Protein AF-0000000065975024 (afdb_homodimer)

InterPro domains:
  IPR018094 Thymidylate kinase [MF_00165] (4-207)
  IPR018094 Thymidylate kinase [TIGR00041] (2-199)
  IPR018095 Thymidylate kinase, conserved site [PS01331] (93-105)
  IPR027417 P-loop containing nucleoside triphosphate hydrolase [G3DSA:3.40.50.300] (2-207)
  IPR027417 P-loop containing nucleoside triphosphate hydrolase [SSF52540] (1-202)
  IPR039430 Thymidylate kinase-like domain [PF02223] (8-199)

Structure (mmCIF, N/CA/C/O backbone):
data_AF-0000000065975024-model_v1
#
loop_
_entity.id
_entity.type
_entity.pdbx_description
1 polymer 'Thymidylate kinase'
#
loop_
_atom_site.group_PDB
_atom_site.id
_atom_site.type_symbol
_atom_site.label_atom_id
_atom_site.label_alt_id
_atom_site.label_comp_id
_atom_site.label_asym_id
_atom_site.label_entity_id
_atom_site.label_seq_id
_atom_site.pdbx_PDB_ins_code
_atom_site.Cartn_x
_atom_site.Cartn_y
_atom_site.Cartn_z
_atom_site.occupancy
_atom_site.B_iso_or_equiv
_atom_site.auth_seq_id
_atom_site.auth_comp_id
_atom_site.auth_asym_id
_atom_site.auth_atom_id
_atom_site.pdbx_PDB_model_num
ATOM 1 N N . MET A 1 1 ? 21.141 -22.781 -18.109 1 58.66 1 MET A N 1
ATOM 2 C CA . MET A 1 1 ? 19.688 -22.719 -18.281 1 58.66 1 MET A CA 1
ATOM 3 C C . MET A 1 1 ? 19.125 -21.453 -17.641 1 58.66 1 MET A C 1
ATOM 5 O O . MET A 1 1 ? 19.656 -20.953 -16.656 1 58.66 1 MET A O 1
ATOM 9 N N . LYS A 1 2 ? 18.359 -20.641 -18.391 1 86.19 2 LYS A N 1
ATOM 10 C CA . LYS A 1 2 ? 17.938 -19.328 -17.906 1 86.19 2 LYS A CA 1
ATOM 11 C C . LYS A 1 2 ? 16.875 -19.469 -16.828 1 86.19 2 LYS A C 1
ATOM 13 O O . LYS A 1 2 ? 15.906 -20.219 -16.984 1 86.19 2 LYS A O 1
ATOM 18 N N . ALA A 1 3 ? 17.109 -19.047 -15.586 1 95.06 3 ALA A N 1
ATOM 19 C CA . ALA A 1 3 ? 16.141 -19.016 -14.5 1 95.06 3 ALA A CA 1
ATOM 20 C C . ALA A 1 3 ? 14.867 -18.281 -14.93 1 95.06 3 ALA A C 1
ATOM 22 O O . ALA A 1 3 ? 14.922 -17.328 -15.695 1 95.06 3 ALA A O 1
ATOM 23 N N . ILE A 1 4 ? 13.695 -18.859 -14.562 1 98 4 ILE A N 1
ATOM 24 C CA . ILE A 1 4 ? 12.438 -18.234 -14.953 1 98 4 ILE A CA 1
ATOM 25 C C . ILE A 1 4 ? 11.578 -17.984 -13.711 1 98 4 ILE A C 1
ATOM 27 O O . ILE A 1 4 ? 11.742 -18.656 -12.688 1 98 4 ILE A O 1
ATOM 31 N N . PHE A 1 5 ? 10.703 -17.078 -13.75 1 98.75 5 PHE A N 1
ATOM 32 C CA . PHE A 1 5 ? 9.719 -16.734 -12.734 1 98.75 5 PHE A CA 1
ATOM 33 C C . PHE A 1 5 ? 8.359 -17.328 -13.086 1 98.75 5 PHE A C 1
ATOM 35 O O . PHE A 1 5 ? 7.719 -16.906 -14.055 1 98.75 5 PHE A O 1
ATOM 42 N N . ILE A 1 6 ? 7.898 -18.281 -12.258 1 98.44 6 ILE A N 1
ATOM 43 C CA . ILE A 1 6 ? 6.676 -19.031 -12.508 1 98.44 6 ILE A CA 1
ATOM 44 C C . ILE A 1 6 ? 5.668 -18.766 -11.391 1 98.44 6 ILE A C 1
ATOM 46 O O . ILE A 1 6 ? 6.035 -18.703 -10.219 1 98.44 6 ILE A O 1
ATOM 50 N N . THR A 1 7 ? 4.406 -18.578 -11.805 1 98.69 7 THR A N 1
ATOM 51 C CA . THR A 1 7 ? 3.369 -18.422 -10.789 1 98.69 7 THR A CA 1
ATOM 52 C C . THR A 1 7 ? 2.271 -19.469 -10.977 1 98.69 7 THR A C 1
ATOM 54 O O . THR A 1 7 ? 2 -19.891 -12.102 1 98.69 7 THR A O 1
ATOM 57 N N . LEU A 1 8 ? 1.709 -19.906 -9.867 1 98.44 8 LEU A N 1
ATOM 58 C CA . LEU A 1 8 ? 0.507 -20.719 -9.828 1 98.44 8 LEU A CA 1
ATOM 59 C C . LEU A 1 8 ? -0.711 -19.891 -9.438 1 98.44 8 LEU A C 1
ATOM 61 O O . LEU A 1 8 ? -0.723 -19.266 -8.383 1 98.44 8 LEU A O 1
ATOM 65 N N . GLU A 1 9 ? -1.711 -19.875 -10.32 1 98.5 9 GLU A N 1
ATOM 66 C CA . GLU A 1 9 ? -2.926 -19.094 -10.102 1 98.5 9 GLU A CA 1
ATOM 67 C C . GLU A 1 9 ? -4.172 -19.969 -10.219 1 98.5 9 GLU A C 1
ATOM 69 O O . GLU A 1 9 ? -4.129 -21.031 -10.828 1 98.5 9 GLU A O 1
ATOM 74 N N . GLY A 1 10 ? -5.258 -19.438 -9.711 1 95.94 10 GLY A N 1
ATOM 75 C CA . GLY A 1 10 ? -6.547 -20.125 -9.734 1 95.94 10 GLY A CA 1
ATOM 76 C C . GLY A 1 10 ? -7.469 -19.688 -8.609 1 95.94 10 GLY A C 1
ATOM 77 O O . GLY A 1 10 ? -7.008 -19.188 -7.582 1 95.94 10 GLY A O 1
ATOM 78 N N . PRO A 1 11 ? -8.766 -19.891 -8.844 1 92.06 11 PRO A N 1
ATOM 79 C CA . PRO A 1 11 ? -9.703 -19.531 -7.777 1 92.06 11 PRO A CA 1
ATOM 80 C C . PRO A 1 11 ? -9.57 -20.438 -6.547 1 92.06 11 PRO A C 1
ATOM 82 O O . PRO A 1 11 ? -8.836 -21.422 -6.578 1 92.06 11 PRO A O 1
ATOM 85 N N . ASP A 1 12 ? -10.172 -20.016 -5.488 1 85.94 12 ASP A N 1
ATOM 86 C CA . ASP A 1 12 ? -10.203 -20.844 -4.285 1 85.94 12 ASP A CA 1
ATOM 87 C C . ASP A 1 12 ? -10.812 -22.219 -4.574 1 85.94 12 ASP A C 1
ATOM 89 O O . ASP A 1 12 ? -11.789 -22.328 -5.316 1 85.94 12 ASP A O 1
ATOM 93 N N . GLY A 1 13 ? -10.133 -23.203 -4.07 1 87 13 GLY A N 1
ATOM 94 C CA . GLY A 1 13 ? -10.625 -24.562 -4.285 1 87 13 GLY A CA 1
ATOM 95 C C . GLY A 1 13 ? -10.086 -25.203 -5.555 1 87 13 GLY A C 1
ATOM 96 O O . GLY A 1 13 ? -10.453 -26.312 -5.902 1 87 13 GLY A O 1
ATOM 97 N N . SER A 1 14 ? -9.219 -24.516 -6.234 1 92.56 14 SER A N 1
ATOM 98 C CA . SER A 1 14 ? -8.695 -25.016 -7.508 1 92.56 14 SER A CA 1
ATOM 99 C C . SER A 1 14 ? -7.641 -26.094 -7.293 1 92.56 14 SER A C 1
ATOM 101 O O . SER A 1 14 ? -7.262 -26.797 -8.227 1 92.56 14 SER A O 1
ATOM 103 N N . GLY A 1 15 ? -7.113 -26.234 -6.082 1 92 15 GLY A N 1
ATOM 104 C CA . GLY A 1 15 ? -6.113 -27.25 -5.785 1 92 15 GLY A CA 1
ATOM 105 C C . GLY A 1 15 ? -4.691 -26.719 -5.855 1 92 15 GLY A C 1
ATOM 106 O O . GLY A 1 15 ? -3.736 -27.5 -5.926 1 92 15 GLY A O 1
ATOM 107 N N . LYS A 1 16 ? -4.551 -25.391 -5.816 1 93.94 16 LYS A N 1
ATOM 108 C CA . LYS A 1 16 ? -3.248 -24.734 -5.934 1 93.94 16 LYS A CA 1
ATOM 109 C C . LYS A 1 16 ? -2.281 -25.25 -4.867 1 93.94 16 LYS A C 1
ATOM 111 O O . LYS A 1 16 ? -1.111 -25.5 -5.16 1 93.94 16 LYS A O 1
ATOM 116 N N . THR A 1 17 ? -2.799 -25.375 -3.67 1 92.44 17 THR A N 1
ATOM 117 C CA . THR A 1 17 ? -1.938 -25.781 -2.568 1 92.44 17 THR A CA 1
ATOM 118 C C . THR A 1 17 ? -1.394 -27.188 -2.807 1 92.44 17 THR A C 1
ATOM 120 O O . THR A 1 17 ? -0.193 -27.438 -2.66 1 92.44 17 THR A O 1
ATOM 123 N N . THR A 1 18 ? -2.268 -28.125 -3.145 1 95.19 18 THR A N 1
ATOM 124 C CA . THR A 1 18 ? -1.877 -29.5 -3.406 1 95.19 18 THR A CA 1
ATOM 125 C C . THR A 1 18 ? -0.925 -29.578 -4.594 1 95.19 18 THR A C 1
ATOM 127 O O . THR A 1 18 ? 0.123 -30.219 -4.516 1 95.19 18 THR A O 1
ATOM 130 N N . VAL A 1 19 ? -1.266 -28.953 -5.648 1 97.5 19 VAL A N 1
ATOM 131 C CA . VAL A 1 19 ? -0.448 -28.953 -6.855 1 97.5 19 VAL A CA 1
ATOM 132 C C . VAL A 1 19 ? 0.902 -28.297 -6.57 1 97.5 19 VAL A C 1
ATOM 134 O O . VAL A 1 19 ? 1.944 -28.797 -7.004 1 97.5 19 VAL A O 1
ATOM 137 N N . GLY A 1 20 ? 0.917 -27.188 -5.859 1 97.31 20 GLY A N 1
ATOM 138 C CA . GLY A 1 20 ? 2.154 -26.516 -5.492 1 97.31 20 GLY A CA 1
ATOM 139 C C . GLY A 1 20 ? 3.104 -27.406 -4.711 1 97.31 20 GLY A C 1
ATOM 140 O O . GLY A 1 20 ? 4.316 -27.375 -4.93 1 97.31 20 GLY A O 1
ATOM 141 N N . THR A 1 21 ? 2.533 -28.125 -3.787 1 97.62 21 THR A N 1
ATOM 142 C CA . THR A 1 21 ? 3.326 -29.031 -2.971 1 97.62 21 THR A CA 1
ATOM 143 C C . THR A 1 21 ? 3.943 -30.125 -3.83 1 97.62 21 THR A C 1
ATOM 145 O O . THR A 1 21 ? 5.133 -30.422 -3.707 1 97.62 21 THR A O 1
ATOM 148 N N . LEU A 1 22 ? 3.174 -30.75 -4.684 1 98.25 22 LEU A N 1
ATOM 149 C CA . LEU A 1 22 ? 3.654 -31.812 -5.57 1 98.25 22 LEU A CA 1
ATOM 150 C C . LEU A 1 22 ? 4.699 -31.266 -6.543 1 98.25 22 LEU A C 1
ATOM 152 O O . LEU A 1 22 ? 5.695 -31.938 -6.82 1 98.25 22 LEU A O 1
ATOM 156 N N . LEU A 1 23 ? 4.438 -30.094 -7.047 1 98.31 23 LEU A N 1
ATOM 157 C CA . LEU A 1 23 ? 5.379 -29.469 -7.973 1 98.31 23 LEU A CA 1
ATOM 158 C C . LEU A 1 23 ? 6.723 -29.234 -7.297 1 98.31 23 LEU A C 1
ATOM 160 O O . LEU A 1 23 ? 7.773 -29.422 -7.91 1 98.31 23 LEU A O 1
ATOM 164 N N . ASN A 1 24 ? 6.648 -28.703 -6.047 1 98.25 24 ASN A N 1
ATOM 165 C CA . ASN A 1 24 ? 7.875 -28.516 -5.273 1 98.25 24 ASN A CA 1
ATOM 166 C C . ASN A 1 24 ? 8.703 -29.797 -5.215 1 98.25 24 ASN A C 1
ATOM 168 O O . ASN A 1 24 ? 9.914 -29.766 -5.438 1 98.25 24 ASN A O 1
ATOM 172 N N . GLN A 1 25 ? 8.07 -30.891 -4.953 1 98.38 25 GLN A N 1
ATOM 173 C CA . GLN A 1 25 ? 8.727 -32.188 -4.863 1 98.38 25 GLN A CA 1
ATOM 174 C C . GLN A 1 25 ? 9.289 -32.625 -6.215 1 98.38 25 GLN A C 1
ATOM 176 O O . GLN A 1 25 ? 10.453 -33 -6.312 1 98.38 25 GLN A O 1
ATOM 181 N N . LYS A 1 26 ? 8.516 -32.531 -7.227 1 98.44 26 LYS A N 1
ATOM 182 C CA . LYS A 1 26 ? 8.898 -33 -8.547 1 98.44 26 LYS A CA 1
ATOM 183 C C . LYS A 1 26 ? 10.016 -32.156 -9.148 1 98.44 26 LYS A C 1
ATOM 185 O O . LYS A 1 26 ? 10.891 -32.688 -9.836 1 98.44 26 LYS A O 1
ATOM 190 N N . MET A 1 27 ? 9.945 -30.875 -8.945 1 98.31 27 MET A N 1
ATOM 191 C CA . MET A 1 27 ? 11.008 -29.984 -9.43 1 98.31 27 MET A CA 1
ATOM 192 C C . MET A 1 27 ? 12.328 -30.281 -8.727 1 98.31 27 MET A C 1
ATOM 194 O O . MET A 1 27 ? 13.391 -30.266 -9.352 1 98.31 27 MET A O 1
ATOM 198 N N . THR A 1 28 ? 12.211 -30.547 -7.375 1 98.25 28 THR A N 1
ATOM 199 C CA . THR A 1 28 ? 13.398 -30.953 -6.625 1 98.25 28 THR A CA 1
ATOM 200 C C . THR A 1 28 ? 13.977 -32.25 -7.18 1 98.25 28 THR A C 1
ATOM 202 O O . THR A 1 28 ? 15.188 -32.344 -7.402 1 98.25 28 THR A O 1
ATOM 205 N N . GLU A 1 29 ? 13.148 -33.188 -7.453 1 98.06 29 GLU A N 1
ATOM 206 C CA . GLU A 1 29 ? 13.562 -34.469 -7.984 1 98.06 29 GLU A CA 1
ATOM 207 C C . GLU A 1 29 ? 14.188 -34.344 -9.367 1 98.06 29 GLU A C 1
ATOM 209 O O . GLU A 1 29 ? 15.094 -35.094 -9.734 1 98.06 29 GLU A O 1
ATOM 214 N N . ALA A 1 30 ? 13.711 -33.375 -10.094 1 97.19 30 ALA A N 1
ATOM 215 C CA . ALA A 1 30 ? 14.195 -33.156 -11.453 1 97.19 30 ALA A CA 1
ATOM 216 C C . ALA A 1 30 ? 15.508 -32.406 -11.445 1 97.19 30 ALA A C 1
ATOM 218 O O . ALA A 1 30 ? 16.109 -32.156 -12.508 1 97.19 30 ALA A O 1
ATOM 219 N N . GLY A 1 31 ? 15.969 -31.938 -10.297 1 97 31 GLY A N 1
ATOM 220 C CA . GLY A 1 31 ? 17.25 -31.266 -10.156 1 97 31 GLY A CA 1
ATOM 221 C C . GLY A 1 31 ? 17.203 -29.797 -10.539 1 97 31 GLY A C 1
ATOM 222 O O . GLY A 1 31 ? 18.234 -29.203 -10.844 1 97 31 GLY A O 1
ATOM 223 N N . ILE A 1 32 ? 16.016 -29.219 -10.602 1 97.38 32 ILE A N 1
ATOM 224 C CA . ILE A 1 32 ? 15.867 -27.812 -10.922 1 97.38 32 ILE A CA 1
ATOM 225 C C . ILE A 1 32 ? 16.297 -26.953 -9.727 1 97.38 32 ILE A C 1
ATOM 227 O O . ILE A 1 32 ? 15.914 -27.25 -8.594 1 97.38 32 ILE A O 1
ATOM 231 N N . ASP A 1 33 ? 17.156 -26 -9.891 1 98 33 ASP A N 1
ATOM 232 C CA . ASP A 1 33 ? 17.516 -25.031 -8.859 1 98 33 ASP A CA 1
ATOM 233 C C . ASP A 1 33 ? 16.469 -23.922 -8.758 1 98 33 ASP A C 1
ATOM 235 O O . ASP A 1 33 ? 16.406 -23.047 -9.617 1 98 33 ASP A O 1
ATOM 239 N N . PHE A 1 34 ? 15.68 -24.016 -7.684 1 98.56 34 PHE A N 1
ATOM 240 C CA . PHE A 1 34 ? 14.57 -23.078 -7.574 1 98.56 34 PHE A CA 1
ATOM 241 C C . PHE A 1 34 ? 14.258 -22.766 -6.113 1 98.56 34 PHE A C 1
ATOM 243 O O . PHE A 1 34 ? 14.75 -23.453 -5.215 1 98.56 34 PHE A O 1
ATOM 250 N N . ILE A 1 35 ? 13.516 -21.672 -5.918 1 98.62 35 ILE A N 1
ATOM 251 C CA . ILE A 1 35 ? 12.898 -21.406 -4.621 1 98.62 35 ILE A CA 1
ATOM 252 C C . ILE A 1 35 ? 11.383 -21.391 -4.762 1 98.62 35 ILE A C 1
ATOM 254 O O . ILE A 1 35 ? 10.852 -21.078 -5.832 1 98.62 35 ILE A O 1
ATOM 258 N N . LYS A 1 36 ? 10.727 -21.766 -3.715 1 98.5 36 LYS A N 1
ATOM 259 C CA . LYS A 1 36 ? 9.273 -21.656 -3.617 1 98.5 36 LYS A CA 1
ATOM 260 C C . LYS A 1 36 ? 8.867 -20.516 -2.697 1 98.5 36 LYS A C 1
ATOM 262 O O . LYS A 1 36 ? 9.484 -20.297 -1.649 1 98.5 36 LYS A O 1
ATOM 267 N N . THR A 1 37 ? 7.918 -19.719 -3.09 1 98.38 37 THR A N 1
ATOM 268 C CA . THR A 1 37 ? 7.406 -18.609 -2.293 1 98.38 37 THR A CA 1
ATOM 269 C C . THR A 1 37 ? 5.91 -18.438 -2.518 1 98.38 37 THR A C 1
ATOM 271 O O . THR A 1 37 ? 5.266 -19.266 -3.148 1 98.38 37 THR A O 1
ATOM 274 N N . ARG A 1 38 ? 5.348 -17.406 -1.85 1 97.94 38 ARG A N 1
ATOM 275 C CA . ARG A 1 38 ? 3.904 -17.203 -1.945 1 97.94 38 ARG A CA 1
ATOM 276 C C . ARG A 1 38 ? 3.539 -15.742 -1.665 1 97.94 38 ARG A C 1
ATOM 278 O O . ARG A 1 38 ? 4.281 -15.031 -0.988 1 97.94 38 ARG A O 1
ATOM 285 N N . GLU A 1 39 ? 2.354 -15.406 -2.223 1 97.75 39 GLU A N 1
ATOM 286 C CA . GLU A 1 39 ? 1.778 -14.102 -1.923 1 97.75 39 GLU A CA 1
ATOM 287 C C . GLU A 1 39 ? 0.343 -14.227 -1.422 1 97.75 39 GLU A C 1
ATOM 289 O O . GLU A 1 39 ? -0.363 -15.172 -1.783 1 97.75 39 GLU A O 1
ATOM 294 N N . PRO A 1 40 ? -0.132 -13.227 -0.703 1 97.19 40 PRO A N 1
ATOM 295 C CA . PRO A 1 40 ? 0.742 -12.234 -0.071 1 97.19 40 PRO A CA 1
ATOM 296 C C . PRO A 1 40 ? 1.733 -12.859 0.908 1 97.19 40 PRO A C 1
ATOM 298 O O . PRO A 1 40 ? 1.445 -13.906 1.5 1 97.19 40 PRO A O 1
ATOM 301 N N . GLY A 1 41 ? 2.859 -12.266 1.111 1 97.69 41 GLY A N 1
ATOM 302 C CA . GLY A 1 41 ? 3.951 -12.781 1.924 1 97.69 41 GLY A CA 1
ATOM 303 C C . GLY A 1 41 ? 5.254 -12.914 1.157 1 97.69 41 GLY A C 1
ATOM 304 O O . GLY A 1 41 ? 5.5 -12.164 0.21 1 97.69 41 GLY A O 1
ATOM 305 N N . GLY A 1 42 ? 6.129 -13.789 1.637 1 97.31 42 GLY A N 1
ATOM 306 C CA . GLY A 1 42 ? 7.312 -14.148 0.873 1 97.31 42 GLY A CA 1
ATOM 307 C C . GLY A 1 42 ? 8.562 -13.422 1.334 1 97.31 42 GLY A C 1
ATOM 308 O O . GLY A 1 42 ? 9.664 -13.703 0.854 1 97.31 42 GLY A O 1
ATOM 309 N N . SER A 1 43 ? 8.453 -12.492 2.244 1 96.69 43 SER A N 1
ATOM 310 C CA . SER A 1 43 ? 9.555 -11.828 2.936 1 96.69 4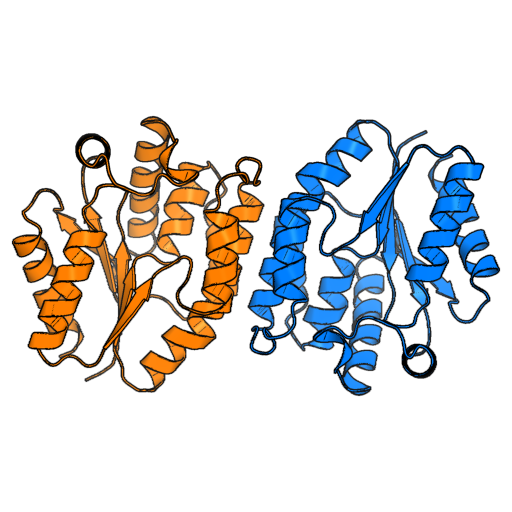3 SER A CA 1
ATOM 311 C C . SER A 1 43 ? 9.148 -11.406 4.34 1 96.69 43 SER A C 1
ATOM 313 O O . SER A 1 43 ? 7.957 -11.367 4.664 1 96.69 43 SER A O 1
ATOM 315 N N . PRO A 1 44 ? 10.117 -11.156 5.195 1 95.81 44 PRO A N 1
ATOM 316 C CA . PRO A 1 44 ? 9.766 -10.844 6.582 1 95.81 44 PRO A CA 1
ATOM 317 C C . PRO A 1 44 ? 8.766 -9.695 6.691 1 95.81 44 PRO A C 1
ATOM 319 O O . PRO A 1 44 ? 7.75 -9.812 7.379 1 95.81 44 PRO A O 1
ATOM 322 N N . ILE A 1 45 ? 8.969 -8.609 6.008 1 96.56 45 ILE A N 1
ATOM 323 C CA . ILE A 1 45 ? 8.062 -7.469 6.051 1 96.56 45 ILE A CA 1
ATOM 324 C C . ILE A 1 45 ? 6.742 -7.828 5.375 1 96.56 45 ILE A C 1
ATOM 326 O O . ILE A 1 45 ? 5.668 -7.48 5.871 1 96.56 45 ILE A O 1
ATOM 330 N N . SER A 1 46 ? 6.812 -8.531 4.266 1 97.94 46 SER A N 1
ATOM 331 C CA . SER A 1 46 ? 5.617 -8.938 3.533 1 97.94 46 SER A CA 1
ATOM 332 C C . SER A 1 46 ? 4.715 -9.812 4.395 1 97.94 46 SER A C 1
ATOM 334 O O . SER A 1 46 ? 3.486 -9.734 4.293 1 97.94 46 SER A O 1
ATOM 336 N N . GLU A 1 47 ? 5.336 -10.648 5.25 1 97.56 47 GLU A N 1
ATOM 337 C CA . GLU A 1 47 ? 4.559 -11.508 6.133 1 97.56 47 GLU A CA 1
ATOM 338 C C . GLU A 1 47 ? 3.807 -10.695 7.18 1 97.56 47 GLU A C 1
ATOM 340 O O . GLU A 1 47 ? 2.684 -11.039 7.555 1 97.56 47 GLU A O 1
ATOM 345 N N . LYS A 1 48 ? 4.422 -9.672 7.691 1 96.38 48 LYS A N 1
ATOM 346 C CA . LYS A 1 48 ? 3.734 -8.781 8.625 1 96.38 48 LYS A CA 1
ATOM 347 C C . LYS A 1 48 ? 2.504 -8.156 7.977 1 96.38 48 LYS A C 1
ATOM 349 O O . LYS A 1 48 ? 1.443 -8.07 8.602 1 96.38 48 LYS A O 1
ATOM 354 N N . VAL A 1 49 ? 2.664 -7.723 6.707 1 97.38 49 VAL A N 1
ATOM 355 C CA . VAL A 1 49 ? 1.557 -7.105 5.984 1 97.38 49 VAL A CA 1
ATOM 356 C C . VAL A 1 49 ? 0.467 -8.141 5.723 1 97.38 49 VAL A C 1
ATOM 358 O O . VAL A 1 49 ? -0.723 -7.848 5.855 1 97.38 49 VAL A O 1
ATOM 361 N N . ARG A 1 50 ? 0.888 -9.367 5.363 1 96.25 50 ARG A N 1
ATOM 362 C CA . ARG A 1 50 ? -0.047 -10.469 5.156 1 96.25 50 ARG A CA 1
ATOM 363 C C . ARG A 1 50 ? -0.94 -10.672 6.375 1 96.25 50 ARG A C 1
ATOM 365 O O . ARG A 1 50 ? -2.152 -10.844 6.242 1 96.25 50 ARG A O 1
ATOM 372 N N . ASN A 1 51 ? -0.339 -10.617 7.516 1 95.56 51 ASN A N 1
ATOM 373 C CA . ASN A 1 51 ? -1.085 -10.812 8.758 1 95.56 51 ASN A CA 1
ATOM 374 C C . ASN A 1 51 ? -2.146 -9.742 8.953 1 95.56 51 ASN A C 1
ATOM 376 O O . ASN A 1 51 ? -3.213 -10.008 9.508 1 95.56 51 ASN A O 1
ATOM 380 N N . ILE A 1 52 ? -1.881 -8.555 8.531 1 95.62 52 ILE A N 1
ATOM 381 C CA . ILE A 1 52 ? -2.861 -7.48 8.633 1 95.62 52 ILE A CA 1
ATOM 382 C C . ILE A 1 52 ? -3.986 -7.707 7.625 1 95.62 52 ILE A C 1
ATOM 384 O O . ILE A 1 52 ? -5.168 -7.605 7.969 1 95.62 52 ILE A O 1
ATOM 388 N N . VAL A 1 53 ? -3.623 -8.039 6.371 1 95.25 53 VAL A N 1
ATOM 389 C CA . VAL A 1 53 ? -4.574 -8.133 5.266 1 95.25 53 VAL A CA 1
ATOM 390 C C . VAL A 1 53 ? -5.496 -9.336 5.484 1 95.25 53 VAL A C 1
ATOM 392 O O . VAL A 1 53 ? -6.695 -9.258 5.219 1 95.25 53 VAL A O 1
ATOM 395 N N . LEU A 1 54 ? -4.926 -10.422 5.984 1 90.44 54 LEU A N 1
ATOM 396 C CA . LEU A 1 54 ? -5.695 -11.648 6.121 1 90.44 54 LEU A CA 1
ATOM 397 C C . LEU A 1 54 ? -6.254 -11.789 7.531 1 90.44 54 LEU A C 1
ATOM 399 O O . LEU A 1 54 ? -7.062 -12.68 7.801 1 90.44 54 LEU A O 1
ATOM 403 N N . GLY A 1 55 ? -5.77 -10.891 8.406 1 84.06 55 GLY A N 1
ATOM 404 C CA . GLY A 1 55 ? -6.113 -11.023 9.812 1 84.06 55 GLY A CA 1
ATOM 405 C C . GLY A 1 55 ? -7.602 -10.883 10.078 1 84.06 55 GLY A C 1
ATOM 406 O O . GLY A 1 55 ? -8.281 -10.086 9.43 1 84.06 55 GLY A O 1
ATOM 407 N N . ILE A 1 56 ? -8 -11.711 11.055 1 73 56 ILE A N 1
ATOM 408 C CA . ILE A 1 56 ? -9.375 -11.633 11.539 1 73 56 ILE A CA 1
ATOM 409 C C . ILE A 1 56 ? -9.586 -10.328 12.297 1 73 56 ILE A C 1
ATOM 411 O O . ILE A 1 56 ? -8.711 -9.898 13.055 1 73 56 ILE A O 1
ATOM 415 N N . GLY A 1 57 ? -10.664 -9.641 12.141 1 73.06 57 GLY A N 1
ATOM 416 C CA . GLY A 1 57 ? -10.961 -8.398 12.828 1 73.06 57 GLY A CA 1
ATOM 417 C C . GLY A 1 57 ? -10.75 -7.168 11.961 1 73.06 57 GLY A C 1
ATOM 418 O O . GLY A 1 57 ? -10.961 -6.039 12.406 1 73.06 57 GLY A O 1
ATOM 419 N N . ASN A 1 58 ? -10.297 -7.43 10.766 1 78.81 58 ASN A N 1
ATOM 420 C CA . ASN A 1 58 ? -10.086 -6.32 9.844 1 78.81 58 ASN A CA 1
ATOM 421 C C . ASN A 1 58 ? -11.109 -6.332 8.711 1 78.81 58 ASN A C 1
ATOM 423 O O . ASN A 1 58 ? -10.789 -5.984 7.574 1 78.81 58 ASN A O 1
ATOM 427 N N . GLU A 1 59 ? -12.219 -6.742 9.078 1 79.12 59 GLU A N 1
ATOM 428 C CA . GLU A 1 59 ? -13.281 -6.902 8.094 1 79.12 59 GLU A CA 1
ATOM 429 C C . GLU A 1 59 ? -13.711 -5.551 7.523 1 79.12 59 GLU A C 1
ATOM 431 O O . GLU A 1 59 ? -14.312 -5.488 6.449 1 79.12 59 GLU A O 1
ATOM 436 N N . GLU A 1 60 ? -13.375 -4.5 8.242 1 88.12 60 GLU A N 1
ATOM 437 C CA . GLU A 1 60 ? -13.766 -3.158 7.82 1 88.12 60 GLU A CA 1
ATOM 438 C C . GLU A 1 60 ? -12.766 -2.584 6.816 1 88.12 60 GLU A C 1
ATOM 440 O O . GLU A 1 60 ? -12.898 -1.436 6.391 1 88.12 60 GLU A O 1
ATOM 445 N N . MET A 1 61 ? -11.828 -3.406 6.406 1 94.06 61 MET A N 1
ATOM 446 C CA . MET A 1 61 ? -10.805 -2.908 5.492 1 94.06 61 MET A CA 1
ATOM 447 C C . MET A 1 61 ? -11.422 -2.498 4.156 1 94.06 61 MET A C 1
ATOM 449 O O . MET A 1 61 ? -12.156 -3.275 3.543 1 94.06 61 MET A O 1
ATOM 453 N N . ASP A 1 62 ? -11.078 -1.288 3.766 1 96 62 ASP A N 1
ATOM 454 C CA . ASP A 1 62 ? -11.508 -0.776 2.465 1 96 62 ASP A CA 1
ATOM 455 C C . ASP A 1 62 ? -10.82 -1.527 1.328 1 96 62 ASP A C 1
ATOM 457 O O . ASP A 1 62 ? -9.625 -1.838 1.413 1 96 62 ASP A O 1
ATOM 461 N N . PRO A 1 63 ? -11.531 -1.801 0.205 1 94.31 63 PRO A N 1
ATOM 462 C CA . PRO A 1 63 ? -10.938 -2.547 -0.906 1 94.31 63 PRO A CA 1
ATOM 463 C C . PRO A 1 63 ? -9.68 -1.887 -1.453 1 94.31 63 PRO A C 1
ATOM 465 O O . PRO A 1 63 ? -8.727 -2.578 -1.821 1 94.31 63 PRO A O 1
ATOM 468 N N . LYS A 1 64 ? -9.641 -0.542 -1.56 1 97.38 64 LYS A N 1
ATOM 469 C CA . LYS A 1 64 ? -8.438 0.127 -2.051 1 97.38 64 LYS A CA 1
ATOM 470 C C . LYS A 1 64 ? -7.285 -0.017 -1.061 1 97.38 64 LYS A C 1
ATOM 472 O O . LYS A 1 64 ? -6.125 -0.098 -1.461 1 97.38 64 LYS A O 1
ATOM 477 N N . THR A 1 65 ? -7.625 0.003 0.268 1 98 65 THR A N 1
ATOM 478 C CA . THR A 1 65 ? -6.609 -0.296 1.271 1 98 65 THR A CA 1
ATOM 479 C C . THR A 1 65 ? -5.98 -1.662 1.011 1 98 65 THR A C 1
ATOM 481 O O . THR A 1 65 ? -4.754 -1.796 1.01 1 98 65 THR A O 1
ATOM 484 N N . GLU A 1 66 ? -6.82 -2.639 0.772 1 96.31 66 GLU A N 1
ATOM 485 C CA . GLU A 1 66 ? -6.359 -3.998 0.507 1 96.31 66 GLU A CA 1
ATOM 486 C C . GLU A 1 66 ? -5.426 -4.039 -0.698 1 96.31 66 GLU A C 1
ATOM 488 O O . GLU A 1 66 ? -4.363 -4.66 -0.646 1 96.31 66 GLU A O 1
ATOM 493 N N . VAL A 1 67 ? -5.828 -3.361 -1.81 1 97.88 67 VAL A N 1
ATOM 494 C CA . VAL A 1 67 ? -5.023 -3.314 -3.027 1 97.88 67 VAL A CA 1
ATOM 495 C C . VAL A 1 67 ? -3.643 -2.746 -2.715 1 97.88 67 VAL A C 1
ATOM 497 O O . VAL A 1 67 ? -2.625 -3.34 -3.078 1 97.88 67 VAL A O 1
ATOM 500 N N . LEU A 1 68 ? -3.594 -1.666 -2.004 1 98.75 68 LEU A N 1
ATOM 501 C CA . LEU A 1 68 ? -2.354 -0.942 -1.746 1 98.75 68 LEU A CA 1
ATOM 502 C C . LEU A 1 68 ? -1.453 -1.728 -0.798 1 98.75 68 LEU A C 1
ATOM 504 O O . LEU A 1 68 ? -0.237 -1.79 -0.998 1 98.75 68 LEU A O 1
ATOM 508 N N . LEU A 1 69 ? -2.039 -2.33 0.246 1 98.56 69 LEU A N 1
ATOM 509 C CA . LEU A 1 69 ? -1.239 -3.098 1.194 1 98.56 69 LEU A CA 1
ATOM 510 C C . LEU A 1 69 ? -0.651 -4.336 0.53 1 98.56 69 LEU A C 1
ATOM 512 O O . LEU A 1 69 ? 0.528 -4.648 0.718 1 98.56 69 LEU A O 1
ATOM 516 N N . ILE A 1 70 ? -1.433 -5.051 -0.264 1 98.38 70 ILE A N 1
ATOM 517 C CA . ILE A 1 70 ? -0.951 -6.254 -0.939 1 98.38 70 ILE A CA 1
ATOM 518 C C . ILE A 1 70 ? 0.135 -5.879 -1.945 1 98.38 70 ILE A C 1
ATOM 520 O O . ILE A 1 70 ? 1.146 -6.574 -2.066 1 98.38 70 ILE A O 1
ATOM 524 N N . ALA A 1 71 ? -0.052 -4.762 -2.666 1 98.81 71 ALA A N 1
ATOM 525 C CA . ALA A 1 71 ? 0.962 -4.293 -3.607 1 98.81 71 ALA A CA 1
ATOM 526 C C . ALA A 1 71 ? 2.256 -3.93 -2.883 1 98.81 71 ALA A C 1
ATOM 528 O O . ALA A 1 71 ? 3.352 -4.18 -3.393 1 98.81 71 ALA A O 1
ATOM 529 N N . GLY A 1 72 ? 2.09 -3.27 -1.702 1 98.75 72 GLY A N 1
ATOM 530 C CA . GLY A 1 72 ? 3.268 -2.967 -0.906 1 98.75 72 GLY A CA 1
ATOM 531 C C . GLY A 1 72 ? 4.023 -4.207 -0.462 1 98.75 72 GLY A C 1
ATOM 532 O O . GLY A 1 72 ? 5.254 -4.25 -0.54 1 98.75 72 GLY A O 1
ATOM 533 N N . ALA A 1 73 ? 3.314 -5.211 0.026 1 98.62 73 ALA A N 1
ATOM 534 C CA . ALA A 1 73 ? 3.924 -6.484 0.389 1 98.62 73 ALA A CA 1
ATOM 535 C C . ALA A 1 73 ? 4.617 -7.125 -0.812 1 98.62 73 ALA A C 1
ATOM 537 O O . ALA A 1 73 ? 5.715 -7.668 -0.685 1 98.62 73 ALA A O 1
ATOM 538 N N . ARG A 1 74 ? 3.988 -7.066 -1.968 1 98.88 74 ARG A N 1
ATOM 539 C CA . ARG A 1 74 ? 4.527 -7.645 -3.193 1 98.88 74 ARG A CA 1
ATOM 540 C C . ARG A 1 74 ? 5.828 -6.961 -3.598 1 98.88 74 ARG A C 1
ATOM 542 O O . ARG A 1 74 ? 6.781 -7.625 -4.016 1 98.88 74 ARG A O 1
ATOM 549 N N . ARG A 1 75 ? 5.891 -5.609 -3.482 1 98.81 75 ARG A N 1
ATOM 550 C CA . ARG A 1 75 ? 7.121 -4.887 -3.789 1 98.81 75 ARG A CA 1
ATOM 551 C C . ARG A 1 75 ? 8.281 -5.402 -2.945 1 98.81 75 ARG A C 1
ATOM 553 O O . ARG A 1 75 ? 9.367 -5.676 -3.471 1 98.81 75 ARG A O 1
ATOM 560 N N . GLN A 1 76 ? 8.031 -5.523 -1.659 1 98.69 76 GLN A N 1
ATOM 561 C CA . GLN A 1 76 ? 9.078 -6.008 -0.768 1 98.69 76 GLN A CA 1
ATOM 562 C C . GLN A 1 76 ? 9.469 -7.441 -1.114 1 98.69 76 GLN A C 1
ATOM 564 O O . GLN A 1 76 ? 10.656 -7.789 -1.081 1 98.69 76 GLN A O 1
ATOM 569 N N . HIS A 1 77 ? 8.531 -8.305 -1.406 1 98.81 77 HIS A N 1
ATOM 570 C CA . HIS A 1 77 ? 8.742 -9.688 -1.832 1 98.81 77 HIS A CA 1
ATOM 571 C C . HIS A 1 77 ? 9.609 -9.75 -3.084 1 98.81 77 HIS A C 1
ATOM 573 O O . HIS A 1 77 ? 10.57 -10.523 -3.141 1 98.81 77 HIS A O 1
ATOM 579 N N . VAL A 1 78 ? 9.328 -8.891 -4.035 1 98.88 78 VAL A N 1
ATOM 580 C CA . VAL A 1 78 ? 10.031 -8.852 -5.309 1 98.88 78 VAL A CA 1
ATOM 581 C C . VAL A 1 78 ? 11.492 -8.469 -5.082 1 98.88 78 VAL A C 1
ATOM 583 O O . VAL A 1 78 ? 12.398 -9.156 -5.559 1 98.88 78 VAL A O 1
ATOM 586 N N . VAL A 1 79 ? 11.711 -7.434 -4.293 1 98.38 79 VAL A N 1
ATOM 587 C CA . VAL A 1 79 ? 13.055 -6.879 -4.207 1 98.38 79 VAL A CA 1
ATOM 588 C C . VAL A 1 79 ? 13.906 -7.727 -3.266 1 98.38 79 VAL A C 1
ATOM 590 O O . VAL A 1 79 ? 15.125 -7.832 -3.439 1 98.38 79 VAL A O 1
ATOM 593 N N . GLU A 1 80 ? 13.266 -8.391 -2.332 1 98.12 80 GLU A N 1
ATOM 594 C CA . GLU A 1 80 ? 14.039 -9.086 -1.308 1 98.12 80 GLU A CA 1
ATOM 595 C C . GLU A 1 80 ? 14.172 -10.57 -1.631 1 98.12 80 GLU A C 1
ATOM 597 O O . GLU A 1 80 ? 15.102 -11.227 -1.164 1 98.12 80 GLU A O 1
ATOM 602 N N . THR A 1 81 ? 13.219 -11.133 -2.41 1 98.62 81 THR A N 1
ATOM 603 C CA . THR A 1 81 ? 13.203 -12.586 -2.58 1 98.62 81 THR A CA 1
ATOM 604 C C . THR A 1 81 ? 13.266 -12.953 -4.059 1 98.62 81 THR A C 1
ATOM 606 O O . THR A 1 81 ? 14.18 -13.664 -4.484 1 98.62 81 THR A O 1
ATOM 609 N N . ILE A 1 82 ? 12.438 -12.414 -4.902 1 98.81 82 ILE A N 1
ATOM 610 C CA . ILE A 1 82 ? 12.242 -12.891 -6.27 1 98.81 82 ILE A CA 1
ATOM 611 C C . ILE A 1 82 ? 13.422 -12.445 -7.141 1 98.81 82 ILE A C 1
ATOM 613 O O . ILE A 1 82 ? 14.094 -13.281 -7.758 1 98.81 82 ILE A O 1
ATOM 617 N N . ARG A 1 83 ? 13.688 -11.125 -7.148 1 98.69 83 ARG A N 1
ATOM 618 C CA . ARG A 1 83 ? 14.742 -10.602 -8.008 1 98.69 83 ARG A CA 1
ATOM 619 C C . ARG A 1 83 ? 16.094 -11.188 -7.633 1 98.69 83 ARG A C 1
ATOM 621 O O . ARG A 1 83 ? 16.844 -11.648 -8.5 1 98.69 83 ARG A O 1
ATOM 628 N N . PRO A 1 84 ? 16.422 -11.188 -6.297 1 98.44 84 PRO A N 1
ATOM 629 C CA . PRO A 1 84 ? 17.734 -11.766 -5.945 1 98.44 84 PRO A CA 1
ATOM 630 C C . PRO A 1 84 ? 17.859 -13.227 -6.363 1 98.44 84 PRO A C 1
ATOM 632 O O . PRO A 1 84 ? 18.922 -13.656 -6.805 1 98.44 84 PRO A O 1
ATOM 635 N N . ALA A 1 85 ? 16.828 -14.055 -6.23 1 98.62 85 ALA A N 1
ATOM 636 C CA . ALA A 1 85 ? 16.859 -15.453 -6.645 1 98.62 85 ALA A CA 1
ATOM 637 C C . ALA A 1 85 ? 17.094 -15.57 -8.148 1 98.62 85 ALA A C 1
ATOM 639 O O . ALA A 1 85 ? 17.969 -16.328 -8.594 1 98.62 85 ALA A O 1
ATOM 640 N N . LEU A 1 86 ? 16.375 -14.82 -8.938 1 98.44 86 LEU A N 1
ATOM 641 C CA . LEU A 1 86 ? 16.5 -14.852 -10.391 1 98.44 86 LEU A CA 1
ATOM 642 C C . LEU A 1 86 ? 17.906 -14.422 -10.812 1 98.44 86 LEU A C 1
ATOM 644 O O . LEU A 1 86 ? 18.5 -15.023 -11.711 1 98.44 86 LEU A O 1
ATOM 648 N N . ALA A 1 87 ? 18.391 -13.375 -10.141 1 97.69 87 ALA A N 1
ATOM 649 C CA . ALA A 1 87 ? 19.734 -12.875 -10.438 1 97.69 87 ALA A CA 1
ATOM 650 C C . ALA A 1 87 ? 20.797 -13.938 -10.141 1 97.69 87 ALA A C 1
ATOM 652 O O . ALA A 1 87 ? 21.828 -13.992 -10.812 1 97.69 87 ALA A O 1
ATOM 653 N N . ALA A 1 88 ? 20.531 -14.773 -9.195 1 97.94 88 ALA A N 1
ATOM 654 C CA . ALA A 1 88 ? 21.453 -15.836 -8.797 1 97.94 88 ALA A CA 1
ATOM 655 C C . ALA A 1 88 ? 21.281 -17.078 -9.672 1 97.94 88 ALA A C 1
ATOM 657 O O . ALA A 1 88 ? 21.922 -18.094 -9.453 1 97.94 88 ALA A O 1
ATOM 658 N N . GLY A 1 89 ? 20.344 -16.984 -10.641 1 97.5 89 GLY A N 1
ATOM 659 C CA . GLY A 1 89 ? 20.141 -18.078 -11.578 1 97.5 89 GLY A CA 1
ATOM 660 C C . GLY A 1 89 ? 19.172 -19.125 -11.062 1 97.5 89 GLY A C 1
ATOM 661 O O . GLY A 1 89 ? 19.125 -20.25 -11.57 1 97.5 89 GLY A O 1
ATOM 662 N N . LYS A 1 90 ? 18.375 -18.766 -10.008 1 98.25 90 LYS A N 1
ATOM 663 C CA . LYS A 1 90 ? 17.391 -19.688 -9.453 1 98.25 90 LYS A CA 1
ATOM 664 C C . LYS A 1 90 ? 16 -19.406 -10.016 1 98.25 90 LYS A C 1
ATOM 666 O O . LYS A 1 90 ? 15.57 -18.25 -10.078 1 98.25 90 LYS A O 1
ATOM 671 N N . THR A 1 91 ? 15.359 -20.469 -10.492 1 98.56 91 THR A N 1
ATOM 672 C CA . THR A 1 91 ? 13.953 -20.359 -10.859 1 98.56 91 THR A CA 1
ATOM 673 C C . THR A 1 91 ? 13.094 -20.047 -9.641 1 98.56 91 THR A C 1
ATOM 675 O O . THR A 1 91 ? 13.438 -20.438 -8.516 1 98.56 91 THR A O 1
ATOM 678 N N . VAL A 1 92 ? 12.016 -19.266 -9.836 1 98.81 92 VAL A N 1
ATOM 679 C CA . VAL A 1 92 ? 11.109 -18.938 -8.734 1 98.81 92 VAL A CA 1
ATOM 680 C C . VAL A 1 92 ? 9.727 -19.516 -9.016 1 98.81 92 VAL A C 1
ATOM 682 O O . VAL A 1 92 ? 9.148 -19.281 -10.078 1 98.81 92 VAL A O 1
ATOM 685 N N . LEU A 1 93 ? 9.266 -20.344 -8.148 1 98.69 93 LEU A N 1
ATOM 686 C CA . LEU A 1 93 ? 7.891 -20.828 -8.117 1 98.69 93 LEU A CA 1
ATOM 687 C C . LEU A 1 93 ? 7.082 -20.109 -7.047 1 98.69 93 LEU A C 1
ATOM 689 O O . LEU A 1 93 ? 7.293 -20.312 -5.852 1 98.69 93 LEU A O 1
ATOM 693 N N . CYS A 1 94 ? 6.152 -19.312 -7.461 1 98.56 94 CYS A N 1
ATOM 694 C CA . CYS A 1 94 ? 5.414 -18.453 -6.539 1 98.56 94 CYS A CA 1
ATOM 695 C C . CYS A 1 94 ? 3.924 -18.781 -6.574 1 98.56 94 CYS A C 1
ATOM 697 O O . CYS A 1 94 ? 3.295 -18.719 -7.633 1 98.56 94 CYS A O 1
ATOM 699 N N . ASP A 1 95 ? 3.34 -19.094 -5.402 1 97.94 95 ASP A N 1
ATOM 700 C CA . ASP A 1 95 ? 1.893 -19.219 -5.27 1 97.94 95 ASP A CA 1
ATOM 701 C C . ASP A 1 95 ? 1.223 -17.844 -5.266 1 97.94 95 ASP A C 1
ATOM 703 O O . ASP A 1 95 ? 1.343 -17.094 -4.297 1 97.94 95 ASP A O 1
ATOM 707 N N . ARG A 1 96 ? 0.483 -17.562 -6.301 1 98.06 96 ARG A N 1
ATOM 708 C CA . ARG A 1 96 ? -0.2 -16.297 -6.551 1 98.06 96 ARG A CA 1
ATOM 709 C C . ARG A 1 96 ? 0.801 -15.164 -6.754 1 98.06 96 ARG A C 1
ATOM 711 O O . ARG A 1 96 ? 1.978 -15.297 -6.414 1 98.06 96 ARG A O 1
ATOM 718 N N . PHE A 1 97 ? 0.393 -14.102 -7.375 1 98.44 97 PHE A N 1
ATOM 719 C CA . PHE A 1 97 ? 1.114 -12.859 -7.621 1 98.44 97 PHE A CA 1
ATOM 720 C C . PHE A 1 97 ? 0.153 -11.742 -8.016 1 98.44 97 PHE A C 1
ATOM 722 O O . PHE A 1 97 ? -0.928 -11.617 -7.434 1 98.44 97 PHE A O 1
ATOM 729 N N . MET A 1 98 ? 0.541 -10.859 -8.906 1 98.06 98 MET A N 1
ATOM 730 C CA . MET A 1 98 ? -0.265 -9.68 -9.211 1 98.06 98 MET A CA 1
ATOM 731 C C . MET A 1 98 ? -1.586 -10.078 -9.859 1 98.06 98 MET A C 1
ATOM 733 O O . MET A 1 98 ? -2.59 -9.383 -9.719 1 98.06 98 MET A O 1
ATOM 737 N N . ASP A 1 99 ? -1.666 -11.211 -10.555 1 98.25 99 ASP A N 1
ATOM 738 C CA . ASP A 1 99 ? -2.865 -11.633 -11.273 1 98.25 99 ASP A CA 1
ATOM 739 C C . ASP A 1 99 ? -4.023 -11.883 -10.312 1 98.25 99 ASP A C 1
ATOM 741 O O . ASP A 1 99 ? -5.18 -11.625 -10.641 1 98.25 99 ASP A O 1
ATOM 745 N N . SER A 1 100 ? -3.682 -12.391 -9.141 1 97.38 100 SER A N 1
ATOM 746 C CA . SER A 1 100 ? -4.695 -12.555 -8.109 1 97.38 100 SER A CA 1
ATOM 747 C C . SER A 1 100 ? -5.316 -11.219 -7.719 1 97.38 100 SER A C 1
ATOM 749 O O . SER A 1 100 ? -6.535 -11.117 -7.539 1 97.38 100 SER A O 1
ATOM 751 N N . SER A 1 101 ? -4.48 -10.164 -7.59 1 97 101 SER A N 1
ATOM 752 C CA . SER A 1 101 ? -5.004 -8.852 -7.238 1 97 101 SER A CA 1
ATOM 753 C C . SER A 1 101 ? -5.996 -8.352 -8.281 1 97 101 SER A C 1
ATOM 755 O O . SER A 1 101 ? -7.031 -7.773 -7.941 1 97 101 SER A O 1
ATOM 757 N N . LEU A 1 102 ? -5.711 -8.578 -9.531 1 97.25 102 LEU A N 1
ATOM 758 C CA . LEU A 1 102 ? -6.609 -8.164 -10.609 1 97.25 102 LEU A CA 1
ATOM 759 C C . LEU A 1 102 ? -7.918 -8.945 -10.555 1 97.25 102 LEU A C 1
ATOM 761 O O . LEU A 1 102 ? -9 -8.367 -10.695 1 97.25 102 LEU A O 1
ATOM 765 N N . ALA A 1 103 ? -7.824 -10.203 -10.266 1 96.19 103 ALA A N 1
ATOM 766 C CA . ALA A 1 103 ? -9.008 -11.055 -10.25 1 96.19 103 ALA A CA 1
ATOM 767 C C . ALA A 1 103 ? -9.859 -10.789 -9.008 1 96.19 103 ALA A C 1
ATOM 769 O O . ALA A 1 103 ? -11.078 -10.602 -9.109 1 96.19 103 ALA A O 1
ATOM 770 N N . TYR A 1 104 ? -9.25 -10.695 -7.859 1 92.81 104 TYR A N 1
ATOM 771 C CA . TYR A 1 104 ? -9.984 -10.617 -6.602 1 92.81 104 TYR A CA 1
ATOM 772 C C . TYR A 1 104 ? -10.406 -9.188 -6.309 1 92.81 104 TYR A C 1
ATOM 774 O O . TYR A 1 104 ? -11.57 -8.922 -5.996 1 92.81 104 TYR A O 1
ATOM 782 N N . GLN A 1 105 ? -9.461 -8.266 -6.43 1 91.56 105 GLN A N 1
ATOM 783 C CA . GLN A 1 105 ? -9.797 -6.883 -6.129 1 91.56 105 GLN A CA 1
ATOM 784 C C . GLN A 1 105 ? -10.391 -6.184 -7.348 1 91.56 105 GLN A C 1
ATOM 786 O O . GLN A 1 105 ? -11.414 -5.5 -7.246 1 91.56 105 GLN A O 1
ATOM 791 N N . GLY A 1 106 ? -9.828 -6.359 -8.484 1 91.31 106 GLY A N 1
ATOM 792 C CA . GLY A 1 106 ? -10.352 -5.73 -9.688 1 91.31 106 GLY A CA 1
ATOM 793 C C . GLY A 1 106 ? -11.766 -6.18 -10.023 1 91.31 106 GLY A C 1
ATOM 794 O O . GLY A 1 106 ? -12.68 -5.359 -10.094 1 91.31 106 GLY A O 1
ATOM 795 N N . ALA A 1 107 ? -11.867 -7.461 -10.164 1 88.81 107 ALA A N 1
ATOM 796 C CA . ALA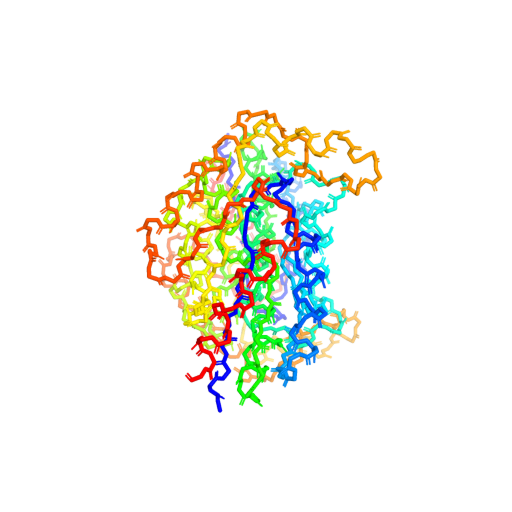 A 1 107 ? -13.141 -8 -10.617 1 88.81 107 ALA A CA 1
ATOM 797 C C . ALA A 1 107 ? -14.031 -8.375 -9.43 1 88.81 107 ALA A C 1
ATOM 799 O O . ALA A 1 107 ? -15.188 -7.949 -9.352 1 88.81 107 ALA A O 1
ATOM 800 N N . GLY A 1 108 ? -13.5 -9.055 -8.445 1 86.81 108 GLY A N 1
ATOM 801 C CA . GLY A 1 108 ? -14.273 -9.531 -7.312 1 86.81 108 GLY A CA 1
ATOM 802 C C . GLY A 1 108 ? -14.906 -8.406 -6.504 1 86.81 108 GLY A C 1
ATOM 803 O O . GLY A 1 108 ? -16.062 -8.5 -6.105 1 86.81 108 GLY A O 1
ATOM 804 N N . ARG A 1 109 ? -14.195 -7.344 -6.285 1 86 109 ARG A N 1
ATOM 805 C CA . ARG A 1 109 ? -14.664 -6.227 -5.473 1 86 109 ARG A CA 1
ATOM 806 C C . ARG A 1 109 ? -15.188 -5.094 -6.352 1 86 109 ARG A C 1
ATOM 808 O O . ARG A 1 109 ? -15.383 -3.975 -5.875 1 86 109 ARG A O 1
ATOM 815 N N . ASP A 1 110 ? -15.266 -5.348 -7.691 1 88.38 110 ASP A N 1
ATOM 816 C CA . ASP A 1 110 ? -15.805 -4.41 -8.672 1 88.38 110 ASP A CA 1
ATOM 817 C C . ASP A 1 110 ? -15 -3.115 -8.695 1 88.38 110 ASP A C 1
ATOM 819 O O . ASP A 1 110 ? -15.562 -2.023 -8.742 1 88.38 110 ASP A O 1
ATOM 823 N N . MET A 1 111 ? -13.758 -3.271 -8.547 1 92.25 111 MET A N 1
ATOM 824 C CA . MET A 1 111 ? -12.875 -2.119 -8.672 1 92.25 111 MET A CA 1
ATOM 825 C C . MET A 1 111 ? -12.453 -1.913 -10.117 1 92.25 111 MET A C 1
ATOM 827 O O . MET A 1 111 ? -12.688 -2.775 -10.969 1 92.25 111 MET A O 1
ATOM 831 N N . ASN A 1 112 ? -11.938 -0.738 -10.422 1 94.69 112 ASN A N 1
ATOM 832 C CA . ASN A 1 112 ? -11.352 -0.465 -11.734 1 94.69 112 ASN A CA 1
ATOM 833 C C . ASN A 1 112 ? -10.078 -1.271 -11.961 1 94.69 112 ASN A C 1
ATOM 835 O O . ASN A 1 112 ? -9.023 -0.937 -11.414 1 94.69 112 ASN A O 1
ATOM 839 N N . MET A 1 113 ? -10.141 -2.309 -12.75 1 95.5 113 MET A N 1
ATOM 840 C CA . MET A 1 113 ? -9.039 -3.25 -12.945 1 95.5 113 MET A CA 1
ATOM 841 C C . MET A 1 113 ? -7.801 -2.539 -13.484 1 95.5 113 MET A C 1
ATOM 843 O O . MET A 1 113 ? -6.676 -2.906 -13.141 1 95.5 113 MET A O 1
ATOM 847 N N . GLU A 1 114 ? -8.008 -1.553 -14.328 1 96.12 114 GLU A N 1
ATOM 848 C CA . GLU A 1 114 ? -6.879 -0.808 -14.875 1 96.12 114 GLU A CA 1
ATOM 849 C C . GLU A 1 114 ? -6.113 -0.079 -13.773 1 96.12 114 GLU A C 1
ATOM 851 O O . GLU A 1 114 ? -4.883 -0.028 -13.797 1 96.12 114 GLU A O 1
ATOM 856 N N . GLN A 1 115 ? -6.809 0.513 -12.836 1 96.5 115 GLN A N 1
ATOM 857 C CA . GLN A 1 115 ? -6.156 1.191 -11.727 1 96.5 115 GLN A CA 1
ATOM 858 C C . GLN A 1 115 ? -5.398 0.201 -10.844 1 96.5 115 GLN A C 1
ATOM 860 O O . GLN A 1 115 ? -4.293 0.491 -10.391 1 96.5 115 GLN A O 1
ATOM 865 N N . VAL A 1 116 ? -6.043 -0.965 -10.625 1 97.56 116 VAL A N 1
ATOM 866 C CA . VAL A 1 116 ? -5.387 -2.006 -9.844 1 97.56 116 VAL A CA 1
ATOM 867 C C . VAL A 1 116 ? -4.113 -2.461 -10.547 1 97.56 116 VAL A C 1
ATOM 869 O O . VAL A 1 116 ? -3.076 -2.654 -9.906 1 97.56 116 VAL A O 1
ATOM 872 N N . LEU A 1 117 ? -4.172 -2.586 -11.867 1 97.69 117 LEU A N 1
ATOM 873 C CA . LEU A 1 117 ? -3.008 -2.973 -12.656 1 97.69 117 LEU A CA 1
ATOM 874 C C . LEU A 1 117 ? -1.892 -1.941 -12.523 1 97.69 117 LEU A C 1
ATOM 876 O O . LEU A 1 117 ? -0.73 -2.301 -12.312 1 97.69 117 LEU A O 1
ATOM 880 N N . GLN A 1 118 ? -2.221 -0.668 -12.602 1 97.5 118 GLN A N 1
ATOM 881 C CA . GLN A 1 118 ? -1.219 0.39 -12.531 1 97.5 118 GLN A CA 1
ATOM 882 C C . GLN A 1 118 ? -0.523 0.401 -11.172 1 97.5 118 GLN A C 1
ATOM 884 O O . GLN A 1 118 ? 0.69 0.605 -11.094 1 97.5 118 GLN A O 1
ATOM 889 N N . VAL A 1 119 ? -1.289 0.198 -10.102 1 98.25 119 VAL A N 1
ATOM 890 C CA . VAL A 1 119 ? -0.711 0.133 -8.766 1 98.25 119 VAL A CA 1
ATOM 891 C C . VAL A 1 119 ? 0.282 -1.023 -8.688 1 98.25 119 VAL A C 1
ATOM 893 O O . VAL A 1 119 ? 1.381 -0.872 -8.148 1 98.25 119 VAL A O 1
ATOM 896 N N . ASN A 1 120 ? -0.081 -2.176 -9.234 1 98.5 120 ASN A N 1
ATOM 897 C CA . ASN A 1 120 ? 0.785 -3.348 -9.164 1 98.5 120 ASN A CA 1
ATOM 898 C C . ASN A 1 120 ? 2.004 -3.199 -10.07 1 98.5 120 ASN A C 1
ATOM 900 O O . ASN A 1 120 ? 3.098 -3.648 -9.719 1 98.5 120 ASN A O 1
ATOM 904 N N . LEU A 1 121 ? 1.809 -2.574 -11.211 1 98 121 LEU A N 1
ATOM 905 C CA . LEU A 1 121 ? 2.957 -2.33 -12.078 1 98 121 LEU A CA 1
ATOM 906 C C . LEU A 1 121 ? 3.928 -1.348 -11.438 1 98 121 LEU A C 1
ATOM 908 O O . LEU A 1 121 ? 5.141 -1.459 -11.617 1 98 121 LEU A O 1
ATOM 912 N N . TYR A 1 122 ? 3.426 -0.323 -10.734 1 98 122 TYR A N 1
ATOM 913 C CA . TYR A 1 122 ? 4.289 0.543 -9.938 1 98 122 TYR A CA 1
ATOM 914 C C . TYR A 1 122 ? 5.105 -0.268 -8.945 1 98 122 TYR A C 1
ATOM 916 O O . TYR A 1 122 ? 6.305 -0.028 -8.773 1 98 122 TYR A O 1
ATOM 924 N N . ALA A 1 123 ? 4.504 -1.27 -8.297 1 98.56 123 ALA A N 1
ATOM 925 C CA . ALA A 1 123 ? 5.145 -2.074 -7.254 1 98.56 123 ALA A CA 1
ATOM 926 C C . ALA A 1 123 ? 6.219 -2.98 -7.844 1 98.56 123 ALA A C 1
ATOM 928 O O . ALA A 1 123 ? 7.316 -3.094 -7.293 1 98.56 123 ALA A O 1
ATOM 929 N N . ILE A 1 124 ? 5.934 -3.594 -9.047 1 98.69 124 ILE A N 1
ATOM 930 C CA . ILE A 1 124 ? 6.797 -4.695 -9.453 1 98.69 124 ILE A CA 1
ATOM 931 C C . ILE A 1 124 ? 7.719 -4.234 -10.586 1 98.69 124 ILE A C 1
ATOM 933 O O . ILE A 1 124 ? 8.688 -4.922 -10.922 1 98.69 124 ILE A O 1
ATOM 937 N N . GLU A 1 125 ? 7.297 -3.072 -11.188 1 97.56 125 GLU A N 1
ATOM 938 C CA . GLU A 1 125 ? 8.031 -2.566 -12.344 1 97.56 125 GLU A CA 1
ATOM 939 C C . GLU A 1 125 ? 8.086 -3.604 -13.461 1 97.56 125 GLU A C 1
ATOM 941 O O . GLU A 1 125 ? 7.051 -4.027 -13.969 1 97.56 125 GLU A O 1
ATOM 946 N N . ASP A 1 126 ? 9.234 -4.172 -13.719 1 96.81 126 ASP A N 1
ATOM 947 C CA . ASP A 1 126 ? 9.398 -5.039 -14.883 1 96.81 126 ASP A CA 1
ATOM 948 C C . ASP A 1 126 ? 9.422 -6.512 -14.469 1 96.81 126 ASP A C 1
ATOM 950 O O . ASP A 1 126 ? 9.688 -7.387 -15.289 1 96.81 126 ASP A O 1
ATOM 954 N N . THR A 1 127 ? 9.125 -6.812 -13.219 1 98.25 127 THR A N 1
ATOM 955 C CA . THR A 1 127 ? 9.195 -8.18 -12.719 1 98.25 127 THR A CA 1
ATOM 956 C C . THR A 1 127 ? 7.875 -8.906 -12.93 1 98.25 127 THR A C 1
ATOM 958 O O . THR A 1 127 ? 7.098 -9.078 -11.984 1 98.25 127 THR A O 1
ATOM 961 N N . LEU A 1 128 ? 7.629 -9.359 -14.164 1 97.94 128 LEU A N 1
ATOM 962 C CA . LEU A 1 128 ? 6.457 -10.156 -14.516 1 97.94 128 LEU A CA 1
ATOM 963 C C . LEU A 1 128 ? 6.809 -11.641 -14.578 1 97.94 128 LEU A C 1
ATOM 965 O O . LEU A 1 128 ? 7.934 -12 -14.938 1 97.94 128 LEU A O 1
ATOM 969 N N . PRO A 1 129 ? 5.84 -12.492 -14.203 1 98.56 129 PRO A N 1
ATOM 970 C CA . PRO A 1 129 ? 6.121 -13.914 -14.406 1 98.56 129 PRO A CA 1
ATOM 971 C C . PRO A 1 129 ? 6.418 -14.258 -15.867 1 98.56 129 PRO A C 1
ATOM 973 O O . PRO A 1 129 ? 5.805 -13.695 -16.781 1 98.56 129 PRO A O 1
ATOM 976 N N . ASP A 1 130 ? 7.352 -15.133 -16.062 1 98.12 130 ASP A N 1
ATOM 977 C CA . ASP A 1 130 ? 7.621 -15.656 -17.391 1 98.12 130 ASP A CA 1
ATOM 978 C C . ASP A 1 130 ? 6.516 -16.609 -17.844 1 98.12 130 ASP A C 1
ATOM 980 O O . ASP A 1 130 ? 6.223 -16.719 -19.031 1 98.12 130 ASP A O 1
ATOM 984 N N . ARG A 1 131 ? 5.98 -17.266 -16.891 1 98.44 131 ARG A N 1
ATOM 985 C CA . ARG A 1 131 ? 4.93 -18.25 -17.125 1 98.44 131 ARG A CA 1
ATOM 986 C C . ARG A 1 131 ? 3.973 -18.328 -15.945 1 98.44 131 ARG A C 1
ATOM 988 O O . ARG A 1 131 ? 4.402 -18.359 -14.789 1 98.44 131 ARG A O 1
ATOM 995 N N . THR A 1 132 ? 2.693 -18.297 -16.203 1 98.81 132 THR A N 1
ATOM 996 C CA . THR A 1 132 ? 1.658 -18.469 -15.188 1 98.81 132 THR A CA 1
ATOM 997 C C . THR A 1 132 ? 0.783 -19.672 -15.492 1 98.81 132 THR A C 1
ATOM 999 O O . THR A 1 132 ? 0.246 -19.797 -16.594 1 98.81 132 THR A O 1
ATOM 1002 N N . TYR A 1 133 ? 0.691 -20.547 -14.594 1 98.81 133 TYR A N 1
ATOM 1003 C CA . TYR A 1 133 ? -0.221 -21.688 -14.711 1 98.81 133 TYR A CA 1
ATOM 1004 C C . TYR A 1 133 ? -1.53 -21.406 -13.984 1 98.81 133 TYR A C 1
ATOM 1006 O O . TYR A 1 133 ? -1.553 -21.312 -12.758 1 98.81 133 TYR A O 1
ATOM 1014 N N . TYR A 1 134 ? -2.586 -21.281 -14.742 1 98.69 134 TYR A N 1
ATOM 1015 C CA . TYR A 1 134 ? -3.918 -21.062 -14.195 1 98.69 134 TYR A CA 1
ATOM 1016 C C . TYR A 1 134 ? -4.684 -22.375 -14.055 1 98.69 134 TYR A C 1
ATOM 1018 O O . TYR A 1 134 ? -5.012 -23.016 -15.047 1 98.69 134 TYR A O 1
ATOM 1026 N N . LEU A 1 135 ? -4.922 -22.734 -12.805 1 98.19 135 LEU A N 1
ATOM 1027 C CA . LEU A 1 135 ? -5.715 -23.938 -12.539 1 98.19 135 LEU A CA 1
ATOM 1028 C C . LEU A 1 135 ? -7.203 -23.656 -12.711 1 98.19 135 LEU A C 1
ATOM 1030 O O . LEU A 1 135 ? -7.844 -23.109 -11.805 1 98.19 135 LEU A O 1
ATOM 1034 N N . ASP A 1 136 ? -7.695 -24.109 -13.789 1 96 136 ASP A N 1
ATOM 1035 C CA . ASP A 1 136 ? -9.055 -23.797 -14.219 1 96 136 ASP A CA 1
ATOM 1036 C C . ASP A 1 136 ? -10.047 -24.828 -13.664 1 96 136 ASP A C 1
ATOM 1038 O O . ASP A 1 136 ? -9.992 -26 -14.016 1 96 136 ASP A O 1
ATOM 1042 N N . VAL A 1 137 ? -10.914 -24.344 -12.82 1 93.06 137 VAL A N 1
ATOM 1043 C CA . VAL A 1 137 ? -11.93 -25.203 -12.227 1 93.06 137 VAL A CA 1
ATOM 1044 C C . VAL A 1 137 ? -13.266 -24.469 -12.172 1 93.06 137 VAL A C 1
ATOM 1046 O O . VAL A 1 137 ? -13.305 -23.266 -11.875 1 93.06 137 VAL A O 1
ATOM 1049 N N . PRO A 1 138 ? -14.32 -25.109 -12.555 1 87.75 138 PRO A N 1
ATOM 1050 C CA . PRO A 1 138 ? -15.617 -24.453 -12.406 1 87.75 138 PRO A CA 1
ATOM 1051 C C . PRO A 1 138 ? -15.898 -24.016 -10.977 1 87.75 138 PRO A C 1
ATOM 1053 O O . PRO A 1 138 ? -15.531 -24.719 -10.031 1 87.75 138 PRO A O 1
ATOM 1056 N N . ALA A 1 139 ? -16.531 -22.812 -10.875 1 83.31 139 ALA A N 1
ATOM 1057 C CA . ALA A 1 139 ? -16.812 -22.219 -9.57 1 83.31 139 ALA A CA 1
ATOM 1058 C C . ALA A 1 139 ? -17.5 -23.219 -8.648 1 83.31 139 ALA A C 1
ATOM 1060 O O . ALA A 1 139 ? -17.172 -23.312 -7.469 1 83.31 139 ALA A O 1
ATOM 1061 N N . GLU A 1 140 ? -18.422 -23.969 -9.211 1 83.06 140 GLU A N 1
ATOM 1062 C CA . GLU A 1 140 ? -19.203 -24.922 -8.43 1 83.06 140 GLU A CA 1
ATOM 1063 C C . GLU A 1 140 ? -18.312 -26.016 -7.852 1 83.06 140 GLU A C 1
ATOM 1065 O O . GLU A 1 140 ? -18.5 -26.453 -6.715 1 83.06 140 GLU A O 1
ATOM 1070 N N . VAL A 1 141 ? -17.406 -26.438 -8.609 1 83.62 141 VAL A N 1
ATOM 1071 C CA . VAL A 1 141 ? -16.484 -27.484 -8.18 1 83.62 141 VAL A CA 1
ATOM 1072 C C . VAL A 1 141 ? -15.57 -26.953 -7.086 1 83.62 141 VAL A C 1
ATOM 1074 O O . VAL A 1 141 ? -15.352 -27.609 -6.066 1 83.62 141 VAL A O 1
ATOM 1077 N N . GLY A 1 142 ? -15.016 -25.781 -7.297 1 81.88 142 GLY A N 1
ATOM 1078 C CA . GLY A 1 142 ? -14.141 -25.172 -6.316 1 81.88 142 GLY A CA 1
ATOM 1079 C C . GLY A 1 142 ? -14.797 -25 -4.961 1 81.88 142 GLY A C 1
ATOM 1080 O O . GLY A 1 142 ? -14.203 -25.312 -3.93 1 81.88 142 GLY A O 1
ATOM 1081 N N . LEU A 1 143 ? -15.961 -24.5 -5.039 1 80.69 143 LEU A N 1
ATOM 1082 C CA . LEU A 1 143 ? -16.703 -24.25 -3.809 1 80.69 143 LEU A CA 1
ATOM 1083 C C . LEU A 1 143 ? -17 -25.562 -3.084 1 80.69 143 LEU A C 1
ATOM 1085 O O . LEU A 1 143 ? -16.938 -25.625 -1.854 1 80.69 143 LEU A O 1
ATOM 1089 N N . ALA A 1 144 ? -17.328 -26.562 -3.844 1 81.75 144 ALA A N 1
ATOM 1090 C CA . ALA A 1 144 ? -17.594 -27.875 -3.27 1 81.75 144 ALA A CA 1
ATOM 1091 C C . ALA A 1 144 ? -16.359 -28.422 -2.561 1 81.75 144 ALA A C 1
ATOM 1093 O O . ALA A 1 144 ? -16.484 -29.047 -1.501 1 81.75 144 ALA A O 1
ATOM 1094 N N . ARG A 1 145 ? -15.297 -28.203 -3.037 1 82.56 145 ARG A N 1
ATOM 1095 C CA . ARG A 1 145 ? -14.039 -28.656 -2.455 1 82.56 145 ARG A CA 1
ATOM 1096 C C . ARG A 1 145 ? -13.734 -27.922 -1.153 1 82.56 145 ARG A C 1
ATOM 1098 O O . ARG A 1 145 ? -13.258 -28.531 -0.191 1 82.56 145 ARG A O 1
ATOM 1105 N N . ILE A 1 146 ? -13.969 -26.609 -1.174 1 75.81 146 ILE A N 1
ATOM 1106 C CA . ILE A 1 146 ? -13.766 -25.797 0.029 1 75.81 146 ILE A CA 1
ATOM 1107 C C . ILE A 1 146 ? -14.688 -26.297 1.142 1 75.81 146 ILE A C 1
ATOM 1109 O O . ILE A 1 146 ? -14.25 -26.469 2.285 1 75.81 146 ILE A O 1
ATOM 1113 N N . ALA A 1 147 ? -15.898 -26.547 0.766 1 74.62 147 ALA A N 1
ATOM 1114 C CA . ALA A 1 147 ? -16.891 -27.016 1.729 1 74.62 147 ALA A CA 1
ATOM 1115 C C . ALA A 1 147 ? -16.516 -28.375 2.295 1 74.62 147 ALA A C 1
ATOM 1117 O O . ALA A 1 147 ? -16.781 -28.672 3.465 1 74.62 147 ALA A O 1
ATOM 1118 N N . ALA A 1 148 ? -15.875 -29.078 1.57 1 75.75 148 ALA A N 1
ATOM 1119 C CA . ALA A 1 148 ? -15.516 -30.438 1.97 1 75.75 148 ALA A CA 1
ATOM 1120 C C . ALA A 1 148 ? -14.273 -30.438 2.861 1 75.75 148 ALA A C 1
ATOM 1122 O O . ALA A 1 148 ? -14.031 -31.391 3.598 1 75.75 148 ALA A O 1
ATOM 1123 N N . ASN A 1 149 ? -13.562 -29.375 2.809 1 68.94 149 ASN A N 1
ATOM 1124 C CA . ASN A 1 149 ? -12.328 -29.297 3.578 1 68.94 149 ASN A CA 1
ATOM 1125 C C . ASN A 1 149 ? -12.547 -28.562 4.902 1 68.94 149 ASN A C 1
ATOM 1127 O O . ASN A 1 149 ? -12.352 -27.344 4.992 1 68.94 149 ASN A O 1
ATOM 1131 N N . LYS A 1 150 ? -13.148 -29.109 5.98 1 57.94 150 LYS A N 1
ATOM 1132 C CA . LYS A 1 150 ? -13.508 -28.594 7.301 1 57.94 150 LYS A CA 1
ATOM 1133 C C . LYS A 1 150 ? -12.312 -27.938 7.98 1 57.94 150 LYS A C 1
ATOM 1135 O O . LYS A 1 150 ? -12.477 -27.156 8.914 1 57.94 150 LYS A O 1
ATOM 1140 N N . GLY A 1 151 ? -11.062 -28.188 7.75 1 54.06 151 GLY A N 1
ATOM 1141 C CA . GLY A 1 151 ? -9.914 -27.812 8.555 1 54.06 151 GLY A CA 1
ATOM 1142 C C . GLY A 1 151 ? -9.148 -26.625 7.973 1 54.06 151 GLY A C 1
ATOM 1143 O O . GLY A 1 151 ? -8.078 -26.266 8.469 1 54.06 151 GLY A O 1
ATOM 1144 N N . ARG A 1 152 ? -9.719 -26.109 7.062 1 57.53 152 ARG A N 1
ATOM 1145 C CA . ARG A 1 152 ? -8.93 -25.062 6.441 1 57.53 152 ARG A CA 1
ATOM 1146 C C . ARG A 1 152 ? -9.078 -23.75 7.199 1 57.53 152 ARG A C 1
ATOM 1148 O O . ARG A 1 152 ? -10.117 -23.484 7.816 1 57.53 152 ARG A O 1
ATOM 1155 N N . GLU A 1 153 ? -7.91 -22.891 7.328 1 55.12 153 GLU A N 1
ATOM 1156 C CA . GLU A 1 153 ? -7.945 -21.578 7.969 1 55.12 153 GLU A CA 1
ATOM 1157 C C . GLU A 1 153 ? -8.906 -20.641 7.242 1 55.12 153 GLU A C 1
ATOM 1159 O O . GLU A 1 153 ? -8.789 -20.438 6.031 1 55.12 153 GLU A O 1
ATOM 1164 N N . VAL A 1 154 ? -10.031 -20.391 7.875 1 57.88 154 VAL A N 1
ATOM 1165 C CA . VAL A 1 154 ? -11.039 -19.469 7.355 1 57.88 154 VAL A CA 1
ATOM 1166 C C . VAL A 1 154 ? -10.516 -18.047 7.441 1 57.88 154 VAL A C 1
ATOM 1168 O O . VAL A 1 154 ? -10.125 -17.578 8.516 1 57.88 154 VAL A O 1
ATOM 1171 N N . ASN A 1 155 ? -10.227 -17.391 6.203 1 63.16 155 ASN A N 1
ATOM 1172 C CA . ASN A 1 155 ? -9.781 -16 6.199 1 63.16 155 ASN A CA 1
ATOM 1173 C C . ASN A 1 155 ? -10.906 -15.047 5.793 1 63.16 155 ASN A C 1
ATOM 1175 O O . ASN A 1 155 ? -11.984 -15.492 5.41 1 63.16 155 ASN A O 1
ATOM 1179 N N . ARG A 1 156 ? -10.742 -13.781 6.059 1 62.16 156 ARG A N 1
ATOM 1180 C CA . ARG A 1 156 ? -11.727 -12.758 5.742 1 62.16 156 ARG A CA 1
ATOM 1181 C C . ARG A 1 156 ? -12.266 -12.938 4.328 1 62.16 156 ARG A C 1
ATOM 1183 O O . ARG A 1 156 ? -13.453 -12.695 4.07 1 62.16 156 ARG A O 1
ATOM 1190 N N . LEU A 1 157 ? -11.531 -13.445 3.447 1 59.41 157 LEU A N 1
ATOM 1191 C CA . LEU A 1 157 ? -11.891 -13.523 2.033 1 59.41 157 LEU A CA 1
ATOM 1192 C C . LEU A 1 157 ? -12.773 -14.734 1.762 1 59.41 157 LEU A C 1
ATOM 1194 O O . LEU A 1 157 ? -13.477 -14.781 0.752 1 59.41 157 LEU A O 1
ATOM 1198 N N . ASP A 1 158 ? -12.734 -15.719 2.602 1 56.44 158 ASP A N 1
ATOM 1199 C CA . ASP A 1 158 ? -13.477 -16.953 2.396 1 56.44 158 ASP A CA 1
ATOM 1200 C C . ASP A 1 158 ? -14.969 -16.75 2.627 1 56.44 158 ASP A C 1
ATOM 1202 O O . ASP A 1 158 ? -15.789 -17.594 2.254 1 56.44 158 ASP A O 1
ATOM 1206 N N . LYS A 1 159 ? -15.344 -15.617 3.223 1 59.12 159 LYS A N 1
ATOM 1207 C CA . LYS A 1 159 ? -16.734 -15.414 3.59 1 59.12 159 LYS A CA 1
ATOM 1208 C C . LYS A 1 159 ? -17.531 -14.844 2.424 1 59.12 159 LYS A C 1
ATOM 1210 O O . LYS A 1 159 ? -18.719 -14.539 2.566 1 59.12 159 LYS A O 1
ATOM 1215 N N . GLU A 1 160 ? -17.047 -14.969 1.245 1 64.25 160 GLU A N 1
ATOM 1216 C CA . GLU A 1 160 ? -17.734 -14.336 0.126 1 64.25 160 GLU A CA 1
ATOM 1217 C C . GLU A 1 160 ? -18.703 -15.305 -0.547 1 64.25 160 GLU A C 1
ATOM 1219 O O . GLU A 1 160 ? -18.484 -16.516 -0.527 1 64.25 160 GLU A O 1
ATOM 1224 N N . ASP A 1 161 ? -19.859 -14.797 -1.089 1 74.31 161 ASP A N 1
ATOM 1225 C CA . ASP A 1 161 ? -20.938 -15.57 -1.698 1 74.31 161 ASP A CA 1
ATOM 1226 C C . ASP A 1 161 ? -20.547 -16.047 -3.094 1 74.31 161 ASP A C 1
ATOM 1228 O O . ASP A 1 161 ? -19.484 -15.68 -3.613 1 74.31 161 ASP A O 1
ATOM 1232 N N . ILE A 1 162 ? -21.266 -17.047 -3.701 1 78.19 162 ILE A N 1
ATOM 1233 C CA . ILE A 1 162 ? -21.016 -17.688 -4.988 1 78.19 162 ILE A CA 1
ATOM 1234 C C . ILE A 1 162 ? -20.844 -16.625 -6.07 1 78.19 162 ILE A C 1
ATOM 1236 O O . ILE A 1 162 ? -20.062 -16.797 -7 1 78.19 162 ILE A O 1
ATOM 1240 N N . THR A 1 163 ? -21.562 -15.539 -5.957 1 83.12 163 THR A N 1
ATOM 1241 C CA . THR A 1 163 ? -21.469 -14.453 -6.922 1 83.12 163 THR A CA 1
ATOM 1242 C C . THR A 1 163 ? -20.062 -13.859 -6.926 1 83.12 163 THR A C 1
ATOM 1244 O O . THR A 1 163 ? -19.516 -13.555 -7.988 1 83.12 163 THR A O 1
ATOM 1247 N N . TYR A 1 164 ? -19.484 -13.797 -5.836 1 85.69 164 TYR A N 1
ATOM 1248 C CA . TYR A 1 164 ? -18.125 -13.305 -5.711 1 85.69 164 TYR A CA 1
ATOM 1249 C C . TYR A 1 164 ? -17.141 -14.227 -6.434 1 85.69 164 TYR A C 1
ATOM 1251 O O . TYR A 1 164 ? -16.297 -13.758 -7.199 1 85.69 164 TYR A O 1
ATOM 1259 N N . HIS A 1 165 ? -17.344 -15.508 -6.273 1 85.75 165 HIS A N 1
ATOM 1260 C CA . HIS A 1 165 ? -16.438 -16.484 -6.871 1 85.75 165 HIS A CA 1
ATOM 1261 C C . HIS A 1 165 ? -16.547 -16.484 -8.391 1 85.75 165 HIS A C 1
ATOM 1263 O O . HIS A 1 165 ? -15.547 -16.625 -9.094 1 85.75 165 HIS A O 1
ATOM 1269 N N . GLU A 1 166 ? -17.734 -16.266 -8.844 1 89.44 166 GLU A N 1
ATOM 1270 C CA . GLU A 1 166 ? -17.938 -16.156 -10.289 1 89.44 166 GLU A CA 1
ATOM 1271 C C . GLU A 1 166 ? -17.266 -14.906 -10.852 1 89.44 166 GLU A C 1
ATOM 1273 O O . GLU A 1 166 ? -16.703 -14.938 -11.938 1 89.44 166 GLU A O 1
ATOM 1278 N N . LYS A 1 167 ? -17.344 -13.812 -10.133 1 92 167 LYS A N 1
ATOM 1279 C CA . LYS A 1 167 ? -16.688 -12.578 -10.539 1 92 167 LYS A CA 1
ATOM 1280 C C . LYS A 1 167 ? -15.172 -12.758 -10.602 1 92 167 LYS A C 1
ATOM 1282 O O . LYS A 1 167 ? -14.516 -12.273 -11.523 1 92 167 LYS A O 1
ATOM 1287 N N . VAL A 1 168 ? -14.711 -13.469 -9.633 1 92.81 168 VAL A N 1
ATOM 1288 C CA . VAL A 1 168 ? -13.273 -13.711 -9.57 1 92.81 168 VAL A CA 1
ATOM 1289 C C . VAL A 1 168 ? -12.844 -14.539 -10.781 1 92.81 168 VAL A C 1
ATOM 1291 O O . VAL A 1 168 ? -11.828 -14.242 -11.414 1 92.81 168 VAL A O 1
ATOM 1294 N N . GLN A 1 169 ? -13.594 -15.586 -11.102 1 93.25 169 GLN A N 1
ATOM 1295 C CA . GLN A 1 169 ? -13.281 -16.406 -12.266 1 93.25 169 GLN A CA 1
ATOM 1296 C C . GLN A 1 169 ? -13.312 -15.57 -13.547 1 93.25 169 GLN A C 1
ATOM 1298 O O . GLN A 1 169 ? -12.438 -15.719 -14.406 1 93.25 169 GLN A O 1
ATOM 1303 N N . ALA A 1 170 ? -14.32 -14.742 -13.664 1 94.19 170 ALA A N 1
ATOM 1304 C CA . ALA A 1 170 ? -14.398 -13.844 -14.812 1 94.19 170 ALA A CA 1
ATOM 1305 C C . ALA A 1 170 ? -13.211 -12.891 -14.844 1 94.19 170 ALA A C 1
ATOM 1307 O O . ALA A 1 170 ? -12.727 -12.523 -15.914 1 94.19 170 ALA A O 1
ATOM 1308 N N . GLY A 1 171 ? -12.781 -12.492 -13.656 1 96 171 GLY A N 1
ATOM 1309 C CA . GLY A 1 171 ? -11.602 -11.656 -13.547 1 96 171 GLY A CA 1
ATOM 1310 C C . GLY A 1 171 ? -10.344 -12.312 -14.086 1 96 171 GLY A C 1
ATOM 1311 O O . GLY A 1 171 ? -9.586 -11.695 -14.828 1 96 171 GLY A O 1
ATOM 1312 N N . TYR A 1 172 ? -10.195 -13.578 -13.742 1 96.88 172 TYR A N 1
ATOM 1313 C CA . TYR A 1 172 ? -9.047 -14.305 -14.266 1 96.88 172 TYR A CA 1
ATOM 1314 C C . TYR A 1 172 ? -9.109 -14.406 -15.781 1 96.88 172 TYR A C 1
ATOM 1316 O O . TYR A 1 172 ? -8.086 -14.328 -16.453 1 96.88 172 TYR A O 1
ATOM 1324 N N . GLU A 1 173 ? -10.281 -14.594 -16.281 1 96.81 173 GLU A N 1
ATOM 1325 C CA . GLU A 1 173 ? -10.43 -14.648 -17.734 1 96.81 173 GLU A CA 1
ATOM 1326 C C . GLU A 1 173 ? -9.961 -13.352 -18.391 1 96.81 173 GLU A C 1
ATOM 1328 O O . GLU A 1 173 ? -9.289 -13.375 -19.422 1 96.81 173 GLU A O 1
ATOM 1333 N N . LYS A 1 174 ? -10.328 -12.258 -17.812 1 97 174 LYS A N 1
ATOM 1334 C CA . LYS A 1 174 ? -9.891 -10.961 -18.328 1 97 174 LYS A CA 1
ATOM 1335 C C . LYS A 1 174 ? -8.375 -10.836 -18.266 1 97 174 LYS A C 1
ATOM 1337 O O . LYS A 1 174 ? -7.746 -10.359 -19.219 1 97 174 LYS A O 1
ATOM 1342 N N . VAL A 1 175 ? -7.793 -11.281 -17.203 1 97.56 175 VAL A N 1
ATOM 1343 C CA . VAL A 1 175 ? -6.348 -11.203 -17.016 1 97.56 175 VAL A CA 1
ATOM 1344 C C . VAL A 1 175 ? -5.648 -12.055 -18.078 1 97.56 175 VAL A C 1
ATOM 1346 O O . VAL A 1 175 ? -4.672 -11.609 -18.688 1 97.56 175 VAL A O 1
ATOM 1349 N N . ILE A 1 176 ? -6.125 -13.258 -18.266 1 97.75 176 ILE A N 1
ATOM 1350 C CA . ILE A 1 176 ? -5.555 -14.172 -19.25 1 97.75 176 ILE A CA 1
ATOM 1351 C C . ILE A 1 176 ? -5.602 -13.539 -20.641 1 97.75 176 ILE A C 1
ATOM 1353 O O . ILE A 1 176 ? -4.652 -13.656 -21.422 1 97.75 176 ILE A O 1
ATOM 1357 N N . ASN A 1 177 ? -6.645 -12.812 -20.906 1 97.25 177 ASN A N 1
ATOM 1358 C CA . ASN A 1 177 ? -6.781 -12.141 -22.188 1 97.25 177 ASN A CA 1
ATOM 1359 C C . ASN A 1 177 ? -5.816 -10.961 -22.312 1 97.25 177 ASN A C 1
ATOM 1361 O O . ASN A 1 177 ? -5.375 -10.625 -23.406 1 97.25 177 ASN A O 1
ATOM 1365 N N . MET A 1 178 ? -5.48 -10.367 -21.234 1 95.81 178 MET A N 1
ATOM 1366 C CA . MET A 1 178 ? -4.547 -9.242 -21.219 1 95.81 178 MET A CA 1
ATOM 1367 C C . MET A 1 178 ? -3.121 -9.711 -21.469 1 95.81 178 MET A C 1
ATOM 1369 O O . MET A 1 178 ? -2.311 -8.984 -22.047 1 95.81 178 MET A O 1
ATOM 1373 N N . PHE A 1 179 ? -2.865 -10.914 -20.969 1 96.25 179 PHE A N 1
ATOM 1374 C CA . PHE A 1 179 ? -1.508 -11.438 -21.047 1 96.25 179 PHE A CA 1
ATOM 1375 C C . PHE A 1 179 ? -1.512 -12.867 -21.594 1 96.25 179 PHE A C 1
ATOM 1377 O O . PHE A 1 179 ? -0.938 -13.766 -20.984 1 96.25 179 PHE A O 1
ATOM 1384 N N . PRO A 1 180 ? -1.997 -13.086 -22.734 1 96.31 180 PRO A N 1
ATOM 1385 C CA . PRO A 1 180 ? -2.244 -14.445 -23.219 1 96.31 180 PRO A CA 1
ATOM 1386 C C . PRO A 1 180 ? -0.958 -15.242 -23.422 1 96.31 180 PRO A C 1
ATOM 1388 O O . PRO A 1 180 ? -0.956 -16.469 -23.281 1 96.31 180 PRO A O 1
ATOM 1391 N N . GLU A 1 181 ? 0.183 -14.625 -23.672 1 96.75 181 GLU A N 1
ATOM 1392 C CA . GLU A 1 181 ? 1.409 -15.328 -24.031 1 96.75 181 GLU A CA 1
ATOM 1393 C C . GLU A 1 181 ? 2.033 -16.016 -22.828 1 96.75 181 GLU A C 1
ATOM 1395 O O . GLU A 1 181 ? 2.686 -17.062 -22.969 1 96.75 181 GLU A O 1
ATOM 1400 N N . ARG A 1 182 ? 1.791 -15.461 -21.656 1 97.06 182 ARG A N 1
ATOM 1401 C CA . ARG A 1 182 ? 2.51 -16.031 -20.531 1 97.06 182 ARG A CA 1
ATOM 1402 C C . ARG A 1 182 ? 1.622 -17 -19.75 1 97.06 182 ARG A C 1
ATOM 1404 O O . ARG A 1 182 ? 2.086 -17.656 -18.812 1 97.06 182 ARG A O 1
ATOM 1411 N N . PHE A 1 183 ? 0.377 -17.141 -20.094 1 98.5 183 PHE A N 1
ATOM 1412 C CA . PHE A 1 183 ? -0.53 -18 -19.328 1 98.5 183 PHE A CA 1
ATOM 1413 C C . PHE A 1 183 ? -0.635 -19.375 -19.969 1 98.5 183 PHE A C 1
ATOM 1415 O O . PHE A 1 183 ? -0.68 -19.484 -21.203 1 98.5 183 PHE A O 1
ATOM 1422 N N . MET A 1 184 ? -0.672 -20.359 -19.188 1 98.38 184 MET A N 1
ATOM 1423 C CA . MET A 1 184 ? -1.121 -21.688 -19.562 1 98.38 184 MET A CA 1
ATOM 1424 C C . MET A 1 184 ? -2.309 -22.125 -18.703 1 98.38 184 MET A C 1
ATOM 1426 O O . MET A 1 184 ? -2.203 -22.203 -17.484 1 98.38 184 MET A O 1
ATOM 1430 N N . ARG A 1 185 ? -3.377 -22.359 -19.328 1 97.75 185 ARG A N 1
ATOM 1431 C CA . ARG A 1 185 ? -4.555 -22.891 -18.641 1 97.75 185 ARG A CA 1
ATOM 1432 C C . ARG A 1 185 ? -4.441 -24.391 -18.438 1 97.75 185 ARG A C 1
ATOM 1434 O O . ARG A 1 185 ? -4.094 -25.125 -19.375 1 97.75 185 ARG A O 1
ATOM 1441 N N . VAL A 1 186 ? -4.664 -24.828 -17.234 1 98.19 186 VAL A N 1
ATOM 1442 C CA . VAL A 1 186 ? -4.578 -26.25 -16.906 1 98.19 186 VAL A CA 1
ATOM 1443 C C . VAL A 1 186 ? -5.91 -26.734 -16.344 1 98.19 186 VAL A C 1
ATOM 1445 O O . VAL A 1 186 ? -6.48 -26.094 -15.453 1 98.19 186 VAL A O 1
ATOM 1448 N N . ASP A 1 187 ? -6.438 -27.828 -16.859 1 97.06 187 ASP A N 1
ATOM 1449 C CA . ASP A 1 187 ? -7.699 -28.406 -16.391 1 97.06 187 ASP A CA 1
ATOM 1450 C C . ASP A 1 187 ? -7.566 -28.938 -14.969 1 97.06 187 ASP A C 1
ATOM 1452 O O . ASP A 1 187 ? -7.062 -30.047 -14.758 1 97.06 187 ASP A O 1
ATOM 1456 N N . ALA A 1 188 ? -8.164 -28.219 -14.062 1 96.12 188 ALA A N 1
ATOM 1457 C CA . ALA A 1 188 ? -8 -28.562 -12.648 1 96.12 188 ALA A CA 1
ATOM 1458 C C . ALA A 1 188 ? -9.094 -29.531 -12.188 1 96.12 188 ALA A C 1
ATOM 1460 O O . ALA A 1 188 ? -9.297 -29.703 -10.984 1 96.12 188 ALA A O 1
ATOM 1461 N N . THR A 1 189 ? -9.797 -30.047 -13.117 1 94.31 189 THR A N 1
ATOM 1462 C CA . THR A 1 189 ? -10.719 -31.125 -12.758 1 94.31 189 THR A CA 1
ATOM 1463 C C . THR A 1 189 ? -10.008 -32.469 -12.789 1 94.31 189 THR A C 1
ATOM 1465 O O . THR A 1 189 ? -10.531 -33.469 -12.281 1 94.31 189 THR A O 1
ATOM 1468 N N . LYS A 1 190 ? -8.852 -32.531 -13.375 1 96.19 190 LYS A N 1
ATOM 1469 C CA . LYS A 1 190 ? -8.031 -33.75 -13.359 1 96.19 190 LYS A CA 1
ATOM 1470 C C . LYS A 1 190 ? -7.414 -33.969 -11.977 1 96.19 190 LYS A C 1
ATOM 1472 O O . LYS A 1 190 ? -7.57 -33.156 -11.078 1 96.19 190 LYS A O 1
ATOM 1477 N N . THR A 1 191 ? -6.707 -35.125 -11.82 1 96.38 191 THR A N 1
ATOM 1478 C CA . THR A 1 191 ? -6.074 -35.406 -10.539 1 96.38 191 THR A CA 1
ATOM 1479 C C . THR A 1 191 ? -4.875 -34.5 -10.312 1 96.38 191 THR A C 1
ATOM 1481 O O . THR A 1 191 ? -4.234 -34.062 -11.273 1 96.38 191 THR A O 1
ATOM 1484 N N . PRO A 1 192 ? -4.516 -34.188 -9.078 1 96.75 192 PRO A N 1
ATOM 1485 C CA . PRO A 1 192 ? -3.348 -33.375 -8.789 1 96.75 192 PRO A CA 1
ATOM 1486 C C . PRO A 1 192 ? -2.072 -33.875 -9.453 1 96.75 192 PRO A C 1
ATOM 1488 O O . PRO A 1 192 ? -1.229 -33.094 -9.883 1 96.75 192 PRO A O 1
ATOM 1491 N N . GLU A 1 193 ? -1.953 -35.188 -9.516 1 97.69 193 GLU A N 1
ATOM 1492 C CA . GLU A 1 193 ? -0.781 -35.812 -10.133 1 97.69 193 GLU A CA 1
ATOM 1493 C C . GLU A 1 193 ? -0.713 -35.5 -11.625 1 97.69 193 GLU A C 1
ATOM 1495 O O . GLU A 1 193 ? 0.344 -35.125 -12.141 1 97.69 193 GLU A O 1
ATOM 1500 N N . GLU A 1 194 ? -1.839 -35.594 -12.273 1 98.19 194 GLU A N 1
ATOM 1501 C CA . GLU A 1 194 ? -1.902 -35.281 -13.703 1 98.19 194 GLU A CA 1
ATOM 1502 C C . GLU A 1 194 ? -1.618 -33.812 -13.977 1 98.19 194 GLU A C 1
ATOM 1504 O O . GLU A 1 194 ? -0.896 -33.5 -14.922 1 98.19 194 GLU A O 1
ATOM 1509 N N . ILE A 1 195 ? -2.186 -33 -13.18 1 98.25 195 ILE A N 1
ATOM 1510 C CA . ILE A 1 195 ? -1.985 -31.562 -13.305 1 98.25 195 ILE A CA 1
ATOM 1511 C C . ILE A 1 195 ? -0.506 -31.234 -13.125 1 98.25 195 ILE A C 1
ATOM 1513 O O . ILE A 1 195 ? 0.078 -30.5 -13.938 1 98.25 195 ILE A O 1
ATOM 1517 N N . THR A 1 196 ? 0.098 -31.812 -12.102 1 98.5 196 THR A N 1
ATOM 1518 C CA . THR A 1 196 ? 1.492 -31.562 -11.758 1 98.5 196 THR A CA 1
ATOM 1519 C C . THR A 1 196 ? 2.418 -32 -12.883 1 98.5 196 THR A C 1
ATOM 1521 O O . THR A 1 196 ? 3.367 -31.312 -13.234 1 98.5 196 THR A O 1
ATOM 1524 N N . GLU A 1 197 ? 2.107 -33.156 -13.461 1 98.25 197 GLU A N 1
ATOM 1525 C CA . GLU A 1 197 ? 2.918 -33.688 -14.562 1 98.25 197 GLU A CA 1
ATOM 1526 C C . GLU A 1 197 ? 2.846 -32.75 -15.773 1 98.25 197 GLU A C 1
ATOM 1528 O O . GLU A 1 197 ? 3.857 -32.531 -16.438 1 98.25 197 GLU A O 1
ATOM 1533 N N . THR A 1 198 ? 1.678 -32.281 -16.047 1 98.44 198 THR A N 1
ATOM 1534 C CA . THR A 1 198 ? 1.474 -31.375 -17.156 1 98.44 198 THR A CA 1
ATOM 1535 C C . THR A 1 198 ? 2.283 -30.094 -16.969 1 98.44 198 THR A C 1
ATOM 1537 O O . THR A 1 198 ? 2.961 -29.641 -17.906 1 98.44 198 THR A O 1
ATOM 1540 N N . ILE A 1 199 ? 2.279 -29.5 -15.828 1 98.69 199 ILE A N 1
ATOM 1541 C CA . ILE A 1 199 ? 2.969 -28.25 -15.531 1 98.69 199 ILE A CA 1
ATOM 1542 C C . ILE A 1 199 ? 4.48 -28.484 -15.539 1 98.69 199 ILE A C 1
ATOM 1544 O O . ILE A 1 199 ? 5.227 -27.688 -16.125 1 98.69 199 ILE A O 1
ATOM 1548 N N . LEU A 1 200 ? 4.91 -29.594 -14.906 1 98.5 200 LEU A N 1
ATOM 1549 C CA . LEU A 1 200 ? 6.336 -29.891 -14.852 1 98.5 200 LEU A CA 1
ATOM 1550 C C . LEU A 1 200 ? 6.91 -30.047 -16.266 1 98.5 200 LEU A C 1
ATOM 1552 O O . LEU A 1 200 ? 8.008 -29.547 -16.531 1 98.5 200 LEU A O 1
ATOM 1556 N N . ALA A 1 201 ? 6.172 -30.75 -17.109 1 98.25 201 ALA A N 1
ATOM 1557 C CA . ALA A 1 201 ? 6.625 -30.922 -18.5 1 98.25 201 ALA A CA 1
ATOM 1558 C C . ALA A 1 201 ? 6.836 -29.562 -19.172 1 98.25 201 ALA A C 1
ATOM 1560 O O . ALA A 1 201 ? 7.816 -29.375 -19.906 1 98.25 201 ALA A O 1
ATOM 1561 N N . ASP A 1 202 ? 5.953 -28.672 -18.984 1 98.25 202 ASP A N 1
ATOM 1562 C CA . ASP A 1 202 ? 6.074 -27.344 -19.578 1 98.25 202 ASP A CA 1
ATOM 1563 C C . ASP A 1 202 ? 7.242 -26.578 -18.969 1 98.25 202 ASP A C 1
ATOM 1565 O O . ASP A 1 202 ? 7.969 -25.875 -19.672 1 98.25 202 ASP A O 1
ATOM 1569 N N . ILE A 1 203 ? 7.43 -26.641 -17.641 1 98 203 ILE A N 1
ATOM 1570 C CA . ILE A 1 203 ? 8.539 -25.969 -16.953 1 98 203 ILE A CA 1
ATOM 1571 C C . ILE A 1 203 ? 9.867 -26.453 -17.547 1 98 203 ILE A C 1
ATOM 1573 O O . ILE A 1 203 ? 10.742 -25.641 -17.844 1 98 203 ILE A O 1
ATOM 1577 N N . LEU A 1 204 ? 9.977 -27.781 -17.703 1 97.12 204 LEU A N 1
ATOM 1578 C CA . LEU A 1 204 ? 11.203 -28.344 -18.25 1 97.12 204 LEU A CA 1
ATOM 1579 C C . LEU A 1 204 ? 11.461 -27.844 -19.656 1 97.12 204 LEU A C 1
ATOM 1581 O O . LEU A 1 204 ? 12.609 -27.578 -20.031 1 97.12 204 LEU A O 1
ATOM 1585 N N . ARG A 1 205 ? 10.398 -27.703 -20.406 1 96.06 205 ARG A N 1
ATOM 1586 C CA . ARG A 1 205 ? 10.531 -27.156 -21.75 1 96.06 205 ARG A CA 1
ATOM 1587 C C . ARG A 1 205 ? 11 -25.703 -21.719 1 96.06 205 ARG A C 1
ATOM 1589 O O . ARG A 1 205 ? 11.812 -25.297 -22.547 1 96.06 205 ARG A O 1
ATOM 1596 N N . GLN A 1 206 ? 10.461 -24.891 -20.766 1 94.94 206 GLN A N 1
ATOM 1597 C CA . GLN A 1 206 ? 10.812 -23.484 -20.641 1 94.94 206 GLN A CA 1
ATOM 1598 C C . GLN A 1 206 ? 12.266 -23.312 -20.219 1 94.94 206 GLN A C 1
ATOM 1600 O O . GLN A 1 206 ? 12.914 -22.328 -20.562 1 94.94 206 GLN A O 1
ATOM 1605 N N . LEU A 1 207 ? 12.797 -24.234 -19.438 1 95.31 207 LEU A N 1
ATOM 1606 C CA . LEU A 1 207 ? 14.141 -24.141 -18.875 1 95.31 207 LEU A CA 1
ATOM 1607 C C . LEU A 1 207 ? 15.172 -24.656 -19.875 1 95.31 207 LEU A C 1
ATOM 1609 O O . LEU A 1 207 ? 16.375 -24.422 -19.703 1 95.31 207 LEU A O 1
ATOM 1613 N N . ALA A 1 208 ? 14.781 -25.391 -20.859 1 87.75 208 ALA A N 1
ATOM 1614 C CA . ALA A 1 208 ? 15.688 -25.922 -21.875 1 87.75 208 ALA A CA 1
ATOM 1615 C C . ALA A 1 208 ? 16.109 -24.828 -22.859 1 87.75 208 ALA A C 1
ATOM 1617 O O . ALA A 1 208 ? 15.367 -23.891 -23.094 1 87.75 208 ALA A O 1
ATOM 1618 N N . MET B 1 1 ? -21.672 26.453 9.773 1 58.34 1 MET B N 1
ATOM 1619 C CA . MET B 1 1 ? -20.281 26.656 9.367 1 58.34 1 MET B CA 1
ATOM 1620 C C . MET B 1 1 ? -19.719 25.406 8.695 1 58.34 1 MET B C 1
ATOM 1622 O O . MET B 1 1 ? -20.125 24.297 9.016 1 58.34 1 MET B O 1
ATOM 1626 N N . LYS B 1 2 ? -19.156 25.5 7.492 1 85.94 2 LYS B N 1
ATOM 1627 C CA . LYS B 1 2 ? -18.766 24.344 6.711 1 85.94 2 LYS B CA 1
ATOM 1628 C C . LYS B 1 2 ? -17.531 23.672 7.305 1 85.94 2 LYS B C 1
ATOM 1630 O O . LYS B 1 2 ? -16.547 24.344 7.637 1 85.94 2 LYS B O 1
ATOM 1635 N N . ALA B 1 3 ? -17.594 22.438 7.789 1 95.06 3 ALA B N 1
ATOM 1636 C CA . ALA B 1 3 ? -16.453 21.656 8.266 1 95.06 3 ALA B CA 1
ATOM 1637 C C . ALA B 1 3 ? -15.328 21.625 7.234 1 95.06 3 ALA B C 1
ATOM 1639 O O . ALA B 1 3 ? -15.594 21.609 6.031 1 95.06 3 ALA B O 1
ATOM 1640 N N . ILE B 1 4 ? -14.078 21.797 7.699 1 98 4 ILE B N 1
ATOM 1641 C CA . ILE B 1 4 ? -12.953 21.812 6.773 1 98 4 ILE B CA 1
ATOM 1642 C C . ILE B 1 4 ? -11.922 20.766 7.203 1 98 4 ILE B C 1
ATOM 1644 O O . ILE B 1 4 ? -11.859 20.391 8.375 1 98 4 ILE B O 1
ATOM 1648 N N . PHE B 1 5 ? -11.148 20.281 6.324 1 98.75 5 PHE B N 1
ATOM 1649 C CA . PHE B 1 5 ? -10.031 19.359 6.527 1 98.75 5 PHE B CA 1
ATOM 1650 C C . PHE B 1 5 ? -8.711 20.125 6.547 1 98.75 5 PHE B C 1
ATOM 1652 O O . PHE B 1 5 ? -8.273 20.656 5.52 1 98.75 5 PHE B O 1
ATOM 1659 N N . ILE B 1 6 ? -8.039 20.125 7.711 1 98.5 6 ILE B N 1
ATOM 1660 C CA . ILE B 1 6 ? -6.82 20.891 7.938 1 98.5 6 ILE B CA 1
ATOM 1661 C C . ILE B 1 6 ? -5.664 19.938 8.242 1 98.5 6 ILE B C 1
ATOM 1663 O O . ILE B 1 6 ? -5.832 18.969 8.984 1 98.5 6 ILE B O 1
ATOM 1667 N N . THR B 1 7 ? -4.512 20.234 7.629 1 98.69 7 THR B N 1
ATOM 1668 C CA . THR B 1 7 ? -3.334 19.438 7.957 1 98.69 7 THR B CA 1
ATOM 1669 C C . THR B 1 7 ? -2.203 20.328 8.469 1 98.69 7 THR B C 1
ATOM 1671 O O . THR B 1 7 ? -2.09 21.484 8.062 1 98.69 7 THR B O 1
ATOM 1674 N N . LEU B 1 8 ? -1.433 19.797 9.398 1 98.44 8 LEU B N 1
ATOM 1675 C CA . LEU B 1 8 ? -0.179 20.375 9.859 1 98.44 8 LEU B CA 1
ATOM 1676 C C . LEU B 1 8 ? 1.018 19.656 9.25 1 98.44 8 LEU B C 1
ATOM 1678 O O . LEU B 1 8 ? 1.156 18.438 9.414 1 98.44 8 LEU B O 1
ATOM 1682 N N . GLU B 1 9 ? 1.852 20.391 8.523 1 98.5 9 GLU B N 1
ATOM 1683 C CA . GLU B 1 9 ? 3.02 19.828 7.852 1 98.5 9 GLU B CA 1
ATOM 1684 C C . GLU B 1 9 ? 4.293 20.562 8.242 1 98.5 9 GLU B C 1
ATOM 1686 O O . GLU B 1 9 ? 4.238 21.703 8.695 1 98.5 9 GLU B O 1
ATOM 1691 N N . GLY B 1 10 ? 5.406 19.938 7.984 1 96 10 GLY B N 1
ATOM 1692 C CA . GLY B 1 10 ? 6.723 20.484 8.273 1 96 10 GLY B CA 1
ATOM 1693 C C . GLY B 1 10 ? 7.777 19.422 8.484 1 96 10 GLY B C 1
ATOM 1694 O O . GLY B 1 10 ? 7.453 18.266 8.797 1 96 10 GLY B O 1
ATOM 1695 N N . PRO B 1 11 ? 9.031 19.812 8.281 1 92.06 11 PRO B N 1
ATOM 1696 C CA . PRO B 1 11 ? 10.094 18.844 8.508 1 92.06 11 PRO B CA 1
ATOM 1697 C C . PRO B 1 11 ? 10.242 18.453 9.977 1 92.06 11 PRO B C 1
ATOM 1699 O O . PRO B 1 11 ? 9.594 19.047 10.844 1 92.06 11 PRO B O 1
ATOM 1702 N N . ASP B 1 12 ? 10.977 17.422 10.203 1 86.06 12 ASP B N 1
ATOM 1703 C CA . ASP B 1 12 ? 11.273 17.031 11.578 1 86.06 12 ASP B CA 1
ATOM 1704 C C . ASP B 1 12 ? 11.922 18.156 12.359 1 86.06 12 ASP B C 1
ATOM 1706 O O . ASP B 1 12 ? 12.773 18.891 11.82 1 86.06 12 ASP B O 1
ATOM 1710 N N . GLY B 1 13 ? 11.422 18.359 13.555 1 87.12 13 GLY B N 1
ATOM 1711 C CA . GLY B 1 13 ? 11.977 19.422 14.383 1 87.12 13 GLY B CA 1
ATOM 1712 C C . GLY B 1 13 ? 11.289 20.75 14.18 1 87.12 13 GLY B C 1
ATOM 1713 O O . GLY B 1 13 ? 11.688 21.766 14.766 1 87.12 13 GLY B O 1
ATOM 1714 N N . SER B 1 14 ? 10.266 20.781 13.391 1 92.56 14 SER B N 1
ATOM 1715 C CA . SER B 1 14 ? 9.586 22.031 13.07 1 92.56 14 SER B CA 1
ATOM 1716 C C . SER B 1 14 ? 8.672 22.469 14.203 1 92.56 14 SER B C 1
ATOM 1718 O O . SER B 1 14 ? 8.203 23.609 14.234 1 92.56 14 SER B O 1
ATOM 1720 N N . GLY B 1 15 ? 8.375 21.594 15.148 1 91.94 15 GLY B N 1
ATOM 1721 C CA . GLY B 1 15 ? 7.52 21.922 16.266 1 91.94 15 GLY B CA 1
ATOM 1722 C C . GLY B 1 15 ? 6.07 21.531 16.062 1 91.94 15 GLY B C 1
ATOM 1723 O O . GLY B 1 15 ? 5.18 22 16.781 1 91.94 15 GLY B O 1
ATOM 1724 N N . LYS B 1 16 ? 5.816 20.641 15.086 1 94 16 LYS B N 1
ATOM 1725 C CA . LYS B 1 16 ? 4.465 20.219 14.727 1 94 16 LYS B CA 1
ATOM 1726 C C . 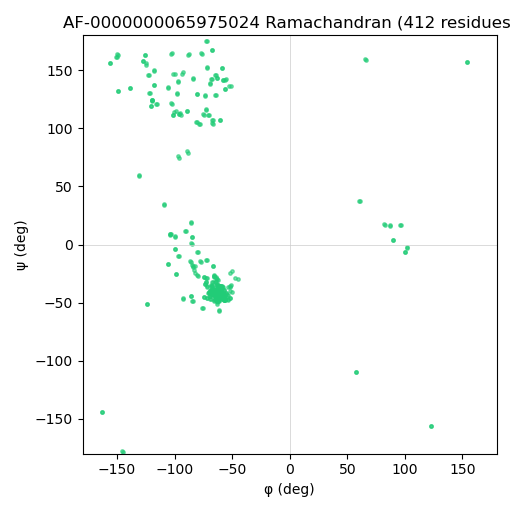LYS B 1 16 ? 3.734 19.641 15.93 1 94 16 LYS B C 1
ATOM 1728 O O . LYS B 1 16 ? 2.559 19.938 16.156 1 94 16 LYS B O 1
ATOM 1733 N N . THR B 1 17 ? 4.457 18.844 16.672 1 92.44 17 THR B N 1
ATOM 1734 C CA . THR B 1 17 ? 3.832 18.188 17.828 1 92.44 17 THR B CA 1
ATOM 1735 C C . THR B 1 17 ? 3.367 19.219 18.844 1 92.44 17 THR B C 1
ATOM 1737 O O . THR B 1 17 ? 2.23 19.156 19.328 1 92.44 17 THR B O 1
ATOM 1740 N N . THR B 1 18 ? 4.25 20.125 19.219 1 95.19 18 THR B N 1
ATOM 1741 C CA . THR B 1 18 ? 3.934 21.172 20.188 1 95.19 18 THR B CA 1
ATOM 1742 C C . THR B 1 18 ? 2.805 22.062 19.672 1 95.19 18 THR B C 1
ATOM 1744 O O . THR B 1 18 ? 1.838 22.328 20.391 1 95.19 18 THR B O 1
ATOM 1747 N N . VAL B 1 19 ? 2.91 22.5 18.469 1 97.5 19 VAL B N 1
ATOM 1748 C CA . VAL B 1 19 ? 1.905 23.375 17.875 1 97.5 19 VAL B CA 1
ATOM 1749 C C . VAL B 1 19 ? 0.574 22.641 17.766 1 97.5 19 VAL B C 1
ATOM 1751 O O . VAL B 1 19 ? -0.482 23.203 18.062 1 97.5 19 VAL B O 1
ATOM 1754 N N . GLY B 1 20 ? 0.588 21.375 17.344 1 97.38 20 GLY B N 1
ATOM 1755 C CA . GLY B 1 20 ? -0.622 20.578 17.266 1 97.38 20 GLY B CA 1
ATOM 1756 C C . GLY B 1 20 ? -1.354 20.469 18.594 1 97.38 20 GLY B C 1
ATOM 1757 O O . GLY B 1 20 ? -2.586 20.516 18.625 1 97.38 20 GLY B O 1
ATOM 1758 N N . THR B 1 21 ? -0.584 20.25 19.609 1 97.69 21 THR B N 1
ATOM 1759 C CA . THR B 1 21 ? -1.154 20.141 20.938 1 97.69 21 THR B CA 1
ATOM 1760 C C . THR B 1 21 ? -1.814 21.438 21.359 1 97.69 21 THR B C 1
ATOM 1762 O O . THR B 1 21 ? -2.939 21.438 21.875 1 97.69 21 THR B O 1
ATOM 1765 N N . LEU B 1 22 ? -1.15 22.562 21.203 1 98.25 22 LEU B N 1
ATOM 1766 C CA . LEU B 1 22 ? -1.686 23.875 21.547 1 98.25 22 LEU B CA 1
ATOM 1767 C C . LEU B 1 22 ? -2.918 24.188 20.703 1 98.25 22 LEU B C 1
ATOM 1769 O O . LEU B 1 22 ? -3.891 24.75 21.219 1 98.25 22 LEU B O 1
ATOM 1773 N N . LEU B 1 23 ? -2.838 23.859 19.438 1 98.38 23 LEU B N 1
ATOM 1774 C CA . LEU B 1 23 ? -3.967 24.109 18.547 1 98.38 23 LEU B CA 1
ATOM 1775 C C . LEU B 1 23 ? -5.199 23.328 19 1 98.38 23 LEU B C 1
ATOM 1777 O O . LEU B 1 23 ? -6.316 23.844 18.953 1 98.38 23 LEU B O 1
ATOM 1781 N N . ASN B 1 24 ? -4.957 22.031 19.359 1 98.31 24 ASN B N 1
ATOM 1782 C CA . ASN B 1 24 ? -6.047 21.219 19.891 1 98.31 24 ASN B CA 1
ATOM 1783 C C . ASN B 1 24 ? -6.75 21.922 21.047 1 98.31 24 ASN B C 1
ATOM 1785 O O . ASN B 1 24 ? -7.98 21.969 21.094 1 98.31 24 ASN B O 1
ATOM 1789 N N . GLN B 1 25 ? -6 22.469 21.953 1 98.38 25 GLN B N 1
ATOM 1790 C CA . GLN B 1 25 ? -6.531 23.172 23.109 1 98.38 25 GLN B CA 1
ATOM 1791 C C . GLN B 1 25 ? -7.277 24.438 22.703 1 98.38 25 GLN B C 1
ATOM 1793 O O . GLN B 1 25 ? -8.398 24.672 23.141 1 98.38 25 GLN B O 1
ATOM 1798 N N . LYS B 1 26 ? -6.688 25.219 21.891 1 98.44 26 LYS B N 1
ATOM 1799 C CA . LYS B 1 26 ? -7.242 26.516 21.516 1 98.44 26 LYS B CA 1
ATOM 1800 C C . LYS B 1 26 ? -8.508 26.344 20.672 1 98.44 26 LYS B C 1
ATOM 1802 O O . LYS B 1 26 ? -9.445 27.125 20.797 1 98.44 26 LYS B O 1
ATOM 1807 N N . MET B 1 27 ? -8.516 25.375 19.797 1 98.31 27 MET B N 1
ATOM 1808 C CA . MET B 1 27 ? -9.711 25.094 18.984 1 98.31 27 MET B CA 1
ATOM 1809 C C . MET B 1 27 ? -10.867 24.641 19.875 1 98.31 27 MET B C 1
ATOM 1811 O O . MET B 1 27 ? -12.016 25.031 19.641 1 98.31 27 MET B O 1
ATOM 1815 N N . THR B 1 28 ? -10.508 23.781 20.875 1 98.25 28 THR B N 1
ATOM 1816 C CA . THR B 1 28 ? -11.516 23.359 21.844 1 98.25 28 THR B CA 1
ATOM 1817 C C . THR B 1 28 ? -12.078 24.562 22.594 1 98.25 28 THR B C 1
ATOM 1819 O O . THR B 1 28 ? -13.297 24.703 22.734 1 98.25 28 THR B O 1
ATOM 1822 N N . GLU B 1 29 ? -11.234 25.438 23.016 1 98.06 29 GLU B N 1
ATOM 1823 C CA . GLU B 1 29 ? -11.633 26.641 23.766 1 98.06 29 GLU B CA 1
ATOM 1824 C C . GLU B 1 29 ? -12.484 27.562 22.891 1 98.06 29 GLU B C 1
ATOM 1826 O O . GLU B 1 29 ? -13.375 28.25 23.406 1 98.06 29 GLU B O 1
ATOM 1831 N N . ALA B 1 30 ? -12.211 27.562 21.656 1 97.19 30 ALA B N 1
ATOM 1832 C CA . ALA B 1 30 ? -12.93 28.422 20.719 1 97.19 30 ALA B CA 1
ATOM 1833 C C . ALA B 1 30 ? -14.289 27.828 20.344 1 97.19 30 ALA B C 1
ATOM 1835 O O . ALA B 1 30 ? -15.062 28.453 19.609 1 97.19 30 ALA B O 1
ATOM 1836 N N . GLY B 1 31 ? -14.57 26.609 20.781 1 97 31 GLY B N 1
ATOM 1837 C CA . GLY B 1 31 ? -15.867 25.984 20.562 1 97 31 GLY B CA 1
ATOM 1838 C C . GLY B 1 31 ? -15.992 25.344 19.188 1 97 31 GLY B C 1
ATOM 1839 O O . GLY B 1 31 ? -17.109 25.109 18.719 1 97 31 GLY B O 1
ATOM 1840 N N . ILE B 1 32 ? -14.891 25.125 18.516 1 97.38 32 ILE B N 1
ATOM 1841 C CA . ILE B 1 32 ? -14.906 24.484 17.203 1 97.38 32 ILE B CA 1
ATOM 1842 C C . ILE B 1 32 ? -15.188 22.984 17.359 1 97.38 32 ILE B C 1
ATOM 1844 O O . ILE B 1 32 ? -14.602 22.328 18.219 1 97.38 32 ILE B O 1
ATOM 1848 N N . ASP B 1 33 ? -16.125 22.438 16.656 1 98 33 ASP B N 1
ATOM 1849 C CA . ASP B 1 33 ? -16.391 21 16.609 1 98 33 ASP B CA 1
ATOM 1850 C C . ASP B 1 33 ? -15.438 20.297 15.641 1 98 33 ASP B C 1
ATOM 1852 O O . ASP B 1 33 ? -15.586 20.406 14.422 1 98 33 ASP B O 1
ATOM 1856 N N . PHE B 1 34 ? -14.477 19.594 16.25 1 98.56 34 PHE B N 1
ATOM 1857 C CA . PHE B 1 34 ? -13.445 19 15.398 1 98.56 34 PHE B CA 1
ATOM 1858 C C . PHE B 1 34 ? -12.914 17.719 16.016 1 98.56 34 PHE B C 1
ATOM 1860 O O . PHE B 1 34 ? -13.18 17.422 17.188 1 98.56 34 PHE B O 1
ATOM 1867 N N . ILE B 1 35 ? -12.234 16.938 15.164 1 98.62 35 ILE B N 1
ATOM 1868 C CA . ILE B 1 35 ? -11.43 15.812 15.656 1 98.62 35 ILE B CA 1
ATOM 1869 C C . ILE B 1 35 ? -9.961 16.031 15.297 1 98.62 35 ILE B C 1
ATOM 1871 O O . ILE B 1 35 ? -9.648 16.703 14.312 1 98.62 35 ILE B O 1
ATOM 1875 N N . LYS B 1 36 ? -9.117 15.523 16.125 1 98.5 36 LYS B N 1
ATOM 1876 C CA . LYS B 1 36 ? -7.684 15.5 15.852 1 98.5 36 LYS B CA 1
ATOM 1877 C C . LYS B 1 36 ? -7.223 14.094 15.469 1 98.5 36 LYS B C 1
ATOM 1879 O O . LYS B 1 36 ? -7.668 13.109 16.062 1 98.5 36 LYS B O 1
ATOM 1884 N N . THR B 1 37 ? -6.418 13.977 14.461 1 98.38 37 THR B N 1
ATOM 1885 C CA . THR B 1 37 ? -5.871 12.695 14.016 1 98.38 37 THR B CA 1
ATOM 1886 C C . THR B 1 37 ? -4.449 12.875 13.484 1 98.38 37 THR B C 1
ATOM 1888 O O . THR B 1 37 ? -3.855 13.945 13.633 1 98.38 37 THR B O 1
ATOM 1891 N N . ARG B 1 38 ? -3.865 11.758 13 1 97.94 38 ARG B N 1
ATOM 1892 C CA . ARG B 1 38 ? -2.482 11.82 12.539 1 97.94 38 ARG B CA 1
ATOM 1893 C C . ARG B 1 38 ? -2.189 10.711 11.531 1 97.94 38 ARG B C 1
ATOM 1895 O O . ARG B 1 38 ? -2.859 9.672 11.531 1 97.94 38 ARG B O 1
ATOM 1902 N N . GLU B 1 39 ? -1.151 11.023 10.727 1 97.75 39 GLU B N 1
ATOM 1903 C CA . GLU B 1 39 ? -0.638 10.008 9.805 1 97.75 39 GLU B CA 1
ATOM 1904 C C . GLU B 1 39 ? 0.868 9.828 9.969 1 97.75 39 GLU B C 1
ATOM 1906 O O . GLU B 1 39 ? 1.575 10.758 10.344 1 97.75 39 GLU B O 1
ATOM 1911 N N . PRO B 1 40 ? 1.383 8.672 9.555 1 97.25 40 PRO B N 1
ATOM 1912 C CA . PRO B 1 40 ? 0.55 7.488 9.336 1 97.25 40 PRO B CA 1
ATOM 1913 C C . PRO B 1 40 ? -0.205 7.055 10.586 1 97.25 40 PRO B C 1
ATOM 1915 O O . PRO B 1 40 ? 0.263 7.281 11.711 1 97.25 40 PRO B O 1
ATOM 1918 N N . GLY B 1 41 ? -1.328 6.426 10.461 1 97.69 41 GLY B N 1
ATOM 1919 C CA . GLY B 1 41 ? -2.219 6.035 11.547 1 97.69 41 GLY B CA 1
ATOM 1920 C C . GLY B 1 41 ? -3.617 6.602 11.398 1 97.69 41 GLY B C 1
ATOM 1921 O O . GLY B 1 41 ? -4.086 6.836 10.281 1 97.69 41 GLY B O 1
ATOM 1922 N N . GLY B 1 42 ? -4.328 6.715 12.516 1 97.31 42 GLY B N 1
ATOM 1923 C CA . GLY B 1 42 ? -5.59 7.438 12.523 1 97.31 42 GLY B CA 1
ATOM 1924 C C . GLY B 1 42 ? -6.801 6.523 12.461 1 97.31 42 GLY B C 1
ATOM 1925 O O . GLY B 1 42 ? -7.938 6.984 12.562 1 97.31 42 GLY B O 1
ATOM 1926 N N . SER B 1 43 ? -6.613 5.246 12.289 1 96.69 43 SER B N 1
ATOM 1927 C CA . SER B 1 43 ? -7.633 4.207 12.391 1 96.69 43 SER B CA 1
ATOM 1928 C C . SER B 1 43 ? -7.031 2.883 12.844 1 96.69 43 SER B C 1
ATOM 1930 O O . SER B 1 43 ? -5.809 2.707 12.82 1 96.69 43 SER B O 1
ATOM 1932 N N . PRO B 1 44 ? -7.852 1.985 13.336 1 95.88 44 PRO B N 1
ATOM 1933 C CA . PRO B 1 44 ? -7.293 0.746 13.883 1 95.88 44 PRO B CA 1
ATOM 1934 C C . PRO B 1 44 ? -6.387 0.019 12.898 1 95.88 44 PRO B C 1
ATOM 1936 O O . PRO B 1 44 ? -5.258 -0.348 13.242 1 95.88 44 PRO B O 1
ATOM 1939 N N . ILE B 1 45 ? -6.785 -0.158 11.68 1 96.62 45 ILE B N 1
ATOM 1940 C CA . ILE B 1 45 ? -5.984 -0.839 10.672 1 96.62 45 ILE B CA 1
ATOM 1941 C C . ILE B 1 45 ? -4.773 0.018 10.312 1 96.62 45 ILE B C 1
ATOM 1943 O O . ILE B 1 45 ? -3.66 -0.497 10.164 1 96.62 45 ILE B O 1
ATOM 1947 N N . SER B 1 46 ? -4.98 1.314 10.18 1 97.94 46 SER B N 1
ATOM 1948 C CA . SER B 1 46 ? -3.896 2.23 9.844 1 97.94 46 SER B CA 1
ATOM 1949 C C . SER B 1 46 ? -2.795 2.193 10.898 1 97.94 46 SER B C 1
ATOM 1951 O O . SER B 1 46 ? -1.612 2.324 10.57 1 97.94 46 SER B O 1
ATOM 1953 N N . GLU B 1 47 ? -3.188 2.014 12.172 1 97.5 47 GLU B N 1
ATOM 1954 C CA . GLU B 1 47 ? -2.205 1.94 13.25 1 97.5 47 GLU B CA 1
ATOM 1955 C C . GLU B 1 47 ? -1.355 0.678 13.141 1 97.5 47 GLU B C 1
ATOM 1957 O O . GLU B 1 47 ? -0.162 0.697 13.445 1 97.5 47 GLU B O 1
ATOM 1962 N N . LYS B 1 48 ? -1.957 -0.415 12.766 1 96.38 48 LYS B N 1
ATOM 1963 C CA . LYS B 1 48 ? -1.193 -1.64 12.547 1 96.38 48 LYS B CA 1
ATOM 1964 C C . LYS B 1 48 ? -0.146 -1.441 11.453 1 96.38 48 LYS B C 1
ATOM 1966 O O . LYS B 1 48 ? 0.994 -1.89 11.586 1 96.38 48 LYS B O 1
ATOM 1971 N N . VAL B 1 49 ? -0.552 -0.749 10.359 1 97.38 49 VAL B N 1
ATOM 1972 C CA . VAL B 1 49 ? 0.365 -0.494 9.258 1 97.38 49 VAL B CA 1
ATOM 1973 C C . VAL B 1 49 ? 1.475 0.451 9.711 1 97.38 49 VAL B C 1
ATOM 1975 O O . VAL B 1 49 ? 2.643 0.26 9.359 1 97.38 49 VAL B O 1
ATOM 1978 N N . ARG B 1 50 ? 1.095 1.476 10.508 1 96.25 50 ARG B N 1
ATOM 1979 C CA . ARG B 1 50 ? 2.066 2.408 11.062 1 96.25 50 ARG B CA 1
ATOM 1980 C C . ARG B 1 50 ? 3.166 1.665 11.82 1 96.25 50 ARG B C 1
ATOM 1982 O O . ARG B 1 50 ? 4.348 1.976 11.672 1 96.25 50 ARG B O 1
ATOM 1989 N N . ASN B 1 51 ? 2.768 0.701 12.578 1 95.56 51 ASN B N 1
ATOM 1990 C CA . ASN B 1 51 ? 3.725 -0.065 13.367 1 95.56 51 ASN B CA 1
ATOM 1991 C C . ASN B 1 51 ? 4.715 -0.812 12.484 1 95.56 51 ASN B C 1
ATOM 1993 O O . ASN B 1 51 ? 5.879 -0.986 12.852 1 95.56 51 ASN B O 1
ATOM 1997 N N . ILE B 1 52 ? 4.289 -1.257 11.352 1 95.69 52 ILE B N 1
ATOM 1998 C CA . ILE B 1 52 ? 5.184 -1.936 10.422 1 95.69 52 ILE B CA 1
ATOM 1999 C C . ILE B 1 52 ? 6.137 -0.923 9.789 1 95.69 52 ILE B C 1
ATOM 2001 O O . ILE B 1 52 ? 7.348 -1.156 9.727 1 95.69 52 ILE B O 1
ATOM 2005 N N . VAL B 1 53 ? 5.586 0.227 9.328 1 95.38 53 VAL B N 1
ATOM 2006 C CA . VAL B 1 53 ? 6.34 1.218 8.562 1 95.38 53 VAL B CA 1
ATOM 2007 C C . VAL B 1 53 ? 7.379 1.884 9.461 1 95.38 53 VAL B C 1
ATOM 2009 O O . VAL B 1 53 ? 8.508 2.139 9.039 1 95.38 53 VAL B O 1
ATOM 2012 N N . LEU B 1 54 ? 6.992 2.143 10.703 1 90.56 54 LEU B N 1
ATOM 2013 C CA . LEU B 1 54 ? 7.863 2.887 11.609 1 90.56 54 LEU B CA 1
ATOM 2014 C C . LEU B 1 54 ? 8.656 1.938 12.5 1 90.56 54 LEU B C 1
ATOM 2016 O O . LEU B 1 54 ? 9.562 2.369 13.219 1 90.56 54 LEU B O 1
ATOM 2020 N N . GLY B 1 55 ? 8.258 0.656 12.422 1 84.5 55 GLY B N 1
ATOM 2021 C CA . GLY B 1 55 ? 8.844 -0.311 13.336 1 84.5 55 GLY B CA 1
ATOM 2022 C C . GLY B 1 55 ? 10.336 -0.484 13.141 1 84.5 55 GLY B C 1
ATOM 2023 O O . GLY B 1 55 ? 10.828 -0.441 12.016 1 84.5 55 GLY B O 1
ATOM 2024 N N . ILE B 1 56 ? 10.969 -0.673 14.312 1 73.56 56 ILE B N 1
ATOM 2025 C CA . ILE B 1 56 ? 12.398 -0.977 14.312 1 73.56 56 ILE B CA 1
ATOM 2026 C C . ILE B 1 56 ? 12.625 -2.377 13.75 1 73.56 56 ILE B C 1
ATOM 2028 O O . ILE B 1 56 ? 11.859 -3.301 14.031 1 73.56 56 ILE B O 1
ATOM 2032 N N . GLY B 1 57 ? 13.609 -2.625 12.938 1 73.12 57 GLY B N 1
ATOM 2033 C CA . GLY B 1 57 ? 13.914 -3.922 12.359 1 73.12 57 GLY B CA 1
ATOM 2034 C C . GLY B 1 57 ? 13.461 -4.051 10.914 1 73.12 57 GLY B C 1
ATOM 2035 O O . GLY B 1 57 ? 13.664 -5.09 10.289 1 73.12 57 GLY B O 1
ATOM 2036 N N . ASN B 1 58 ? 12.828 -3.004 10.461 1 78.81 58 ASN B N 1
ATOM 2037 C CA . ASN B 1 58 ? 12.383 -3.014 9.07 1 78.81 58 ASN B CA 1
ATOM 2038 C C . ASN B 1 58 ? 13.195 -2.051 8.211 1 78.81 58 ASN B C 1
ATOM 2040 O O . ASN B 1 58 ? 12.664 -1.422 7.297 1 78.81 58 ASN B O 1
ATOM 2044 N N . GLU B 1 59 ? 14.383 -1.997 8.57 1 78.62 59 GLU B N 1
ATOM 2045 C CA . GLU B 1 59 ? 15.273 -1.053 7.906 1 78.62 59 GLU B CA 1
ATOM 2046 C C . GLU B 1 59 ? 15.492 -1.434 6.445 1 78.62 59 GLU B C 1
ATOM 2048 O O . GLU B 1 59 ? 15.891 -0.597 5.633 1 78.62 59 GLU B O 1
ATOM 2053 N N . GLU B 1 60 ? 15.195 -2.678 6.133 1 88.12 60 GLU B N 1
ATOM 2054 C CA . GLU B 1 60 ? 15.398 -3.174 4.773 1 88.12 60 GLU B CA 1
ATOM 2055 C C . GLU B 1 60 ? 14.203 -2.844 3.883 1 88.12 60 GLU B C 1
ATOM 2057 O O . GLU B 1 60 ? 14.164 -3.234 2.715 1 88.12 60 GLU B O 1
ATOM 2062 N N . MET B 1 61 ? 13.281 -2.08 4.406 1 94.06 61 MET B N 1
ATOM 2063 C CA . MET B 1 61 ? 12.078 -1.773 3.633 1 94.06 61 MET B CA 1
ATOM 2064 C C . MET B 1 61 ? 12.43 -0.957 2.393 1 94.06 61 MET B C 1
ATOM 2066 O O . MET B 1 61 ? 13.102 0.071 2.49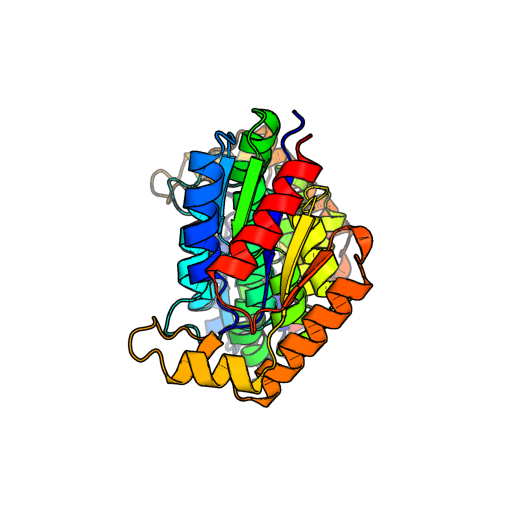 1 94.06 61 MET B O 1
ATOM 2070 N N . ASP B 1 62 ? 11.938 -1.445 1.281 1 96.06 62 ASP B N 1
ATOM 2071 C CA . ASP B 1 62 ? 12.094 -0.735 0.015 1 96.06 62 ASP B CA 1
ATOM 2072 C C . ASP B 1 62 ? 11.289 0.561 0.009 1 96.06 62 ASP B C 1
ATOM 2074 O O . ASP B 1 62 ? 10.156 0.595 0.498 1 96.06 62 ASP B O 1
ATOM 2078 N N . PRO B 1 63 ? 11.828 1.656 -0.597 1 94.44 63 PRO B N 1
ATOM 2079 C CA . PRO B 1 63 ? 11.117 2.938 -0.606 1 94.44 63 PRO B CA 1
ATOM 2080 C C . PRO B 1 63 ? 9.727 2.838 -1.239 1 94.44 63 PRO B C 1
ATOM 2082 O O . PRO B 1 63 ? 8.789 3.484 -0.773 1 94.44 63 PRO B O 1
ATOM 2085 N N . LYS B 1 64 ? 9.562 2.062 -2.33 1 97.44 64 LYS B N 1
ATOM 2086 C CA . LYS B 1 64 ? 8.25 1.922 -2.947 1 97.44 64 LYS B CA 1
ATOM 2087 C C . LYS B 1 64 ? 7.293 1.155 -2.035 1 97.44 64 LYS B C 1
ATOM 2089 O O . LYS B 1 64 ? 6.09 1.421 -2.025 1 97.44 64 LYS B O 1
ATOM 2094 N N . THR B 1 65 ? 7.848 0.144 -1.287 1 98.06 65 THR B N 1
ATOM 2095 C CA . THR B 1 65 ? 7.039 -0.521 -0.269 1 98.06 65 THR B CA 1
ATOM 2096 C C . THR B 1 65 ? 6.484 0.492 0.728 1 98.06 65 THR B C 1
ATOM 2098 O O . THR B 1 65 ? 5.289 0.478 1.035 1 98.06 65 THR B O 1
ATOM 2101 N N . GLU B 1 66 ? 7.352 1.365 1.188 1 96.38 66 GLU B N 1
ATOM 2102 C CA . GLU B 1 66 ? 6.961 2.393 2.148 1 96.38 66 GLU B CA 1
ATOM 2103 C C . GLU B 1 66 ? 5.844 3.268 1.595 1 96.38 66 GLU B C 1
ATOM 2105 O O . GLU B 1 66 ? 4.855 3.537 2.285 1 96.38 66 GLU B O 1
ATOM 2110 N N . VAL B 1 67 ? 6 3.723 0.323 1 97.94 67 VAL B N 1
ATOM 2111 C CA . VAL B 1 67 ? 5.004 4.566 -0.327 1 97.94 67 VAL B CA 1
ATOM 2112 C C . VAL B 1 67 ? 3.65 3.857 -0.339 1 97.94 67 VAL B C 1
ATOM 2114 O O . VAL B 1 67 ? 2.637 4.43 0.065 1 97.94 67 VAL B O 1
ATOM 2117 N N . LEU B 1 68 ? 3.637 2.625 -0.725 1 98.75 68 LEU B N 1
ATOM 2118 C CA . LEU B 1 68 ? 2.404 1.868 -0.912 1 98.75 68 LEU B CA 1
ATOM 2119 C C . LEU B 1 68 ? 1.744 1.565 0.429 1 98.75 68 LEU B C 1
ATOM 2121 O O . LEU B 1 68 ? 0.522 1.662 0.56 1 98.75 68 LEU B O 1
ATOM 2125 N N . LEU B 1 69 ? 2.539 1.184 1.439 1 98.56 69 LEU B N 1
ATOM 2126 C CA . LEU B 1 69 ? 1.976 0.875 2.75 1 98.56 69 LEU B CA 1
ATOM 2127 C C . LEU B 1 69 ? 1.384 2.125 3.395 1 98.56 69 LEU B C 1
ATOM 2129 O O . LEU B 1 69 ? 0.283 2.08 3.947 1 98.56 69 LEU B O 1
ATOM 2133 N N . ILE B 1 70 ? 2.078 3.256 3.32 1 98.44 70 ILE B N 1
ATOM 2134 C CA . ILE B 1 70 ? 1.589 4.496 3.91 1 98.44 70 ILE B CA 1
ATOM 2135 C C . ILE B 1 70 ? 0.322 4.949 3.186 1 98.44 70 ILE B C 1
ATOM 2137 O O . ILE B 1 70 ? -0.633 5.402 3.818 1 98.44 70 ILE B O 1
ATOM 2141 N N . ALA B 1 71 ? 0.294 4.805 1.853 1 98.81 71 ALA B N 1
ATOM 2142 C CA . ALA B 1 71 ? -0.9 5.148 1.085 1 98.81 71 ALA B CA 1
ATOM 2143 C C . ALA B 1 71 ? -2.076 4.258 1.471 1 98.81 71 ALA B C 1
ATOM 2145 O O . ALA B 1 71 ? -3.219 4.719 1.53 1 98.81 71 ALA B O 1
ATOM 2146 N N . GLY B 1 72 ? -1.767 2.951 1.665 1 98.75 72 GLY B N 1
ATOM 2147 C CA . GLY B 1 72 ? -2.814 2.051 2.123 1 98.75 72 GLY B CA 1
ATOM 2148 C C . GLY B 1 72 ? -3.381 2.434 3.477 1 98.75 72 GLY B C 1
ATOM 2149 O O . GLY B 1 72 ? -4.598 2.424 3.67 1 98.75 72 GLY B O 1
ATOM 2150 N N . ALA B 1 73 ? -2.52 2.75 4.426 1 98.62 73 ALA B N 1
ATOM 2151 C CA . ALA B 1 73 ? -2.953 3.232 5.734 1 98.62 73 ALA B CA 1
ATOM 2152 C C . ALA B 1 73 ? -3.785 4.504 5.602 1 98.62 73 ALA B C 1
ATOM 2154 O O . ALA B 1 73 ? -4.797 4.668 6.285 1 98.62 73 ALA B O 1
ATOM 2155 N N . ARG B 1 74 ? -3.363 5.41 4.738 1 98.88 74 ARG B N 1
ATOM 2156 C CA . ARG B 1 74 ? -4.055 6.68 4.52 1 98.88 74 ARG B CA 1
ATOM 2157 C C . ARG B 1 74 ? -5.457 6.453 3.965 1 98.88 74 ARG B C 1
ATOM 2159 O O . ARG B 1 74 ? -6.406 7.117 4.379 1 98.88 74 ARG B O 1
ATOM 2166 N N . ARG B 1 75 ? -5.609 5.5 3 1 98.81 75 ARG B N 1
ATOM 2167 C CA . ARG B 1 75 ? -6.926 5.18 2.463 1 98.81 75 ARG B CA 1
ATOM 2168 C C . ARG B 1 75 ? -7.887 4.766 3.574 1 98.81 75 ARG B C 1
ATOM 2170 O O . ARG B 1 75 ? -9.016 5.258 3.645 1 98.81 75 ARG B O 1
ATOM 2177 N N . GLN B 1 76 ? -7.41 3.873 4.422 1 98.69 76 GLN B N 1
ATOM 2178 C CA . GLN B 1 76 ? -8.25 3.412 5.52 1 98.69 76 GLN B CA 1
ATOM 2179 C C . GLN B 1 76 ? -8.586 4.555 6.477 1 98.69 76 GLN B C 1
ATOM 2181 O O . GLN B 1 76 ? -9.711 4.652 6.965 1 98.69 76 GLN B O 1
ATOM 2186 N N . HIS B 1 77 ? -7.641 5.398 6.805 1 98.81 77 HIS B N 1
ATOM 2187 C CA . HIS B 1 77 ? -7.809 6.582 7.641 1 98.81 77 HIS B CA 1
ATOM 2188 C C . HIS B 1 77 ? -8.867 7.516 7.066 1 98.81 77 HIS B C 1
ATOM 2190 O O . HIS B 1 77 ? -9.75 7.977 7.789 1 98.81 77 HIS B O 1
ATOM 2196 N N . VAL B 1 78 ? -8.812 7.73 5.777 1 98.88 78 VAL B N 1
ATOM 2197 C CA . VAL B 1 78 ? -9.727 8.633 5.082 1 98.88 78 VAL B CA 1
ATOM 2198 C C . VAL B 1 78 ? -11.156 8.102 5.172 1 98.88 78 VAL B C 1
ATOM 2200 O O . VAL B 1 78 ? -12.07 8.828 5.555 1 98.88 78 VAL B O 1
ATOM 2203 N N . VAL B 1 79 ? -11.32 6.824 4.883 1 98.38 79 VAL B N 1
ATOM 2204 C CA . VAL B 1 79 ? -12.672 6.297 4.738 1 98.38 79 VAL B CA 1
ATOM 2205 C C . VAL B 1 79 ? -13.281 6.043 6.113 1 98.38 79 VAL B C 1
ATOM 2207 O O . VAL B 1 79 ? -14.492 6.152 6.293 1 98.38 79 VAL B O 1
ATOM 2210 N N . GLU B 1 80 ? -12.438 5.793 7.094 1 98.12 80 GLU B N 1
ATOM 2211 C CA . GLU B 1 80 ? -12.969 5.383 8.391 1 98.12 80 GLU B CA 1
ATOM 2212 C C . GLU B 1 80 ? -13.039 6.559 9.359 1 98.12 80 GLU B C 1
ATOM 2214 O O . GLU B 1 80 ? -13.812 6.543 10.312 1 98.12 80 GLU B O 1
ATOM 2219 N N . THR B 1 81 ? -12.188 7.594 9.156 1 98.62 81 THR B N 1
ATOM 2220 C CA . THR B 1 81 ? -12.086 8.641 10.156 1 98.62 81 THR B CA 1
ATOM 2221 C C . THR B 1 81 ? -12.367 10.008 9.547 1 98.62 81 THR B C 1
ATOM 2223 O O . THR B 1 81 ? -13.281 10.711 9.977 1 98.62 81 THR B O 1
ATOM 2226 N N . ILE B 1 82 ? -11.727 10.375 8.477 1 98.81 82 ILE B N 1
ATOM 2227 C CA . ILE B 1 82 ? -11.734 11.75 7.969 1 98.81 82 ILE B CA 1
ATOM 2228 C C . ILE B 1 82 ? -13.07 12.039 7.293 1 98.81 82 ILE B C 1
ATOM 2230 O O . ILE B 1 82 ? -13.766 12.984 7.664 1 98.81 82 ILE B O 1
ATOM 2234 N N . ARG B 1 83 ? -13.445 11.188 6.312 1 98.69 83 ARG B N 1
ATOM 2235 C CA . ARG B 1 83 ? -14.664 11.438 5.555 1 98.69 83 ARG B CA 1
ATOM 2236 C C . ARG B 1 83 ? -15.891 11.406 6.465 1 98.69 83 ARG B C 1
ATOM 2238 O O . ARG B 1 83 ? -16.734 12.305 6.41 1 98.69 83 ARG B O 1
ATOM 2245 N N . PRO B 1 84 ? -15.992 10.359 7.336 1 98.44 84 PRO B N 1
ATOM 2246 C CA . PRO B 1 84 ? -17.156 10.352 8.219 1 98.44 84 PRO B CA 1
ATOM 2247 C C . PRO B 1 84 ? -17.25 11.586 9.109 1 98.44 84 PRO B C 1
ATOM 2249 O O . PRO B 1 84 ? -18.328 12.117 9.344 1 98.44 84 PRO B O 1
ATOM 2252 N N . ALA B 1 85 ? -16.141 12.094 9.648 1 98.62 85 ALA B N 1
ATOM 2253 C CA . ALA B 1 85 ? -16.141 13.297 10.477 1 98.62 85 ALA B CA 1
ATOM 2254 C C . ALA B 1 85 ? -16.609 14.508 9.68 1 98.62 85 ALA B C 1
ATOM 2256 O O . ALA B 1 85 ? -17.469 15.258 10.133 1 98.62 85 ALA B O 1
ATOM 2257 N N . LEU B 1 86 ? -16.094 14.695 8.5 1 98.44 86 LEU B N 1
ATOM 2258 C CA . LEU B 1 86 ? -16.469 15.828 7.656 1 98.44 86 LEU B CA 1
ATOM 2259 C C . LEU B 1 86 ? -17.938 15.766 7.289 1 98.44 86 LEU B C 1
ATOM 2261 O O . LEU B 1 86 ? -18.625 16.797 7.301 1 98.44 86 LEU B O 1
ATOM 2265 N N . ALA B 1 87 ? -18.406 14.555 6.988 1 97.69 87 ALA B N 1
ATOM 2266 C CA . ALA B 1 87 ? -19.812 14.359 6.641 1 97.69 87 ALA B CA 1
ATOM 2267 C C . ALA B 1 87 ? -20.719 14.711 7.812 1 97.69 87 ALA B C 1
ATOM 2269 O O . ALA B 1 87 ? -21.844 15.188 7.613 1 97.69 87 ALA B O 1
ATOM 2270 N N . ALA B 1 88 ? -20.219 14.539 9 1 97.88 88 ALA B N 1
ATOM 2271 C CA . ALA B 1 88 ? -20.984 14.828 10.211 1 97.88 88 ALA B CA 1
ATOM 2272 C C . ALA B 1 88 ? -20.859 16.297 10.602 1 97.88 88 ALA B C 1
ATOM 2274 O O . ALA B 1 88 ? -21.375 16.719 11.633 1 97.88 88 ALA B O 1
ATOM 2275 N N . GLY B 1 89 ? -20.109 17.062 9.773 1 97.44 89 GLY B N 1
ATOM 2276 C CA . GLY B 1 89 ? -19.984 18.484 10.016 1 97.44 89 GLY B CA 1
ATOM 2277 C C . GLY B 1 89 ? -18.859 18.828 10.977 1 97.44 89 GLY B C 1
ATOM 2278 O O . GLY B 1 89 ? -18.812 19.938 11.523 1 97.44 89 GLY B O 1
ATOM 2279 N N . LYS B 1 90 ? -17.938 17.859 11.219 1 98.25 90 LYS B N 1
ATOM 2280 C CA . LYS B 1 90 ? -16.797 18.094 12.109 1 98.25 90 LYS B CA 1
ATOM 2281 C C . LYS B 1 90 ? -15.539 18.453 11.312 1 98.25 90 LYS B C 1
ATOM 2283 O O . LYS B 1 90 ? -15.227 17.812 10.312 1 98.25 90 LYS B O 1
ATOM 2288 N N . THR B 1 91 ? -14.906 19.531 11.727 1 98.62 91 THR B N 1
ATOM 2289 C CA . THR B 1 91 ? -13.594 19.859 11.172 1 98.62 91 THR B CA 1
ATOM 2290 C C . THR B 1 91 ? -12.57 18.797 11.547 1 98.62 91 THR B C 1
ATOM 2292 O O . THR B 1 91 ? -12.695 18.156 12.594 1 98.62 91 THR B O 1
ATOM 2295 N N . VAL B 1 92 ? -11.609 18.531 10.641 1 98.81 92 VAL B N 1
ATOM 2296 C CA . VAL B 1 92 ? -10.562 17.562 10.914 1 98.81 92 VAL B CA 1
ATOM 2297 C C . VAL B 1 92 ? -9.203 18.25 10.961 1 98.81 92 VAL B C 1
ATOM 2299 O O . VAL B 1 92 ? -8.836 18.969 10.023 1 98.81 92 VAL B O 1
ATOM 2302 N N . LEU B 1 93 ? -8.531 18.156 12.047 1 98.69 93 LEU B N 1
ATOM 2303 C CA . LEU B 1 93 ? -7.141 18.547 12.211 1 98.69 93 LEU B CA 1
ATOM 2304 C C . LEU B 1 93 ? -6.223 17.328 12.172 1 98.69 93 LEU B C 1
ATOM 2306 O O . LEU B 1 93 ? -6.215 16.516 13.109 1 98.69 93 LEU B O 1
ATOM 2310 N N . CYS B 1 94 ? -5.445 17.219 11.148 1 98.56 94 CYS B N 1
ATOM 2311 C CA . CYS B 1 94 ? -4.629 16.016 10.938 1 98.56 94 CYS B CA 1
ATOM 2312 C C . CYS B 1 94 ? -3.145 16.375 10.922 1 98.56 94 CYS B C 1
ATOM 2314 O O . CYS B 1 94 ? -2.709 17.203 10.117 1 98.56 94 CYS B O 1
ATOM 2316 N N . ASP B 1 95 ? -2.352 15.719 11.797 1 97.94 95 ASP B N 1
ATOM 2317 C CA . ASP B 1 95 ? -0.896 15.812 11.727 1 97.94 95 ASP B CA 1
ATOM 2318 C C . ASP B 1 95 ? -0.345 14.992 10.562 1 97.94 95 ASP B C 1
ATOM 2320 O O . ASP B 1 95 ? -0.348 13.758 10.609 1 97.94 95 ASP B O 1
ATOM 2324 N N . ARG B 1 96 ? 0.174 15.664 9.578 1 98.12 96 ARG B N 1
ATOM 2325 C CA . ARG B 1 96 ? 0.704 15.109 8.336 1 98.12 96 ARG B CA 1
ATOM 2326 C C . ARG B 1 96 ? -0.402 14.469 7.504 1 98.12 96 ARG B C 1
ATOM 2328 O O . ARG B 1 96 ? -1.495 14.211 8.008 1 98.12 96 ARG B O 1
ATOM 2335 N N . PHE B 1 97 ? -0.194 14.312 6.238 1 98.44 97 PHE B N 1
ATOM 2336 C CA . PHE B 1 97 ? -1.041 13.656 5.25 1 98.44 97 PHE B CA 1
ATOM 2337 C C . PHE B 1 97 ? -0.25 13.328 3.988 1 98.44 97 PHE B C 1
ATOM 2339 O O . PHE B 1 97 ? 0.899 12.891 4.066 1 98.44 97 PHE B O 1
ATOM 2346 N N . MET B 1 98 ? -0.842 13.422 2.818 1 98.12 98 MET B N 1
ATOM 2347 C CA . MET B 1 98 ? -0.196 12.977 1.585 1 98.12 98 MET B CA 1
ATOM 2348 C C . MET B 1 98 ? 1.03 13.836 1.277 1 98.12 98 MET B C 1
ATOM 2350 O O . MET B 1 98 ? 1.986 13.352 0.664 1 98.12 98 MET B O 1
ATOM 2354 N N . ASP B 1 99 ? 1.077 15.094 1.709 1 98.25 99 ASP B N 1
ATOM 2355 C CA . ASP B 1 99 ? 2.17 16 1.392 1 98.25 99 ASP B CA 1
ATOM 2356 C C . ASP B 1 99 ? 3.488 15.508 1.982 1 98.25 99 ASP B C 1
ATOM 2358 O O . ASP B 1 99 ? 4.551 15.695 1.385 1 98.25 99 ASP B O 1
ATOM 2362 N N . SER B 1 100 ? 3.393 14.898 3.148 1 97.44 100 SER B N 1
ATOM 2363 C CA . SER B 1 100 ? 4.578 14.289 3.746 1 97.44 100 SER B CA 1
ATOM 2364 C C . SER B 1 100 ? 5.145 13.195 2.852 1 97.44 100 SER B C 1
ATOM 2366 O O . SER B 1 100 ? 6.363 13.086 2.684 1 97.44 100 SER B O 1
ATOM 2368 N N . SER B 1 101 ? 4.262 12.359 2.252 1 97.06 101 SER B N 1
ATOM 2369 C CA . SER B 1 101 ? 4.73 11.305 1.368 1 97.06 101 SER B CA 1
ATOM 2370 C C . SER B 1 101 ? 5.484 11.867 0.172 1 97.06 101 SER B C 1
ATOM 2372 O O . SER B 1 101 ? 6.516 11.328 -0.234 1 97.06 101 SER B O 1
ATOM 2374 N N . LEU B 1 102 ? 5.016 12.961 -0.369 1 97.25 102 LEU B N 1
ATOM 2375 C CA . LEU B 1 102 ? 5.684 13.602 -1.499 1 97.25 102 LEU B CA 1
ATOM 2376 C C . LEU B 1 102 ? 7.043 14.156 -1.085 1 97.25 102 LEU B C 1
ATOM 2378 O O . LEU B 1 102 ? 8.031 13.984 -1.803 1 97.25 102 LEU B O 1
ATOM 2382 N N . ALA B 1 103 ? 7.102 14.719 0.081 1 96.25 103 ALA B N 1
ATOM 2383 C CA . ALA B 1 103 ? 8.336 15.344 0.551 1 96.25 103 ALA B CA 1
ATOM 2384 C C . ALA B 1 103 ? 9.359 14.289 0.96 1 96.25 103 ALA B C 1
ATOM 2386 O O . ALA B 1 103 ? 10.523 14.352 0.56 1 96.25 103 ALA B O 1
ATOM 2387 N N . TYR B 1 104 ? 8.938 13.297 1.69 1 92.88 104 TYR B N 1
ATOM 2388 C CA . TYR B 1 104 ? 9.867 12.336 2.275 1 92.88 104 TYR B CA 1
ATOM 2389 C C . TYR B 1 104 ? 10.211 11.234 1.279 1 92.88 104 TYR B C 1
ATOM 2391 O O . TYR B 1 104 ? 11.391 10.922 1.071 1 92.88 104 TYR B O 1
ATOM 2399 N N . GLN B 1 105 ? 9.195 10.664 0.661 1 91.62 105 GLN B N 1
ATOM 2400 C CA . GLN B 1 105 ? 9.469 9.586 -0.282 1 91.62 105 GLN B CA 1
ATOM 2401 C C . GLN B 1 105 ? 9.789 10.133 -1.669 1 91.62 105 GLN B C 1
ATOM 2403 O O . GLN B 1 105 ? 10.758 9.711 -2.303 1 91.62 105 GLN B O 1
ATOM 2408 N N . GLY B 1 106 ? 9.062 11.078 -2.133 1 91.25 106 GLY B N 1
ATOM 2409 C CA . GLY B 1 106 ? 9.32 11.656 -3.443 1 91.25 106 GLY B CA 1
ATOM 2410 C C . GLY B 1 106 ? 10.688 12.312 -3.545 1 91.25 106 GLY B C 1
ATOM 2411 O O . GLY B 1 106 ? 11.508 11.922 -4.379 1 91.25 106 GLY B O 1
ATOM 2412 N N . ALA B 1 107 ? 10.867 13.227 -2.652 1 88.31 107 ALA B N 1
ATOM 2413 C CA . ALA B 1 107 ? 12.094 14.016 -2.727 1 88.31 107 ALA B CA 1
ATOM 2414 C C . ALA B 1 107 ? 13.195 13.406 -1.859 1 88.31 107 ALA B C 1
ATOM 2416 O O . ALA B 1 107 ? 14.312 13.18 -2.33 1 88.31 107 ALA B O 1
ATOM 2417 N N . GLY B 1 108 ? 12.875 13.039 -0.633 1 86.38 108 GLY B N 1
ATOM 2418 C CA . GLY B 1 108 ? 13.867 12.531 0.301 1 86.38 108 GLY B CA 1
ATOM 2419 C C . GLY B 1 108 ? 14.531 11.25 -0.171 1 86.38 108 GLY B C 1
ATOM 2420 O O . GLY B 1 108 ? 15.75 11.094 -0.058 1 86.38 108 GLY B O 1
ATOM 2421 N N . ARG B 1 109 ? 13.781 10.344 -0.737 1 85.81 109 ARG B N 1
ATOM 2422 C CA . ARG B 1 109 ? 14.289 9.055 -1.179 1 85.81 109 ARG B CA 1
ATOM 2423 C C . ARG B 1 109 ? 14.562 9.055 -2.68 1 85.81 109 ARG B C 1
ATOM 2425 O O . ARG B 1 109 ? 14.758 7.996 -3.281 1 85.81 109 ARG B O 1
ATOM 2432 N N . ASP B 1 110 ? 14.445 10.25 -3.322 1 88.25 110 ASP B N 1
ATOM 2433 C CA . ASP B 1 110 ? 14.734 10.453 -4.738 1 88.25 110 ASP B CA 1
ATOM 2434 C C . ASP B 1 110 ? 13.836 9.586 -5.617 1 88.25 110 ASP B C 1
ATOM 2436 O O . ASP B 1 110 ? 14.297 8.977 -6.578 1 88.25 110 ASP B O 1
ATOM 2440 N N . MET B 1 111 ? 12.648 9.477 -5.188 1 92.06 111 MET B N 1
ATOM 2441 C CA . MET B 1 111 ? 11.664 8.773 -6.004 1 92.06 111 MET B CA 1
ATOM 2442 C C . MET B 1 111 ? 10.984 9.727 -6.984 1 92.06 111 MET B C 1
ATOM 2444 O O . MET B 1 111 ? 11.156 10.945 -6.887 1 92.06 111 MET B O 1
ATOM 2448 N N . ASN B 1 112 ? 10.352 9.188 -7.988 1 94.56 112 ASN B N 1
ATOM 2449 C CA . ASN B 1 112 ? 9.539 9.977 -8.906 1 94.56 112 ASN B CA 1
ATOM 2450 C C . ASN B 1 112 ? 8.312 10.562 -8.219 1 94.56 112 ASN B C 1
ATOM 2452 O O . ASN B 1 112 ? 7.336 9.852 -7.969 1 94.56 112 ASN B O 1
ATOM 2456 N N . MET B 1 113 ? 8.328 11.828 -7.914 1 95.5 113 MET B N 1
ATOM 2457 C CA . MET B 1 113 ? 7.285 12.492 -7.125 1 95.5 113 MET B CA 1
ATOM 2458 C C . MET B 1 113 ? 5.926 12.352 -7.797 1 95.5 113 MET B C 1
ATOM 2460 O O . MET B 1 113 ? 4.902 12.234 -7.121 1 95.5 113 MET B O 1
ATOM 2464 N N . GLU B 1 114 ? 5.906 12.398 -9.109 1 96.12 114 GLU B N 1
ATOM 2465 C CA . GLU B 1 114 ? 4.645 12.258 -9.836 1 96.12 114 GLU B CA 1
ATOM 2466 C C . GLU B 1 114 ? 4.02 10.891 -9.594 1 96.12 114 GLU B C 1
ATOM 2468 O O . GLU B 1 114 ? 2.801 10.773 -9.445 1 96.12 114 GLU B O 1
ATOM 2473 N N . GLN B 1 115 ? 4.805 9.852 -9.602 1 96.44 115 GLN B N 1
ATOM 2474 C CA . GLN B 1 115 ? 4.297 8.508 -9.328 1 96.44 115 GLN B CA 1
ATOM 2475 C C . GLN B 1 115 ? 3.779 8.391 -7.902 1 96.44 115 GLN B C 1
ATOM 2477 O O . GLN B 1 115 ? 2.744 7.77 -7.656 1 96.44 115 GLN B O 1
ATOM 2482 N N . VAL B 1 116 ? 4.543 9.008 -6.969 1 97.56 116 VAL B N 1
ATOM 2483 C CA . VAL B 1 116 ? 4.113 9.008 -5.574 1 97.56 116 VAL B CA 1
ATOM 2484 C C . VAL B 1 116 ? 2.779 9.742 -5.445 1 97.56 116 VAL B C 1
ATOM 2486 O O . VAL B 1 116 ? 1.883 9.281 -4.727 1 97.56 116 VAL B O 1
ATOM 2489 N N . LEU B 1 117 ? 2.627 10.852 -6.156 1 97.69 117 LEU B N 1
ATOM 2490 C CA . LEU B 1 117 ? 1.382 11.609 -6.148 1 97.69 117 LEU B CA 1
ATOM 2491 C C . LEU B 1 117 ? 0.227 10.766 -6.68 1 97.69 117 LEU B C 1
ATOM 2493 O O . LEU B 1 117 ? -0.852 10.734 -6.082 1 97.69 117 LEU B O 1
ATOM 2497 N N . GLN B 1 118 ? 0.443 10.039 -7.766 1 97.5 118 GLN B N 1
ATOM 2498 C CA . GLN B 1 118 ? -0.614 9.234 -8.375 1 97.5 118 GLN B CA 1
ATOM 2499 C C . GLN B 1 118 ? -1.072 8.125 -7.434 1 97.5 118 GLN B C 1
ATOM 2501 O O . GLN B 1 118 ? -2.268 7.836 -7.344 1 97.5 118 GLN B O 1
ATOM 2506 N N . VAL B 1 119 ? -0.13 7.492 -6.746 1 98.25 119 VAL B N 1
ATOM 2507 C CA . VAL B 1 119 ? -0.47 6.453 -5.781 1 98.25 119 VAL B CA 1
ATOM 2508 C C . VAL B 1 119 ? -1.344 7.043 -4.676 1 98.25 119 VAL B C 1
ATOM 2510 O O . VAL B 1 119 ? -2.344 6.438 -4.277 1 98.25 119 VAL B O 1
ATOM 2513 N N . ASN B 1 120 ? -0.985 8.219 -4.176 1 98.5 120 ASN B N 1
ATOM 2514 C CA . ASN B 1 120 ? -1.733 8.836 -3.086 1 98.5 120 ASN B CA 1
ATOM 2515 C C . ASN B 1 120 ? -3.094 9.344 -3.557 1 98.5 120 ASN B C 1
ATOM 2517 O O . ASN B 1 120 ? -4.078 9.273 -2.816 1 98.5 120 ASN B O 1
ATOM 2521 N N . LEU B 1 121 ? -3.137 9.852 -4.781 1 98 121 LEU B N 1
ATOM 2522 C CA . LEU B 1 121 ? -4.43 10.273 -5.312 1 98 121 LEU B CA 1
ATOM 2523 C C . LEU B 1 121 ? -5.352 9.078 -5.512 1 98 121 LEU B C 1
ATOM 2525 O O . LEU B 1 121 ? -6.566 9.195 -5.336 1 98 121 LEU B O 1
ATOM 2529 N N . TYR B 1 122 ? -4.832 7.93 -5.953 1 98 122 TYR B N 1
ATOM 2530 C CA . TYR B 1 122 ? -5.617 6.703 -5.988 1 98 122 TYR B CA 1
ATOM 2531 C C . TYR B 1 122 ? -6.191 6.383 -4.613 1 98 122 TYR B C 1
ATOM 2533 O O . TYR B 1 122 ? -7.359 6.008 -4.492 1 98 122 TYR B O 1
ATOM 2541 N N . ALA B 1 123 ? -5.414 6.559 -3.549 1 98.56 123 ALA B N 1
ATOM 2542 C CA . ALA B 1 123 ? -5.805 6.215 -2.184 1 98.56 123 ALA B CA 1
ATOM 2543 C C . ALA B 1 123 ? -6.887 7.156 -1.667 1 98.56 123 ALA B C 1
ATOM 2545 O O . ALA B 1 123 ? -7.867 6.715 -1.064 1 98.56 123 ALA B O 1
ATOM 2546 N N . ILE B 1 124 ? -6.754 8.5 -1.972 1 98.69 124 ILE B N 1
ATOM 2547 C CA . ILE B 1 124 ? -7.578 9.438 -1.228 1 98.69 124 ILE B CA 1
ATOM 2548 C C . ILE B 1 124 ? -8.711 9.945 -2.115 1 98.69 124 ILE B C 1
ATOM 2550 O O . ILE B 1 124 ? -9.664 10.57 -1.631 1 98.69 124 ILE B O 1
ATOM 2554 N N . GLU B 1 125 ? -8.492 9.703 -3.455 1 97.56 125 GLU B N 1
ATOM 2555 C CA . GLU B 1 125 ? -9.453 10.211 -4.426 1 97.56 125 GLU B CA 1
ATOM 2556 C C . GLU B 1 125 ? -9.617 11.727 -4.305 1 97.56 125 GLU B C 1
ATOM 2558 O O . GLU B 1 125 ? -8.648 12.469 -4.473 1 97.56 125 GLU B O 1
ATOM 2563 N N . ASP B 1 126 ? -10.734 12.195 -3.838 1 96.88 126 ASP B N 1
ATOM 2564 C CA . ASP B 1 126 ? -11.023 13.633 -3.857 1 96.88 126 ASP B CA 1
ATOM 2565 C C . ASP B 1 126 ? -10.852 14.242 -2.467 1 96.88 126 ASP B C 1
ATOM 2567 O O . ASP B 1 126 ? -11.188 15.406 -2.254 1 96.88 126 ASP B O 1
ATOM 2571 N N . THR B 1 127 ? -10.328 13.5 -1.52 1 98.31 127 THR B N 1
ATOM 2572 C CA . THR B 1 127 ? -10.195 13.977 -0.147 1 98.31 127 THR B CA 1
ATOM 2573 C C . THR B 1 127 ? -8.867 14.695 0.052 1 98.31 127 THR B C 1
ATOM 2575 O O . THR B 1 127 ? -7.922 14.125 0.593 1 98.31 127 THR B O 1
ATOM 2578 N N . LEU B 1 128 ? -8.805 15.961 -0.372 1 97.94 128 LEU B N 1
ATOM 2579 C CA . LEU B 1 128 ? -7.652 16.828 -0.17 1 97.94 128 LEU B CA 1
ATOM 2580 C C . LEU B 1 128 ? -7.887 17.797 0.99 1 97.94 128 LEU B C 1
ATOM 2582 O O . LEU B 1 128 ? -9.023 18.203 1.232 1 97.94 128 LEU B O 1
ATOM 2586 N N . PRO B 1 129 ? -6.809 18.125 1.709 1 98.56 129 PRO B N 1
ATOM 2587 C CA . PRO B 1 129 ? -7.004 19.156 2.727 1 98.56 129 PRO B CA 1
ATOM 2588 C C . PRO B 1 129 ? -7.52 20.469 2.143 1 98.56 129 PRO B C 1
ATOM 2590 O O . PRO B 1 129 ? -7.117 20.859 1.045 1 98.56 129 PRO B O 1
ATOM 2593 N N . ASP B 1 130 ? -8.398 21.094 2.854 1 98.12 130 ASP B N 1
ATOM 2594 C CA . ASP B 1 130 ? -8.844 22.438 2.484 1 98.12 130 ASP B CA 1
ATOM 2595 C C . ASP B 1 130 ? -7.758 23.469 2.762 1 98.12 130 ASP B C 1
ATOM 2597 O O . ASP B 1 130 ? -7.656 24.469 2.055 1 98.12 130 ASP B O 1
ATOM 2601 N N . ARG B 1 131 ? -7.016 23.203 3.766 1 98.44 131 ARG B N 1
ATOM 2602 C CA . ARG B 1 131 ? -5.945 24.094 4.199 1 98.44 131 ARG B CA 1
ATOM 2603 C C . ARG B 1 131 ? -4.801 23.312 4.828 1 98.44 131 ARG B C 1
ATOM 2605 O O . ARG B 1 131 ? -5.027 22.406 5.637 1 98.44 131 ARG B O 1
ATOM 2612 N N . THR B 1 132 ? -3.582 23.594 4.434 1 98.81 132 THR B N 1
ATOM 2613 C CA . THR B 1 132 ? -2.381 23 5.008 1 98.81 132 THR B CA 1
ATOM 2614 C C . THR B 1 132 ? -1.475 24.062 5.605 1 98.81 132 THR B C 1
ATOM 2616 O O . THR B 1 132 ? -1.124 25.031 4.93 1 98.81 132 THR B O 1
ATOM 2619 N N . TYR B 1 133 ? -1.163 23.938 6.824 1 98.81 133 TYR B N 1
ATOM 2620 C CA . TYR B 1 133 ? -0.198 24.812 7.469 1 98.81 133 TYR B CA 1
ATOM 2621 C C . TYR B 1 133 ? 1.188 24.188 7.492 1 98.81 133 TYR B C 1
ATOM 2623 O O . TYR B 1 133 ? 1.407 23.172 8.172 1 98.81 133 TYR B O 1
ATOM 2631 N N . TYR B 1 134 ? 2.098 24.766 6.75 1 98.69 134 TYR B N 1
ATOM 2632 C CA . TYR B 1 134 ? 3.479 24.312 6.688 1 98.69 1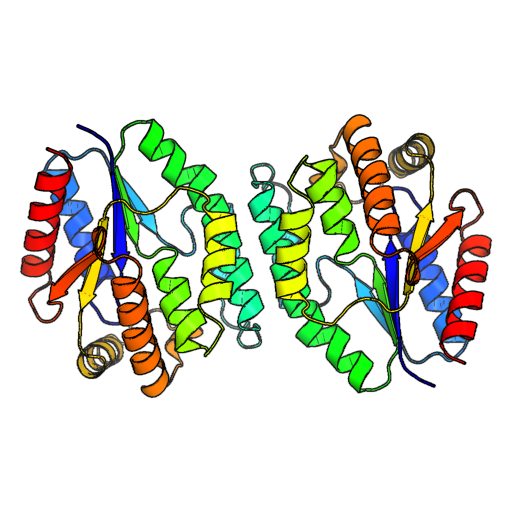34 TYR B CA 1
ATOM 2633 C C . TYR B 1 134 ? 4.355 25.078 7.664 1 98.69 134 TYR B C 1
ATOM 2635 O O . TYR B 1 134 ? 4.57 26.281 7.492 1 98.69 134 TYR B O 1
ATOM 2643 N N . LEU B 1 135 ? 4.828 24.375 8.688 1 98.19 135 LEU B N 1
ATOM 2644 C CA . LEU B 1 135 ? 5.746 24.984 9.641 1 98.19 135 LEU B CA 1
ATOM 2645 C C . LEU B 1 135 ? 7.16 25.062 9.062 1 98.19 135 LEU B C 1
ATOM 2647 O O . LEU B 1 135 ? 7.898 24.078 9.102 1 98.19 135 LEU B O 1
ATOM 2651 N N . ASP B 1 136 ? 7.508 26.219 8.664 1 96.06 136 ASP B N 1
ATOM 2652 C CA . ASP B 1 136 ? 8.75 26.453 7.941 1 96.06 136 ASP B CA 1
ATOM 2653 C C . ASP B 1 136 ? 9.898 26.75 8.898 1 96.06 136 ASP B C 1
ATOM 2655 O O . ASP B 1 136 ? 9.883 27.766 9.602 1 96.06 136 ASP B O 1
ATOM 2659 N N . VAL B 1 137 ? 10.844 25.859 8.906 1 93.12 137 VAL B N 1
ATOM 2660 C CA . VAL B 1 137 ? 12.016 26.031 9.766 1 93.12 137 VAL B CA 1
ATOM 2661 C C . VAL B 1 137 ? 13.273 25.609 9 1 93.12 137 VAL B C 1
ATOM 2663 O O . VAL B 1 137 ? 13.266 24.625 8.266 1 93.12 137 VAL B O 1
ATOM 2666 N N . PRO B 1 138 ? 14.305 26.406 9.086 1 87.81 138 PRO B N 1
ATOM 2667 C CA . PRO B 1 138 ? 15.547 25.969 8.453 1 87.81 138 PRO B CA 1
ATOM 2668 C C . PRO B 1 138 ? 16.016 24.594 8.953 1 87.81 138 PRO B C 1
ATOM 2670 O O . PRO B 1 138 ? 15.875 24.297 10.141 1 87.81 138 PRO B O 1
ATOM 2673 N N . ALA B 1 139 ? 16.562 23.812 7.988 1 83.5 139 ALA B N 1
ATOM 2674 C CA . ALA B 1 139 ? 17 22.438 8.297 1 83.5 139 ALA B CA 1
ATOM 2675 C C . ALA B 1 139 ? 17.922 22.422 9.508 1 83.5 139 ALA B C 1
ATOM 2677 O O . ALA B 1 139 ? 17.797 21.547 10.375 1 83.5 139 ALA B O 1
ATOM 2678 N N . GLU B 1 140 ? 18.797 23.391 9.602 1 83.12 140 GLU B N 1
ATOM 2679 C CA . GLU B 1 140 ? 19.766 23.453 10.688 1 83.12 140 GLU B CA 1
ATOM 2680 C C . GLU B 1 140 ? 19.078 23.641 12.039 1 83.12 140 GLU B C 1
ATOM 2682 O O . GLU B 1 140 ? 19.5 23.062 13.039 1 83.12 140 GLU B O 1
ATOM 2687 N N . VAL B 1 141 ? 18.094 24.422 12.047 1 83.62 141 VAL B N 1
ATOM 2688 C CA . VAL B 1 141 ? 17.359 24.688 13.266 1 83.62 141 VAL B CA 1
ATOM 2689 C C . VAL B 1 141 ? 16.578 23.438 13.68 1 83.62 141 VAL B C 1
ATOM 2691 O O . VAL B 1 141 ? 16.594 23.047 14.852 1 83.62 141 VAL B O 1
ATOM 2694 N N . GLY B 1 142 ? 15.898 22.828 12.75 1 82 142 GLY B N 1
ATOM 2695 C CA . GLY B 1 142 ? 15.141 21.609 13.023 1 82 142 GLY B CA 1
ATOM 2696 C C . GLY B 1 142 ? 15.992 20.5 13.617 1 82 142 GLY B C 1
ATOM 2697 O O . GLY B 1 142 ? 15.602 19.875 14.594 1 82 142 GLY B O 1
ATOM 2698 N N . LEU B 1 143 ? 17.078 20.328 12.977 1 80.81 143 LEU B N 1
ATOM 2699 C CA . LEU B 1 143 ? 17.984 19.281 13.43 1 80.81 143 LEU B CA 1
ATOM 2700 C C . LEU B 1 143 ? 18.516 19.578 14.828 1 80.81 143 LEU B C 1
ATOM 2702 O O . LEU B 1 143 ? 18.656 18.656 15.648 1 80.81 143 LEU B O 1
ATOM 2706 N N . ALA B 1 144 ? 18.797 20.812 15.07 1 81.88 144 ALA B N 1
ATOM 2707 C CA . ALA B 1 144 ? 19.266 21.234 16.391 1 81.88 144 ALA B CA 1
ATOM 2708 C C . ALA B 1 144 ? 18.219 20.938 17.469 1 81.88 144 ALA B C 1
ATOM 2710 O O . ALA B 1 144 ? 18.547 20.531 18.578 1 81.88 144 ALA B O 1
ATOM 2711 N N . ARG B 1 145 ? 17.062 21.109 17.172 1 82.31 145 ARG B N 1
ATOM 2712 C CA . ARG B 1 145 ? 15.953 20.859 18.094 1 82.31 145 ARG B CA 1
ATOM 2713 C C . ARG B 1 145 ? 15.805 19.375 18.391 1 82.31 145 ARG B C 1
ATOM 2715 O O . ARG B 1 145 ? 15.531 18.969 19.531 1 82.31 145 ARG B O 1
ATOM 2722 N N . ILE B 1 146 ? 15.922 18.547 17.328 1 75.94 146 ILE B N 1
ATOM 2723 C CA . ILE B 1 146 ? 15.852 17.109 17.5 1 75.94 146 ILE B CA 1
ATOM 2724 C C . ILE B 1 146 ? 16.969 16.625 18.406 1 75.94 146 ILE B C 1
ATOM 2726 O O . ILE B 1 146 ? 16.75 15.82 19.312 1 75.94 146 ILE B O 1
ATOM 2730 N N . ALA B 1 147 ? 18.141 17.156 18.156 1 74.94 147 ALA B N 1
ATOM 2731 C CA . ALA B 1 147 ? 19.312 16.766 18.938 1 74.94 147 ALA B CA 1
ATOM 2732 C C . ALA B 1 147 ? 19.156 17.172 20.406 1 74.94 147 ALA B C 1
ATOM 2734 O O . ALA B 1 147 ? 19.641 16.484 21.297 1 74.94 147 ALA B O 1
ATOM 2735 N N . ALA B 1 148 ? 18.453 18.125 20.594 1 75.88 148 ALA B N 1
ATOM 2736 C CA . ALA B 1 148 ? 18.281 18.656 21.953 1 75.88 148 ALA B CA 1
ATOM 2737 C C . ALA B 1 148 ? 17.203 17.891 22.703 1 75.88 148 ALA B C 1
ATOM 2739 O O . ALA B 1 148 ? 17.156 17.906 23.938 1 75.88 148 ALA B O 1
ATOM 2740 N N . ASN B 1 149 ? 16.391 17.219 21.969 1 69.81 149 ASN B N 1
ATOM 2741 C CA . ASN B 1 149 ? 15.297 16.484 22.578 1 69.81 149 ASN B CA 1
ATOM 2742 C C . ASN B 1 149 ? 15.648 15.023 22.797 1 69.81 149 ASN B C 1
ATOM 2744 O O . ASN B 1 149 ? 15.359 14.18 21.953 1 69.81 149 ASN B O 1
ATOM 2748 N N . LYS B 1 150 ? 16.484 14.578 23.766 1 58.28 150 LYS B N 1
ATOM 2749 C CA . LYS B 1 150 ? 17 13.258 24.109 1 58.28 150 LYS B CA 1
ATOM 2750 C C . LYS B 1 150 ? 15.875 12.234 24.219 1 58.28 150 LYS B C 1
ATOM 2752 O O . LYS B 1 150 ? 16.125 11.023 24.172 1 58.28 150 LYS B O 1
ATOM 2757 N N . GLY B 1 151 ? 14.633 12.484 24.453 1 54.53 151 GLY B N 1
ATOM 2758 C CA . GLY B 1 151 ? 13.602 11.539 24.844 1 54.53 151 GLY B CA 1
ATOM 2759 C C . GLY B 1 151 ? 12.656 11.18 23.703 1 54.53 151 GLY B C 1
ATOM 2760 O O . GLY B 1 151 ? 11.664 10.477 23.922 1 54.53 151 GLY B O 1
ATOM 2761 N N . ARG B 1 152 ? 13.031 11.609 22.656 1 58.44 152 ARG B N 1
ATOM 2762 C CA . ARG B 1 152 ? 12.062 11.359 21.594 1 58.44 152 ARG B C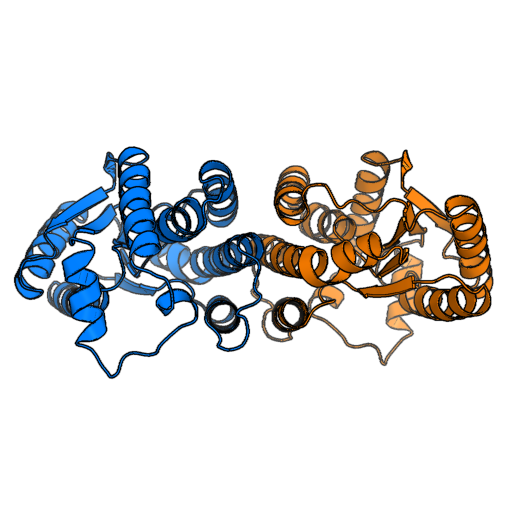A 1
ATOM 2763 C C . ARG B 1 152 ? 12.234 9.953 21.016 1 58.44 152 ARG B C 1
ATOM 2765 O O . ARG B 1 152 ? 13.336 9.398 21.031 1 58.44 152 ARG B O 1
ATOM 2772 N N . GLU B 1 153 ? 11.047 9.242 20.625 1 56.12 153 GLU B N 1
ATOM 2773 C CA . GLU B 1 153 ? 11.086 7.926 20 1 56.12 153 GLU B CA 1
AT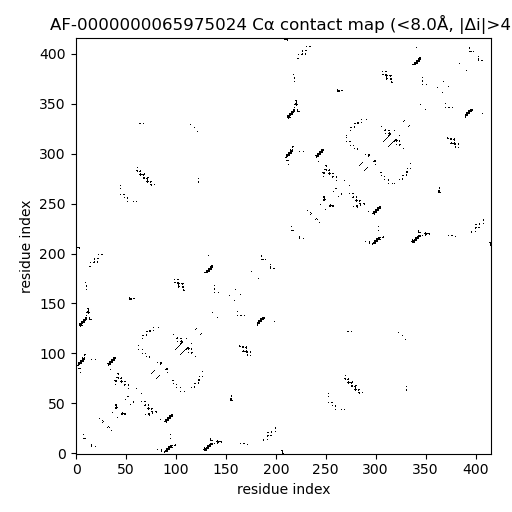OM 2774 C C . GLU B 1 153 ? 11.852 7.961 18.688 1 56.12 153 GLU B C 1
ATOM 2776 O O . GLU B 1 153 ? 11.516 8.742 17.781 1 56.12 153 GLU B O 1
ATOM 2781 N N . VAL B 1 154 ? 13.016 7.41 18.719 1 58.84 154 VAL B N 1
ATOM 2782 C CA . VAL B 1 154 ? 13.852 7.305 17.531 1 58.84 154 VAL B CA 1
ATOM 2783 C C . VAL B 1 154 ? 13.25 6.281 16.562 1 58.84 154 VAL B C 1
ATOM 2785 O O . VAL B 1 154 ? 13.008 5.133 16.953 1 58.84 154 VAL B O 1
ATOM 2788 N N . ASN B 1 155 ? 12.719 6.797 15.359 1 64.44 155 ASN B N 1
ATOM 2789 C CA . ASN B 1 155 ? 12.195 5.879 14.352 1 64.44 155 ASN B CA 1
ATOM 2790 C C . ASN B 1 155 ? 13.172 5.691 13.195 1 64.44 155 ASN B C 1
ATOM 2792 O O . ASN B 1 155 ? 14.195 6.367 13.133 1 64.44 155 ASN B O 1
ATOM 2796 N N . ARG B 1 156 ? 12.945 4.676 12.406 1 64.88 156 ARG B N 1
ATOM 2797 C CA . ARG B 1 156 ? 13.805 4.352 11.266 1 64.88 156 ARG B CA 1
ATOM 2798 C C . ARG B 1 156 ? 14.102 5.598 10.438 1 64.88 156 ARG B C 1
ATOM 2800 O O . ARG B 1 156 ? 15.211 5.746 9.914 1 64.88 156 ARG B O 1
ATOM 2807 N N . LEU B 1 157 ? 13.273 6.543 10.398 1 61 157 LEU B N 1
ATOM 2808 C CA . LEU B 1 157 ? 13.391 7.711 9.539 1 61 157 LEU B CA 1
ATOM 2809 C C . LEU B 1 157 ? 14.312 8.758 10.156 1 61 157 LEU B C 1
ATOM 2811 O O . LEU B 1 157 ? 14.852 9.617 9.453 1 61 157 LEU B O 1
ATOM 2815 N N . ASP B 1 158 ? 14.461 8.742 11.445 1 57.47 158 ASP B N 1
ATOM 2816 C CA . ASP B 1 158 ? 15.258 9.734 12.148 1 57.47 158 ASP B CA 1
ATOM 2817 C C . ASP B 1 158 ? 16.75 9.531 11.891 1 57.47 158 ASP B C 1
ATOM 2819 O O . ASP B 1 158 ? 17.562 10.414 12.18 1 57.47 158 ASP B O 1
ATOM 2823 N N . LYS B 1 159 ? 17.109 8.383 11.328 1 60.09 159 LYS B N 1
ATOM 2824 C CA . LYS B 1 159 ? 18.531 8.07 11.172 1 60.09 159 LYS B CA 1
ATOM 2825 C C . LYS B 1 159 ? 19.094 8.664 9.875 1 60.09 159 LYS B C 1
ATOM 2827 O O . LYS B 1 159 ? 20.25 8.453 9.547 1 60.09 159 LYS B O 1
ATOM 2832 N N . GLU B 1 160 ? 18.422 9.594 9.328 1 64.44 160 GLU B N 1
ATOM 2833 C CA . GLU B 1 160 ? 18.875 10.102 8.031 1 64.44 160 GLU B CA 1
ATOM 2834 C C . GLU B 1 160 ? 19.797 11.312 8.211 1 64.44 160 GLU B C 1
ATOM 2836 O O . GLU B 1 160 ? 19.672 12.055 9.188 1 64.44 160 GLU B O 1
ATOM 2841 N N . ASP B 1 161 ? 20.781 11.492 7.293 1 75.06 161 ASP B N 1
ATOM 2842 C CA . ASP B 1 161 ? 21.797 12.531 7.344 1 75.06 161 ASP B CA 1
ATOM 2843 C C . ASP B 1 161 ? 21.234 13.883 6.918 1 75.06 161 ASP B C 1
ATOM 2845 O O . ASP B 1 161 ? 20.078 13.961 6.48 1 75.06 161 ASP B O 1
ATOM 2849 N N . ILE B 1 162 ? 21.922 15.039 7.176 1 78.62 162 ILE B N 1
ATOM 2850 C CA . ILE B 1 162 ? 21.531 16.422 6.918 1 78.62 162 ILE B CA 1
ATOM 2851 C C . ILE B 1 162 ? 21.094 16.562 5.457 1 78.62 162 ILE B C 1
ATOM 2853 O O . ILE B 1 162 ? 20.172 17.328 5.148 1 78.62 162 ILE B O 1
ATOM 2857 N N . THR B 1 163 ? 21.734 15.844 4.562 1 83.69 163 THR B N 1
ATOM 2858 C CA . THR B 1 163 ? 21.391 15.898 3.145 1 83.69 163 THR B CA 1
ATOM 2859 C C . THR B 1 163 ? 19.953 15.414 2.914 1 83.69 163 THR B C 1
ATOM 2861 O O . THR B 1 163 ? 19.219 16 2.125 1 83.69 163 THR B O 1
ATOM 2864 N N . TYR B 1 164 ? 19.594 14.484 3.619 1 86.06 164 TYR B N 1
ATOM 2865 C CA . TYR B 1 164 ? 18.219 13.969 3.549 1 86.06 164 TYR B CA 1
ATOM 2866 C C . TYR B 1 164 ? 17.219 15.031 3.977 1 86.06 164 TYR B C 1
ATOM 2868 O O . TYR B 1 164 ? 16.219 15.258 3.291 1 86.06 164 TYR B O 1
ATOM 2876 N N . HIS B 1 165 ? 17.531 15.727 5.031 1 86.06 165 HIS B N 1
ATOM 2877 C CA . HIS B 1 165 ? 16.625 16.734 5.57 1 86.06 165 HIS B CA 1
ATOM 2878 C C . HIS B 1 165 ? 16.484 17.922 4.617 1 86.06 165 HIS B C 1
ATOM 2880 O O . HIS B 1 165 ? 15.398 18.484 4.473 1 86.06 165 HIS B O 1
ATOM 2886 N N . GLU B 1 166 ? 17.547 18.234 3.979 1 89.75 166 GLU B N 1
ATOM 2887 C CA . GLU B 1 166 ? 17.516 19.297 2.977 1 89.75 166 GLU B CA 1
ATOM 2888 C C . GLU B 1 166 ? 16.656 18.891 1.775 1 89.75 166 GLU B C 1
ATOM 2890 O O . GLU B 1 166 ? 15.922 19.703 1.226 1 89.75 166 GLU B O 1
ATOM 2895 N N . LYS B 1 167 ? 16.766 17.641 1.366 1 92.19 167 LYS B N 1
ATOM 2896 C CA . LYS B 1 167 ? 15.945 17.141 0.272 1 92.19 167 LYS B CA 1
ATOM 2897 C C . LYS B 1 167 ? 14.461 17.172 0.631 1 92.19 167 LYS B C 1
ATOM 2899 O O . LYS B 1 167 ? 13.625 17.531 -0.203 1 92.19 167 LYS B O 1
ATOM 2904 N N . VAL B 1 168 ? 14.234 16.828 1.843 1 92.94 168 VAL B N 1
ATOM 2905 C CA . VAL B 1 168 ? 12.852 16.828 2.311 1 92.94 168 VAL B CA 1
ATOM 2906 C C . VAL B 1 168 ? 12.297 18.25 2.277 1 92.94 168 VAL B C 1
ATOM 2908 O O . VAL B 1 168 ? 11.172 18.484 1.823 1 92.94 168 VAL B O 1
ATOM 2911 N N . GLN B 1 169 ? 13.055 19.219 2.762 1 93.31 169 GLN B N 1
ATOM 2912 C CA . GLN B 1 169 ? 12.625 20.625 2.732 1 93.31 169 GLN B CA 1
ATOM 2913 C C . GLN B 1 169 ? 12.375 21.094 1.302 1 93.31 169 GLN B C 1
ATOM 2915 O O . GLN B 1 169 ? 11.391 21.781 1.031 1 93.31 169 GLN B O 1
ATOM 2920 N N . ALA B 1 170 ? 13.273 20.734 0.418 1 94.25 170 ALA B N 1
ATOM 2921 C CA . ALA B 1 170 ? 13.086 21.047 -0.995 1 94.25 170 ALA B CA 1
ATOM 2922 C C . ALA B 1 170 ? 11.836 20.375 -1.553 1 94.25 170 ALA B C 1
ATOM 2924 O O . ALA B 1 170 ? 11.156 20.938 -2.412 1 94.25 170 ALA B O 1
ATOM 2925 N N . GLY B 1 171 ? 11.578 19.172 -1.064 1 96 171 GLY B N 1
ATOM 2926 C CA . GLY B 1 171 ? 10.367 18.469 -1.445 1 96 171 GLY B CA 1
ATOM 2927 C C . GLY B 1 171 ? 9.102 19.203 -1.057 1 96 171 GLY B C 1
ATOM 2928 O O . GLY B 1 171 ? 8.18 19.328 -1.863 1 96 171 GLY B O 1
ATOM 2929 N N . TYR B 1 172 ? 9.117 19.719 0.148 1 96.88 172 TYR B N 1
ATOM 2930 C CA . TYR B 1 172 ? 7.961 20.484 0.582 1 96.88 172 TYR B CA 1
ATOM 2931 C C . TYR B 1 172 ? 7.781 21.734 -0.284 1 96.88 172 TYR B C 1
ATOM 2933 O O . TYR B 1 172 ? 6.652 22.125 -0.592 1 96.88 172 TYR B O 1
ATOM 2941 N N . GLU B 1 173 ? 8.867 22.328 -0.636 1 96.81 173 GLU B N 1
ATOM 2942 C CA . GLU B 1 173 ? 8.773 23.484 -1.512 1 96.81 173 GLU B CA 1
ATOM 2943 C C . GLU B 1 173 ? 8.102 23.141 -2.832 1 96.81 173 GLU B C 1
ATOM 2945 O O . GLU B 1 173 ? 7.27 23.906 -3.334 1 96.81 173 GLU B O 1
ATOM 2950 N N . LYS B 1 174 ? 8.469 22.047 -3.389 1 97 174 LYS B N 1
ATOM 2951 C CA . LYS B 1 174 ? 7.848 21.578 -4.625 1 97 174 LYS B CA 1
ATOM 2952 C C . LYS B 1 174 ? 6.352 21.344 -4.434 1 97 174 LYS B C 1
ATOM 2954 O O . LYS B 1 174 ? 5.543 21.719 -5.281 1 97 174 LYS B O 1
ATOM 2959 N N . VAL B 1 175 ? 6 20.75 -3.336 1 97.56 175 VAL B N 1
ATOM 2960 C CA . VAL B 1 175 ? 4.605 20.438 -3.045 1 97.56 175 VAL B CA 1
ATOM 2961 C C . VAL B 1 175 ? 3.805 21.734 -2.916 1 97.56 175 VAL B C 1
ATOM 2963 O O . VAL B 1 175 ? 2.707 21.844 -3.467 1 97.56 175 VAL B O 1
ATOM 2966 N N . ILE B 1 176 ? 4.344 22.688 -2.189 1 97.81 176 ILE B N 1
ATOM 2967 C CA . ILE B 1 176 ? 3.693 23.984 -1.987 1 97.81 176 ILE B CA 1
ATOM 2968 C C . ILE B 1 176 ? 3.453 24.656 -3.336 1 97.81 176 ILE B C 1
ATOM 2970 O O . ILE B 1 176 ? 2.396 25.25 -3.562 1 97.81 176 ILE B O 1
ATOM 2974 N N . ASN B 1 177 ? 4.367 24.469 -4.238 1 97.25 177 ASN B N 1
ATOM 2975 C CA . ASN B 1 177 ? 4.23 25.047 -5.566 1 97.25 177 ASN B CA 1
ATOM 2976 C C . ASN B 1 177 ? 3.172 24.328 -6.391 1 97.25 177 ASN B C 1
ATOM 2978 O O . ASN B 1 177 ? 2.529 24.938 -7.254 1 97.25 177 ASN B O 1
ATOM 2982 N N . MET B 1 178 ? 2.973 23.109 -6.137 1 95.88 178 MET B N 1
ATOM 2983 C CA . MET B 1 178 ? 1.973 22.312 -6.844 1 95.88 178 MET B CA 1
ATOM 2984 C C . MET B 1 178 ? 0.564 22.688 -6.395 1 95.88 178 MET B C 1
ATOM 2986 O O . MET B 1 178 ? -0.385 22.594 -7.176 1 95.88 178 MET B O 1
ATOM 2990 N N . PHE B 1 179 ? 0.5 23.031 -5.109 1 96.38 179 PHE B N 1
ATOM 2991 C CA . PHE B 1 179 ? -0.809 23.328 -4.535 1 96.38 179 PHE B CA 1
ATOM 2992 C C . PHE B 1 179 ? -0.784 24.641 -3.77 1 96.38 179 PHE B C 1
ATOM 2994 O O . PHE B 1 179 ? -1.18 24.688 -2.604 1 96.38 179 PHE B O 1
ATOM 3001 N N . PRO B 1 180 ? -0.478 25.688 -4.371 1 96.44 180 PRO B N 1
ATOM 3002 C CA . PRO B 1 180 ? -0.211 26.953 -3.664 1 96.44 180 PRO B CA 1
ATOM 3003 C C . PRO B 1 180 ? -1.448 27.5 -2.965 1 96.44 180 PRO B C 1
ATOM 3005 O O . PRO B 1 180 ? -1.331 28.156 -1.928 1 96.44 180 PRO B O 1
ATOM 3008 N N . GLU B 1 181 ? -2.656 27.219 -3.404 1 96.81 181 GLU B N 1
ATOM 3009 C CA . GLU B 1 181 ? -3.869 27.844 -2.891 1 96.81 181 GLU B CA 1
ATOM 3010 C C . GLU B 1 181 ? -4.23 27.297 -1.51 1 96.81 181 GLU B C 1
ATOM 3012 O O . GLU B 1 181 ? -4.824 28.016 -0.695 1 96.81 181 GLU B O 1
ATOM 3017 N N . ARG B 1 182 ? -3.836 26.062 -1.256 1 97.06 182 ARG B N 1
ATOM 3018 C CA . ARG B 1 182 ? -4.309 25.5 0.004 1 97.06 182 ARG B CA 1
ATOM 3019 C C . ARG B 1 182 ? -3.225 25.578 1.076 1 97.06 182 ARG B C 1
ATOM 3021 O O . ARG B 1 182 ? -3.473 25.25 2.238 1 97.06 182 ARG B O 1
ATOM 3028 N N . PHE B 1 183 ? -2.043 26.031 0.759 1 98.5 183 PHE B N 1
ATOM 3029 C CA . PHE B 1 183 ? -0.955 26.047 1.729 1 98.5 183 PHE B CA 1
ATOM 3030 C C . PHE B 1 183 ? -0.844 27.422 2.377 1 98.5 183 PHE B C 1
ATOM 3032 O O . PHE B 1 183 ? -0.994 28.453 1.706 1 98.5 183 PHE B O 1
ATOM 3039 N N . MET B 1 184 ? -0.599 27.438 3.617 1 98.44 184 MET B N 1
ATOM 3040 C CA . MET B 1 184 ? -0.11 28.609 4.348 1 98.44 184 MET B CA 1
ATOM 3041 C C . MET B 1 184 ? 1.233 28.312 5.004 1 98.44 184 MET B C 1
ATOM 3043 O O . MET B 1 184 ? 1.338 27.406 5.836 1 98.44 184 MET B O 1
ATOM 3047 N N . ARG B 1 185 ? 2.201 29.031 4.625 1 97.81 185 ARG B N 1
ATOM 3048 C CA . ARG B 1 185 ? 3.514 28.938 5.254 1 97.81 185 ARG B CA 1
ATOM 3049 C C . ARG B 1 185 ? 3.553 29.719 6.562 1 97.81 185 ARG B C 1
ATOM 3051 O O . ARG B 1 185 ? 3.119 30.875 6.609 1 97.81 185 ARG B O 1
ATOM 3058 N N . VAL B 1 186 ? 4.008 29.094 7.605 1 98.19 186 VAL B N 1
ATOM 3059 C CA . VAL B 1 186 ? 4.086 29.734 8.914 1 98.19 186 VAL B CA 1
ATOM 3060 C C . VAL B 1 186 ? 5.531 29.703 9.414 1 98.19 186 VAL B C 1
ATOM 3062 O O . VAL B 1 186 ? 6.188 28.656 9.375 1 98.19 186 VAL B O 1
ATOM 3065 N N . ASP B 1 187 ? 6.055 30.828 9.852 1 97 187 ASP B N 1
ATOM 3066 C CA . ASP B 1 187 ? 7.414 30.938 10.367 1 97 187 ASP B CA 1
ATOM 3067 C C . ASP B 1 187 ? 7.566 30.172 11.68 1 97 187 ASP B C 1
ATOM 3069 O O . ASP B 1 187 ? 7.195 30.672 12.742 1 97 187 ASP B O 1
ATOM 3073 N N . ALA B 1 188 ? 8.242 29.062 11.586 1 96.12 188 ALA B N 1
ATOM 3074 C CA . ALA B 1 188 ? 8.344 28.188 12.742 1 96.12 188 ALA B CA 1
ATOM 3075 C C . ALA B 1 188 ? 9.57 28.531 13.586 1 96.12 188 ALA B C 1
ATOM 3077 O O . ALA B 1 188 ? 9.992 27.734 14.43 1 96.12 188 ALA B O 1
ATOM 3078 N N . THR B 1 189 ? 10.156 29.625 13.297 1 94.25 189 THR B N 1
ATOM 3079 C CA . THR B 1 189 ? 11.203 30.109 14.188 1 94.25 189 THR B CA 1
ATOM 3080 C C . THR B 1 189 ? 10.602 30.922 15.328 1 94.25 189 THR B C 1
ATOM 3082 O O . THR B 1 189 ? 11.289 31.203 16.312 1 94.25 189 THR B O 1
ATOM 3085 N N . LYS B 1 190 ? 9.375 31.328 15.219 1 96.19 190 LYS B N 1
ATOM 3086 C CA . LYS B 1 190 ? 8.656 32 16.297 1 96.19 190 LYS B CA 1
ATOM 3087 C C . LYS B 1 190 ? 8.305 31.047 17.422 1 96.19 190 LYS B C 1
ATOM 3089 O O . LYS B 1 190 ? 8.547 29.844 17.312 1 96.19 190 LYS B O 1
ATOM 3094 N N . THR B 1 191 ? 7.723 31.594 18.531 1 96.38 191 THR B N 1
ATOM 3095 C CA . THR B 1 191 ? 7.34 30.734 19.641 1 96.38 191 THR B CA 1
ATOM 3096 C C . THR B 1 191 ? 6.125 29.891 19.266 1 96.38 191 THR B C 1
ATOM 3098 O O . THR B 1 191 ? 5.301 30.297 18.453 1 96.38 191 THR B O 1
ATOM 3101 N N . PRO B 1 192 ? 5.949 28.719 19.859 1 96.75 192 PRO B N 1
ATOM 3102 C CA . PRO B 1 192 ? 4.785 27.875 19.594 1 96.75 192 PRO B CA 1
ATOM 3103 C C . PRO B 1 192 ? 3.463 28.609 19.797 1 96.75 192 PRO B C 1
ATOM 3105 O O . PRO B 1 192 ? 2.5 28.375 19.062 1 96.75 192 PRO B O 1
ATOM 3108 N N . GLU B 1 193 ? 3.438 29.484 20.797 1 97.69 193 GLU B N 1
ATOM 3109 C CA . GLU B 1 193 ? 2.232 30.266 21.078 1 97.69 193 GLU B CA 1
ATOM 3110 C C . GLU B 1 193 ? 1.89 31.203 19.922 1 97.69 193 GLU B C 1
ATOM 3112 O O . GLU B 1 193 ? 0.736 31.281 19.5 1 97.69 193 GLU B O 1
ATOM 3117 N N . GLU B 1 194 ? 2.898 31.859 19.406 1 98.19 194 GLU B N 1
ATOM 3118 C CA . GLU B 1 194 ? 2.697 32.781 18.297 1 98.19 194 GLU B CA 1
ATOM 3119 C C . GLU B 1 194 ? 2.258 32.031 17.031 1 98.19 194 GLU B C 1
ATOM 3121 O O . GLU B 1 194 ? 1.365 32.5 16.312 1 98.19 194 GLU B O 1
ATOM 3126 N N . ILE B 1 195 ? 2.885 30.938 16.812 1 98.25 195 ILE B N 1
ATOM 3127 C CA . ILE B 1 195 ? 2.551 30.109 15.648 1 98.25 195 ILE B CA 1
ATOM 3128 C C . ILE B 1 195 ? 1.1 29.641 15.75 1 98.25 195 ILE B C 1
ATOM 3130 O O . ILE B 1 195 ? 0.334 29.766 14.797 1 98.25 195 ILE B O 1
ATOM 3134 N N . THR B 1 196 ? 0.729 29.172 16.938 1 98.56 196 THR B N 1
ATOM 3135 C CA . THR B 1 196 ? -0.606 28.641 17.172 1 98.56 196 THR B CA 1
ATOM 3136 C C . THR B 1 196 ? -1.665 29.719 16.984 1 98.56 196 THR B C 1
ATOM 3138 O O . THR B 1 196 ? -2.713 29.469 16.391 1 98.56 196 THR B O 1
ATOM 3141 N N . GLU B 1 197 ? -1.372 30.922 17.469 1 98.25 197 GLU B N 1
ATOM 3142 C CA . GLU B 1 197 ? -2.309 32.031 17.312 1 98.25 197 GLU B CA 1
ATOM 3143 C C . GLU B 1 197 ? -2.514 32.375 15.852 1 98.25 197 GLU B C 1
ATOM 3145 O O . GLU B 1 197 ? -3.637 32.656 15.422 1 98.25 197 GLU B O 1
ATOM 3150 N N . THR B 1 198 ? -1.446 32.375 15.133 1 98.44 198 THR B N 1
ATOM 3151 C CA . THR B 1 198 ? -1.505 32.688 13.703 1 98.44 198 THR B CA 1
ATOM 3152 C C . THR B 1 198 ? -2.371 31.672 12.969 1 98.44 198 THR B C 1
ATOM 3154 O O . THR B 1 198 ? -3.227 32.031 12.164 1 98.44 198 THR B O 1
ATOM 3157 N N . ILE B 1 199 ? -2.225 30.422 13.219 1 98.69 199 ILE B N 1
ATOM 3158 C CA . ILE B 1 199 ? -2.953 29.344 12.555 1 98.69 199 ILE B CA 1
ATOM 3159 C C . ILE B 1 199 ? -4.422 29.375 12.977 1 98.69 199 ILE B C 1
ATOM 3161 O O . ILE B 1 199 ? -5.316 29.266 12.133 1 98.69 199 ILE B O 1
ATOM 3165 N N . LEU B 1 200 ? -4.645 29.562 14.297 1 98.5 200 LEU B N 1
ATOM 3166 C CA . LEU B 1 200 ? -6.016 29.594 14.797 1 98.5 200 LEU B CA 1
ATOM 3167 C C . LEU B 1 200 ? -6.801 30.719 14.141 1 98.5 200 LEU B C 1
ATOM 3169 O O . LEU B 1 200 ? -7.969 30.547 13.781 1 98.5 200 LEU B O 1
ATOM 3173 N N . ALA B 1 201 ? -6.16 31.891 14.023 1 98.25 201 ALA B N 1
ATOM 3174 C CA . ALA B 1 201 ? -6.82 33.031 13.391 1 98.25 201 ALA B CA 1
ATOM 3175 C C . ALA B 1 201 ? -7.25 32.688 11.961 1 98.25 201 ALA B C 1
ATOM 3177 O O . ALA B 1 201 ? -8.344 33.031 11.531 1 98.25 201 ALA B O 1
ATOM 3178 N N . ASP B 1 202 ? -6.426 32.031 11.25 1 98.25 202 ASP B N 1
ATOM 3179 C CA . ASP B 1 202 ? -6.75 31.641 9.883 1 98.25 202 ASP B CA 1
ATOM 3180 C C . ASP B 1 202 ? -7.859 30.594 9.859 1 98.25 202 ASP B C 1
ATOM 3182 O O . ASP B 1 202 ? -8.75 30.641 9 1 98.25 202 ASP B O 1
ATOM 3186 N N . ILE B 1 203 ? -7.816 29.594 10.75 1 98 203 ILE B N 1
ATOM 3187 C CA . ILE B 1 203 ? -8.844 28.562 10.844 1 98 203 ILE B CA 1
ATOM 3188 C C . ILE B 1 203 ? -10.211 29.203 11.07 1 98 203 ILE B C 1
ATOM 3190 O O . ILE B 1 203 ? -11.188 28.859 10.406 1 98 203 ILE B O 1
ATOM 3194 N N . LEU B 1 204 ? -10.234 30.172 12.008 1 97.12 204 LEU B N 1
ATOM 3195 C CA . LEU B 1 204 ? -11.492 30.844 12.32 1 97.12 204 LEU B CA 1
ATOM 3196 C C . LEU B 1 204 ? -12.016 31.594 11.102 1 97.12 204 LEU B C 1
ATOM 3198 O O . LEU B 1 204 ? -13.227 31.625 10.859 1 97.12 204 LEU B O 1
ATOM 3202 N N . ARG B 1 205 ? -11.109 32.156 10.359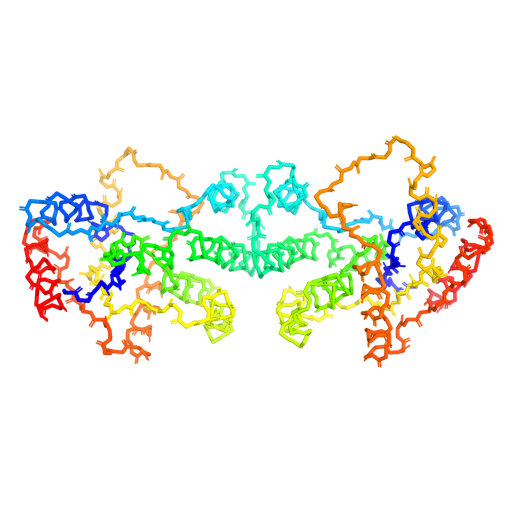 1 96.12 205 ARG B N 1
ATOM 3203 C CA . ARG B 1 205 ? -11.516 32.844 9.141 1 96.12 205 ARG B CA 1
ATOM 3204 C C . ARG B 1 205 ? -12.078 31.875 8.117 1 96.12 205 ARG B C 1
ATOM 3206 O O . ARG B 1 205 ? -13.055 32.188 7.426 1 96.12 205 ARG B O 1
ATOM 3213 N N . GLN B 1 206 ? -11.461 30.656 7.996 1 95.06 206 GLN B N 1
ATOM 3214 C CA . GLN B 1 206 ? -11.898 29.641 7.043 1 95.06 206 GLN B CA 1
ATOM 3215 C C . GLN B 1 206 ? -13.273 29.094 7.422 1 95.06 206 GLN B C 1
ATOM 3217 O O . GLN B 1 206 ? -14.039 28.688 6.551 1 95.06 206 GLN B O 1
ATOM 3222 N N . LEU B 1 207 ? -13.586 29.031 8.688 1 95.38 207 LEU B N 1
ATOM 3223 C CA . LEU B 1 207 ? -14.82 28.438 9.188 1 95.38 207 LEU B CA 1
ATOM 3224 C C . LEU B 1 207 ? -15.961 29.453 9.141 1 95.38 207 LEU B C 1
ATOM 3226 O O . LEU B 1 207 ? -17.125 29.078 9.273 1 95.38 207 LEU B O 1
ATOM 3230 N N . ALA B 1 208 ? -15.688 30.703 9.055 1 87.81 208 ALA B N 1
ATOM 3231 C CA . ALA B 1 208 ? -16.703 31.766 8.992 1 87.81 208 ALA B CA 1
ATOM 3232 C C . ALA B 1 208 ? -17.375 31.797 7.621 1 87.81 208 ALA B C 1
ATOM 3234 O O . ALA B 1 208 ? -16.75 31.469 6.609 1 87.81 208 ALA B O 1
#

Secondary structure (DSSP, 8-state):
----EEEEE--TTSSHHHHHHHHHHHHHHTT--EEEEESS-SSHHHHHHHHHHH-TT-TT--HHHHHHHHHHHHHHHIIIIIHHHHHTT-EEEEES-HHHHIIIIIIITT--HHHHHHHHHHHHTT---SEEEEEE--HHHHHHHHHH-TTS---GGGG--HHHHHHHHHHHHHHHHHSGGGEEEEETTS-HHHHHHHHHHHHHHHH-/----EEEEE--TTSSHHHHHHHHHHHHHHTT--EEEEESS-SSHHHHHHHHHHH-TT-TT--HHHHHHHHHHHHHHHIIIIIHHHHHTT-EEEEE--HHHHIIIIIIITT--HHHHHHHHHHHHTT---SEEEEEE--HHHHHHHHHH-TTS---GGGG--HHHHHHHHHHHHHHHHHSGGGEEEEETTS-HHHHHHHHHHHHHHHH-

Nearest PDB structures (foldseek):
  4edh-assembly1_B  TM=9.341E-01  e=1.233E-19  Pseudomonas aeruginosa PAO1
  3uxm-assembly6_D  TM=9.209E-01  e=1.097E-19  Pseudomonas aeruginosa PAO1
  3uxm-assembly5_B-2  TM=9.227E-01  e=1.163E-19  Pseudomonas aeruginosa PAO1
  3uwk-assembly3_A  TM=9.244E-01  e=1.800E-18  Pseudomonas aeruginosa PAO1
  4gmd-assembly2_B  TM=9.277E-01  e=1.306E-17  Pseudomonas aeruginosa PAO1

pLDDT: mean 92.64, std 10.21, range [54.06, 98.88]

Foldseek 3Di:
DQAFEEEEAEFAQLCSVVLVVVLVVVCVVVVAFADEEEPCPQDPVSVVLVCQLFPDPVLVDDLVNSLLSRLQSQLCNQVPPVVVCSVVRHHYYYYDDLLLNQLQSVQLVVNPSVVSVVSNCVSNVPDDGQAYEYRDDDLVNSVVSVVVPVPDPDTSSNPDDSVSRVRSNVSSVVVCVVPVNRYDYFHSVDDSVVRSVVVVVVVVVVVD/DQAFEEEEAEFAQLCSVVLVVVLVVVCVVVVAFADEEEPCPQDPVSVVLVCQLFPDPVLVDDLVNSLLSRLQSQLCNQVPPVVVCSVVRHHYYYYDDLLLNQLQSVQLVVNPSVVSVVSNCVSNVPDDGQAYEYRDDDLVNNVVSVVVPVPDPDTSSNPDDSVSRVRSNVSSVVVCVVPVNRYDYFHSVDDSVVRSVVVVVVVVVVVD

Solvent-accessible surface area (backbone atoms only — not comparable to full-atom values): 21546 Å² total; per-residue (Å²): 113,67,44,49,36,34,32,46,41,58,60,76,49,27,44,62,70,62,30,50,53,52,38,55,52,52,40,53,74,69,66,56,61,60,48,78,46,38,49,78,16,57,34,78,69,9,40,57,46,31,49,58,74,47,29,85,89,45,80,80,60,42,70,67,21,52,53,27,36,50,29,15,19,46,21,36,14,38,67,69,39,51,50,54,36,40,74,72,51,23,22,36,42,25,41,38,56,71,66,50,50,38,9,46,46,11,35,37,66,69,40,64,41,68,59,50,46,52,54,40,39,68,41,46,61,84,70,64,63,62,33,33,41,33,28,46,51,58,62,70,57,12,51,51,47,47,68,68,46,84,82,59,88,82,41,69,75,68,75,59,56,72,68,39,50,49,33,23,52,54,20,44,51,53,49,41,67,74,43,54,87,33,48,43,81,38,68,39,79,53,54,58,68,59,47,32,53,55,51,49,55,51,51,54,58,68,39,98,112,67,44,49,38,35,30,44,41,58,60,76,50,27,47,62,67,62,29,49,54,53,37,54,52,52,40,54,75,70,67,57,60,61,48,79,47,37,48,79,16,56,32,78,68,8,40,58,47,34,49,57,76,48,30,82,88,46,80,81,62,43,71,68,21,51,52,27,36,49,30,14,18,46,21,37,14,38,67,69,40,51,50,53,36,42,75,72,51,22,22,35,42,25,41,38,56,71,64,50,50,38,8,44,46,12,35,37,65,67,39,64,41,67,60,50,47,52,53,40,40,68,41,44,61,85,71,63,64,62,34,33,42,32,27,46,51,58,59,69,58,11,51,50,48,48,70,68,45,83,82,60,86,82,40,68,75,68,73,58,56,74,68,39,50,49,32,22,53,53,20,43,52,53,50,43,67,75,43,54,87,34,49,42,82,39,68,38,80,54,55,58,68,58,44,32,51,55,52,49,53,50,52,54,60,67,40,98

Organism: Listeria monocytogenes serotype 4b (strain CLIP80459) (NCBI:txid568819)

Radius of gyration: 24.2 Å; Cα contacts (8 Å, |Δi|>4): 716; chains: 2; bounding box: 43×69×49 Å

Sequence (416 aa):
MKAIFITLEGPDGSGKTTVGTLLNQKMTEAGIDFIKTREPGGSPISEKVRNIVLGIGNEEMDPKTEVLLIAGARRQHVVETIRPALAAGKTVLCDRFMDSSLAYQGAGRDMNMEQVLQVNLYAIEDTLPDRTYYLDVPAEVGLARIAANKGREVNRLDKEDITYHEKVQAGYEKVINMFPERFMRVDATKTPEEITETILADILRQLAMKAIFITLEGPDGSGKTTVGTLLNQKMTEAGIDFIKTREPGGSPISEKVRNIVLGIGNEEMDPKTEVLLIAGARRQHVVETIRPALAAGKTVLCDRFMDSSLAYQGAGRDMNMEQVLQVNLYAIEDTLPDRTYYLDVPAEVGLARIAANKGREVNRLDKEDITYHEKVQAGYEKVINMFPERFMRVDATKTPEEITETILADILRQLA